Protein AF-0000000084756031 (afdb_homodimer)

Nearest PDB structures (foldseek):
  6vzy-assembly1_B  TM=7.922E-01  e=1.817E-06  Streptomyces achromogenes subsp. streptozoticus
  6vzy-assembly1_A  TM=7.612E-01  e=6.630E-06  Streptomyces achromogenes subsp. streptozoticus
  6m9s-assembly2_C  TM=7.720E-01  e=1.094E-05  Streptomyces achromogenes subsp. streptozoticus
  6xcv-assembly1_A  TM=7.605E-01  e=1.528E-05  Streptomyces achromogenes subsp. streptozoticus
  6xcv-assembly1_B  TM=7.778E-01  e=2.742E-05  Streptomyces achromogenes subsp. streptozoticus

Solvent-accessible surface area (backbone atoms only — not comparable to full-atom values): 34548 Å² total; per-residue (Å²): 107,59,50,33,64,57,85,77,68,53,65,58,79,53,100,74,42,39,54,42,25,47,51,32,32,47,51,60,78,35,97,50,53,82,34,57,82,49,48,63,57,40,49,44,38,19,61,76,67,61,31,63,71,38,36,28,52,54,33,44,50,46,46,51,56,57,37,24,67,20,24,20,37,90,18,49,28,11,67,43,67,79,33,67,70,58,48,50,53,46,51,54,48,53,51,51,49,54,51,52,75,49,58,87,66,75,81,58,70,58,63,79,63,49,87,58,51,34,60,52,52,50,48,54,47,69,71,34,62,52,63,70,42,64,51,36,54,38,40,31,76,66,53,49,68,70,43,49,49,48,49,54,43,67,51,35,47,64,58,63,44,42,63,41,57,53,36,41,62,50,55,46,45,58,76,86,29,46,24,61,54,48,48,52,48,38,56,44,33,31,72,46,33,83,67,60,13,49,53,44,30,45,51,43,36,35,50,72,68,73,41,82,80,55,80,65,34,50,40,63,70,52,51,44,38,47,35,42,39,54,41,55,48,47,54,16,55,78,32,44,49,32,36,51,24,24,54,16,24,52,24,45,52,29,57,45,41,21,71,44,34,52,30,39,52,51,15,40,43,73,72,68,47,52,70,84,44,43,46,42,45,59,50,39,39,57,55,21,51,57,50,16,49,40,37,29,53,51,37,46,34,54,49,28,73,77,37,62,83,47,32,59,39,28,51,52,14,28,47,49,37,43,52,27,47,32,48,26,45,52,52,47,41,55,54,43,70,67,60,124,112,57,49,34,64,56,86,77,68,53,65,59,80,53,98,73,43,40,55,42,24,47,52,31,32,45,52,60,76,35,96,51,51,82,35,57,81,48,48,62,59,41,49,44,37,19,61,75,67,61,31,64,72,38,36,27,52,53,33,45,50,47,46,51,56,58,36,24,68,20,22,20,35,89,19,48,27,12,66,43,65,79,34,66,70,59,48,52,53,46,51,55,48,53,51,52,50,53,52,53,75,48,58,85,65,75,81,59,70,58,64,78,63,50,86,58,51,33,58,52,53,50,49,54,46,68,72,35,63,53,60,69,42,63,52,36,55,37,40,30,75,66,54,50,69,70,42,49,52,49,50,56,43,66,52,36,46,63,57,63,43,41,65,39,56,53,37,41,61,49,54,48,45,58,76,85,28,45,23,62,55,48,47,54,48,37,55,44,33,32,71,46,34,81,67,60,13,50,51,46,31,44,50,43,36,34,49,71,68,71,43,81,78,53,82,64,34,50,39,63,71,52,52,44,38,47,35,43,40,52,42,52,48,46,54,16,56,77,30,44,49,32,35,51,22,25,53,15,24,51,25,45,51,29,56,44,43,23,71,45,34,51,30,38,51,49,15,40,44,73,71,68,47,52,70,84,43,45,45,44,45,59,50,39,40,56,55,22,54,55,49,17,48,39,37,30,55,51,35,46,34,53,49,29,74,76,38,61,83,45,31,58,40,28,50,52,15,27,48,50,38,45,54,28,47,32,48,26,45,52,52,48,43,55,54,42,70,67,58,125

Foldseek 3Di:
DAAALAQDFLDQDDPQNQSVLLRCCLQVVDVDSPRLVCLVVLLCCCQVVVDQRSLQVLLRLLVRLLRLCRYNCPHSNVVCNPPPSSVVSNVVSVVSVLCRLCPPPDDDPCLQPPLQLLVVLVVVLVPFCLLPPCLLVCLQPPFAPVLLLVVLLLCFPLQLCVLVLLVLLQVVADPQLNVLSVVVSCVQCVVVDVCPHLNNLSVLLCVVVPHDQDPVSNSNVDGSLSSLLSSLSSVLSVDVVLVLLNLLLQLSVLSSQQVSLVSNVSSCVVNPDDCSSNVSSVVSNPVSVVSNCSSSVRGNSVVCVVPVVSSVSSSSSNSSNSVSSNVVSVVSSVVSVVVD/DFAALAQDFLDQDDPQNQSPLLRCCLQVVDVDRPSLVCLVVLLCCCQVVVDQRSLQVLLRLLVRLLRLCRYNCPHSNVVCNPPPSSVVSNVVSVVSVLCRLCPPPDDDPCLQDPLQLLVVLVVVLVPFCLLPPCLLVCLQPPFAPVLLLVVLLLCFPLQLCVLVLLVLLQVVADPQLNVLSVVVSCQQCVVVDNCPHLNNLSVLLCVVVPHDQDPVSNSNVDGSLSSLLSSLSSVLSVDVVLVLLNLLLQLSVLSSQQVSLVSNVSSCVVNPDDCSSNVSSVVSNPVSVVVNCSSSVRGNSVVCVVPVVSSVSSSSSNVSNSVSSNVVSVVSSVVSVVVD

Organism: Klebsiella aerogenes (strain ATCC 13048 / DSM 30053 / CCUG 1429 / JCM 1235 / KCTC 2190 / NBRC 13534 / NCIMB 10102 / NCTC 10006 / CDC 819-56) (NCBI:txid1028307)

InterPro domains:
  IPR016084 Haem oxygenase-like, multi-helical [G3DSA:1.20.910.10] (113-339)
  IPR016084 Haem oxygenase-like, multi-helical [SSF48613] (121-332)

Structure (mmCIF, N/CA/C/O backbone):
data_AF-0000000084756031-model_v1
#
loop_
_entity.id
_entity.type
_entity.pdbx_description
1 polymer 'Spermidine/putrescine ABC transporter'
#
loop_
_atom_site.group_PDB
_atom_site.id
_atom_site.type_symbol
_atom_site.label_atom_id
_atom_site.label_alt_id
_atom_site.label_comp_id
_atom_site.label_asym_id
_atom_site.label_entity_id
_atom_site.label_seq_id
_atom_site.pdbx_PDB_ins_code
_atom_site.Cartn_x
_atom_site.Cartn_y
_atom_site.Cartn_z
_atom_site.occupancy
_atom_site.B_iso_or_equiv
_atom_site.auth_seq_id
_atom_site.auth_comp_id
_atom_site.auth_asym_id
_atom_site.auth_atom_id
_atom_site.pdbx_PDB_model_num
ATOM 1 N N . MET A 1 1 ? -13.492 9.539 4.586 1 67.44 1 MET A N 1
ATOM 2 C CA . MET A 1 1 ? -12.289 9.852 3.824 1 67.44 1 MET A CA 1
ATOM 3 C C . MET A 1 1 ? -11.703 8.594 3.188 1 67.44 1 MET A C 1
ATOM 5 O O . MET A 1 1 ? -10.844 8.68 2.311 1 67.44 1 MET A O 1
ATOM 9 N N . PHE A 1 2 ? -11.906 7.316 3.551 1 81.56 2 PHE A N 1
ATOM 10 C CA . PHE A 1 2 ? -11.586 6.059 2.883 1 81.56 2 PHE A CA 1
ATOM 11 C C . PHE A 1 2 ? -12.859 5.316 2.496 1 81.56 2 PHE A C 1
ATOM 13 O O . PHE A 1 2 ? -13.914 5.516 3.104 1 81.56 2 PHE A O 1
ATOM 20 N N . ASN A 1 3 ? -12.852 4.559 1.52 1 90.5 3 ASN A N 1
ATOM 21 C CA . ASN A 1 3 ? -13.891 3.693 0.971 1 90.5 3 ASN A CA 1
ATOM 22 C C . ASN A 1 3 ? -15.133 4.488 0.574 1 90.5 3 ASN A C 1
ATOM 24 O O . ASN A 1 3 ? -16.25 4.055 0.816 1 90.5 3 ASN A O 1
ATOM 28 N N . LEU A 1 4 ? -14.867 5.688 0.079 1 94.44 4 LEU A N 1
ATOM 29 C CA . LEU A 1 4 ? -15.953 6.559 -0.369 1 94.44 4 LEU A CA 1
ATOM 30 C C . LEU A 1 4 ? -16.391 6.188 -1.779 1 94.44 4 LEU A C 1
ATOM 32 O O . LEU A 1 4 ? -15.562 5.895 -2.643 1 94.44 4 LEU A O 1
ATOM 36 N N . LEU A 1 5 ? -17.719 6.242 -2.012 1 96.12 5 LEU A N 1
ATOM 37 C CA . LEU A 1 5 ? -18.234 6.051 -3.365 1 96.12 5 LEU A CA 1
ATOM 38 C C . LEU A 1 5 ? -18.031 7.309 -4.207 1 96.12 5 LEU A C 1
ATOM 40 O O . LEU A 1 5 ? -17.891 7.227 -5.426 1 96.12 5 LEU A O 1
ATOM 44 N N . ARG A 1 6 ? -18.062 8.461 -3.459 1 96.75 6 ARG A N 1
ATOM 45 C CA . ARG A 1 6 ? -17.812 9.758 -4.078 1 96.75 6 ARG A CA 1
ATOM 46 C C . ARG A 1 6 ? -16.828 10.578 -3.258 1 96.75 6 ARG A C 1
ATOM 48 O O . ARG A 1 6 ? -16.906 10.609 -2.027 1 96.75 6 ARG A O 1
ATOM 55 N N . ILE A 1 7 ? -15.906 11.188 -3.949 1 97.12 7 ILE A N 1
ATOM 56 C CA . ILE A 1 7 ? -14.922 12.031 -3.271 1 97.12 7 ILE A CA 1
ATOM 57 C C . ILE A 1 7 ? -15.602 13.289 -2.738 1 97.12 7 ILE A C 1
ATOM 59 O O . ILE A 1 7 ? -16.375 13.93 -3.449 1 97.12 7 ILE A O 1
ATOM 63 N N . GLU A 1 8 ? -15.297 13.555 -1.473 1 94.38 8 GLU A N 1
ATOM 64 C CA . GLU A 1 8 ? -15.859 14.734 -0.819 1 94.38 8 GLU A CA 1
ATOM 65 C C . GLU A 1 8 ? -14.828 15.859 -0.727 1 94.38 8 GLU A C 1
ATOM 67 O O . GLU A 1 8 ? -13.672 15.617 -0.387 1 94.38 8 GLU A O 1
ATOM 72 N N . PRO A 1 9 ? -15.258 17.078 -1.055 1 96.62 9 PRO A N 1
ATOM 73 C CA . PRO A 1 9 ? -14.328 18.219 -1.049 1 96.62 9 PRO A CA 1
ATOM 74 C C . PRO A 1 9 ? -14.312 18.953 0.285 1 96.62 9 PRO A C 1
ATOM 76 O O . PRO A 1 9 ? -15.281 18.875 1.048 1 96.62 9 PRO A O 1
ATOM 79 N N . ALA A 1 10 ? -13.195 19.578 0.62 1 96.88 10 ALA A N 1
ATOM 80 C CA . ALA A 1 10 ? -13.156 20.547 1.722 1 96.88 10 ALA A CA 1
ATOM 81 C C . ALA A 1 10 ? -13.953 21.797 1.382 1 96.88 10 ALA A C 1
ATOM 83 O O . ALA A 1 10 ? -14.516 22.438 2.27 1 96.88 10 ALA A O 1
ATOM 84 N N . PHE A 1 11 ? -14.008 22.156 0.089 1 97.25 11 PHE A N 1
ATOM 85 C CA . PHE A 1 11 ? -14.82 23.234 -0.479 1 97.25 11 PHE A CA 1
ATOM 86 C C . PHE A 1 11 ? -15.164 22.938 -1.935 1 97.25 11 PHE A C 1
ATOM 88 O O . PHE A 1 11 ? -14.508 22.109 -2.576 1 97.25 11 PHE A O 1
ATOM 95 N N . THR A 1 12 ? -16.125 23.594 -2.434 1 96.19 12 THR A N 1
ATOM 96 C CA . THR A 1 12 ? -16.594 23.219 -3.762 1 96.19 12 THR A CA 1
ATOM 97 C C . THR A 1 12 ? -16.266 24.312 -4.777 1 96.19 12 THR A C 1
ATOM 99 O O . THR A 1 12 ? -16.047 24.016 -5.957 1 96.19 12 THR A O 1
ATOM 102 N N . ASP A 1 13 ? -16.172 25.531 -4.293 1 94.69 13 ASP A N 1
ATOM 103 C CA . ASP A 1 13 ? -16.078 26.625 -5.258 1 94.69 13 ASP A CA 1
ATOM 104 C C . ASP A 1 13 ? -14.742 27.359 -5.137 1 94.69 13 ASP A C 1
ATOM 106 O O . ASP A 1 13 ? -14.172 27.438 -4.051 1 94.69 13 ASP A O 1
ATOM 110 N N . ASP A 1 14 ? -14.195 27.688 -6.219 1 97.25 14 ASP A N 1
ATOM 111 C CA . ASP A 1 14 ? -13.047 28.594 -6.328 1 97.25 14 ASP A CA 1
ATOM 112 C C . ASP A 1 14 ? -13.219 29.547 -7.496 1 97.25 14 ASP A C 1
ATOM 114 O O . ASP A 1 14 ? -14.141 29.406 -8.305 1 97.25 14 ASP A O 1
ATOM 118 N N . GLU A 1 15 ? -12.484 30.594 -7.641 1 96.38 15 GLU A N 1
ATOM 119 C CA . GLU A 1 15 ? -12.688 31.688 -8.586 1 96.38 15 GLU A CA 1
ATOM 120 C C . GLU A 1 15 ? -12.484 31.219 -10.023 1 96.38 15 GLU A C 1
ATOM 122 O O . GLU A 1 15 ? -12.914 31.891 -10.969 1 96.38 15 GLU A O 1
ATOM 127 N N . TYR A 1 16 ? -11.883 30.062 -10.211 1 97.88 16 TYR A N 1
ATOM 128 C CA . TYR A 1 16 ? -11.57 29.578 -11.555 1 97.88 16 TYR A CA 1
ATOM 129 C C . TYR A 1 16 ? -12.602 28.547 -12.008 1 97.88 16 TYR A C 1
ATOM 131 O O . TYR A 1 16 ? -12.672 28.219 -13.195 1 97.88 16 TYR A O 1
ATOM 139 N N . GLY A 1 17 ? -13.359 27.922 -11.102 1 97.81 17 GLY A N 1
ATOM 140 C CA . GLY A 1 17 ? -14.203 26.781 -11.398 1 97.81 17 GLY A CA 1
ATOM 141 C C . GLY A 1 17 ? -13.43 25.469 -11.469 1 97.81 17 GLY A C 1
ATOM 142 O O . GLY A 1 17 ? -13.992 24.438 -11.805 1 97.81 17 GLY A O 1
ATOM 143 N N . PHE A 1 18 ? -12.188 25.547 -11.18 1 98.38 18 PHE A N 1
ATOM 144 C CA . PHE A 1 18 ? -11.281 24.406 -11.32 1 98.38 18 PHE A CA 1
ATOM 145 C C . PHE A 1 18 ? -11.672 23.281 -10.375 1 98.38 18 PHE A C 1
ATOM 147 O O . PHE A 1 18 ? -11.758 22.125 -10.781 1 98.38 18 PHE A O 1
ATOM 154 N N . THR A 1 19 ? -11.945 23.547 -9.117 1 98.25 19 THR A N 1
ATOM 155 C CA . THR A 1 19 ? -12.328 22.562 -8.117 1 98.25 19 THR A CA 1
ATOM 156 C C . THR A 1 19 ? -13.594 21.828 -8.547 1 98.25 19 THR A C 1
ATOM 158 O O . THR A 1 19 ? -13.656 20.594 -8.492 1 98.25 19 THR A O 1
ATOM 161 N N . GLN A 1 20 ? -14.539 22.578 -8.977 1 97.88 20 GLN A N 1
ATOM 162 C CA . GLN A 1 20 ? -15.812 21.984 -9.383 1 97.88 20 GLN A CA 1
ATOM 163 C C . GLN A 1 20 ? -15.633 21.062 -10.578 1 97.88 20 GLN A C 1
ATOM 165 O O . GLN A 1 20 ? -16.203 19.969 -10.602 1 97.88 20 GLN A O 1
ATOM 170 N N . SER A 1 21 ? -14.922 21.516 -11.539 1 98.25 21 SER A N 1
ATOM 171 C CA . SER A 1 21 ? -14.68 20.734 -12.742 1 98.25 21 SER A CA 1
ATOM 172 C C . SER A 1 21 ? -13.938 19.438 -12.422 1 98.25 21 SER A C 1
ATOM 174 O O . SER A 1 21 ? -14.289 18.359 -12.914 1 98.25 21 SER A O 1
ATOM 176 N N . LEU A 1 22 ? -12.891 19.531 -11.633 1 98.5 22 LEU A N 1
ATOM 177 C CA . LEU A 1 22 ? -12.102 18.359 -11.25 1 98.5 22 LEU A CA 1
ATOM 178 C C . LEU A 1 22 ? -12.945 17.375 -10.453 1 98.5 22 LEU A C 1
ATOM 180 O O . LEU A 1 22 ? -12.898 16.172 -10.711 1 98.5 22 LEU A O 1
ATOM 184 N N . LEU A 1 23 ? -13.664 17.891 -9.508 1 98.25 23 LEU A N 1
ATOM 185 C CA . LEU A 1 23 ? -14.516 17.047 -8.672 1 98.25 23 LEU A CA 1
ATOM 186 C C . LEU A 1 23 ? -15.547 16.312 -9.516 1 98.25 23 LEU A C 1
ATOM 188 O O . LEU A 1 23 ? -15.781 15.117 -9.32 1 98.25 23 LEU A O 1
ATOM 192 N N . ALA A 1 24 ? -16.172 16.984 -10.477 1 98.38 24 ALA A N 1
ATOM 193 C CA . ALA A 1 24 ? -17.156 16.375 -11.367 1 98.38 24 ALA A CA 1
ATOM 194 C C . ALA A 1 24 ? -16.516 15.266 -12.211 1 98.38 24 ALA A C 1
ATOM 196 O O . ALA A 1 24 ? -17.141 14.227 -12.453 1 98.38 24 ALA A O 1
ATOM 197 N N . TYR A 1 25 ? -15.32 15.5 -12.672 1 98.56 25 TYR A N 1
ATOM 198 C CA . TYR A 1 25 ? -14.609 14.516 -13.477 1 98.56 25 TYR A CA 1
ATOM 199 C C . TYR A 1 25 ? -14.258 13.289 -12.648 1 98.56 25 TYR A C 1
ATOM 201 O O . TYR A 1 25 ? -14.547 12.156 -13.055 1 98.56 25 TYR A O 1
ATOM 209 N N . ILE A 1 26 ? -13.711 13.484 -11.438 1 98.38 26 ILE A N 1
ATOM 210 C CA . ILE A 1 26 ? -13.273 12.398 -10.562 1 98.38 26 ILE A CA 1
ATOM 211 C C . ILE A 1 26 ? -14.469 11.531 -10.188 1 98.38 26 ILE A C 1
ATOM 213 O O . ILE A 1 26 ? -14.375 10.297 -10.188 1 98.38 26 ILE A O 1
ATOM 217 N N . ASN A 1 27 ? -15.617 12.164 -9.992 1 98.44 27 ASN A N 1
ATOM 218 C CA . ASN A 1 27 ? -16.797 11.445 -9.523 1 98.44 27 ASN A CA 1
ATOM 219 C C . ASN A 1 27 ? -17.625 10.914 -10.688 1 98.44 27 ASN A C 1
ATOM 221 O O . ASN A 1 27 ? -18.672 10.289 -10.484 1 98.44 27 ASN A O 1
ATOM 225 N N . GLY A 1 28 ? -17.25 11.195 -11.898 1 98.06 28 GLY A N 1
ATOM 226 C CA . GLY A 1 28 ? -17.906 10.633 -13.07 1 98.06 28 GLY A CA 1
ATOM 227 C C . GLY A 1 28 ? -19.141 11.422 -13.492 1 98.06 28 GLY A C 1
ATOM 228 O O . GLY A 1 28 ? -19.969 10.922 -14.266 1 98.06 28 GLY A O 1
ATOM 229 N N . ASP A 1 29 ? -19.328 12.602 -12.938 1 98.19 29 ASP A N 1
ATOM 230 C CA . ASP A 1 29 ? -20.453 13.453 -13.312 1 98.19 29 ASP A CA 1
ATOM 231 C C . ASP A 1 29 ? -20.188 14.141 -14.656 1 98.19 29 ASP A C 1
ATOM 233 O O . ASP A 1 29 ? -21.125 14.625 -15.297 1 98.19 29 ASP A O 1
ATOM 237 N N . SER A 1 30 ? -18.891 14.234 -15.039 1 96.94 30 SER A N 1
ATOM 238 C CA . SER A 1 30 ? -18.453 14.828 -16.297 1 96.94 30 SER A CA 1
ATOM 239 C C . SER A 1 30 ? -17.297 14.031 -16.922 1 96.94 30 SER A C 1
ATOM 241 O O . SER A 1 30 ? -16.547 13.367 -16.203 1 96.94 30 SER A O 1
ATOM 243 N N . ASN A 1 31 ? -17.172 14.078 -18.219 1 95.44 31 ASN A N 1
ATOM 244 C CA . ASN A 1 31 ? -16.078 13.398 -18.906 1 95.44 31 ASN A CA 1
ATOM 245 C C . ASN A 1 31 ? -14.984 14.383 -19.328 1 95.44 31 ASN A C 1
ATOM 247 O O . ASN A 1 31 ? -14.031 14 -20 1 95.44 31 ASN A O 1
ATOM 251 N N . PHE A 1 32 ? -15.172 15.617 -18.781 1 94.81 32 PHE A N 1
ATOM 252 C CA . PHE A 1 32 ? -14.211 16.656 -19.109 1 94.81 32 PHE A CA 1
ATOM 253 C C . PHE A 1 32 ? -13.836 17.453 -17.859 1 94.81 32 PHE A C 1
ATOM 255 O O . PHE A 1 32 ? -14.656 17.625 -16.953 1 94.81 32 PHE A O 1
ATOM 262 N N . ILE A 1 33 ? -12.656 17.797 -17.844 1 96.06 33 ILE A N 1
ATOM 263 C CA . ILE A 1 33 ? -12.242 18.828 -16.891 1 96.06 33 ILE A CA 1
ATOM 264 C C . ILE A 1 33 ? -12.188 20.188 -17.594 1 96.06 33 ILE A C 1
ATOM 266 O O . ILE A 1 33 ? -11.148 20.578 -18.125 1 96.06 33 ILE A O 1
ATOM 270 N N . THR A 1 34 ? -13.195 20.938 -17.516 1 93.12 34 THR A N 1
ATOM 271 C CA . THR A 1 34 ? -13.445 22.125 -18.328 1 93.12 34 THR A CA 1
ATOM 272 C C . THR A 1 34 ? -12.422 23.219 -18.031 1 93.12 34 THR A C 1
ATOM 274 O O . THR A 1 34 ? -12.086 24.016 -18.906 1 93.12 34 THR A O 1
ATOM 277 N N . GLU A 1 35 ? -11.914 23.219 -16.875 1 94 35 GLU A N 1
ATOM 278 C CA . GLU A 1 35 ? -11.039 24.312 -16.469 1 94 35 GLU A CA 1
ATOM 279 C C . GLU A 1 35 ? -9.594 23.828 -16.344 1 94 35 GLU A C 1
ATOM 281 O O . GLU A 1 35 ? -8.781 24.453 -15.648 1 94 35 GLU A O 1
ATOM 286 N N . LYS A 1 36 ? -9.258 22.734 -16.953 1 94.31 36 LYS A N 1
ATOM 287 C CA . LYS A 1 36 ? -7.922 22.156 -16.875 1 94.31 36 LYS A CA 1
ATOM 288 C C . LYS A 1 36 ? -6.871 23.141 -17.406 1 94.31 36 LYS A C 1
ATOM 290 O O . LYS A 1 36 ? -5.754 23.188 -16.891 1 94.31 36 LYS A O 1
ATOM 295 N N . GLU A 1 37 ? -7.246 23.891 -18.375 1 94.75 37 GLU A N 1
ATOM 296 C CA . GLU A 1 37 ? -6.309 24.797 -19.016 1 94.75 37 GLU A CA 1
ATOM 297 C C . GLU A 1 37 ? -5.887 25.922 -18.062 1 94.75 37 GLU A C 1
ATOM 299 O O . GLU A 1 37 ? -4.879 26.578 -18.297 1 94.75 37 GLU A O 1
ATOM 304 N N . LYS A 1 38 ? -6.621 26.141 -17.016 1 97.75 38 LYS A N 1
ATOM 305 C CA . LYS A 1 38 ? -6.332 27.203 -16.062 1 97.75 38 LYS A CA 1
ATOM 306 C C . LYS A 1 38 ? -5.281 26.766 -15.039 1 97.75 38 LYS A C 1
ATOM 308 O O . LYS A 1 38 ? -4.773 27.578 -14.273 1 97.75 38 LYS A O 1
ATOM 313 N N . LEU A 1 39 ? -4.961 25.531 -14.977 1 98.44 39 LEU A N 1
ATOM 314 C CA . LEU A 1 39 ? -4.043 24.984 -13.984 1 98.44 39 LEU A CA 1
ATOM 315 C C . LEU A 1 39 ? -2.709 25.734 -14.016 1 98.44 39 LEU A C 1
ATOM 317 O O . LEU A 1 39 ? -2.139 26.031 -12.969 1 98.44 39 LEU A O 1
ATOM 321 N N . GLY A 1 40 ? -2.244 25.984 -15.227 1 98.38 40 GLY A N 1
ATOM 322 C CA . GLY A 1 40 ? -0.981 26.703 -15.344 1 98.38 40 GLY A CA 1
ATOM 323 C C . GLY A 1 40 ? -0.983 28.047 -14.641 1 98.38 40 GLY A C 1
ATOM 324 O O . GLY A 1 40 ? -0.038 28.375 -13.922 1 98.38 40 GLY A O 1
ATOM 325 N N . VAL A 1 41 ? -2.006 28.812 -14.82 1 98.5 41 VAL A N 1
ATOM 326 C CA . VAL A 1 41 ? -2.156 30.141 -14.203 1 98.5 41 VAL A CA 1
ATOM 327 C C . VAL A 1 41 ? -2.279 29.984 -12.688 1 98.5 41 VAL A C 1
ATOM 329 O O . VAL A 1 41 ? -1.669 30.75 -11.938 1 98.5 41 VAL A O 1
ATOM 332 N N . ILE A 1 42 ? -3.041 29.031 -12.266 1 98.81 42 ILE A N 1
ATOM 333 C CA . ILE A 1 42 ? -3.24 28.797 -10.836 1 98.81 42 ILE A CA 1
ATOM 334 C C . ILE A 1 42 ? -1.906 28.453 -10.18 1 98.81 42 ILE A C 1
ATOM 336 O O . ILE A 1 42 ? -1.585 28.969 -9.109 1 98.81 42 ILE A O 1
ATOM 340 N N . LEU A 1 43 ? -1.101 27.641 -10.844 1 98.81 43 LEU A N 1
ATOM 341 C CA . LEU A 1 43 ? 0.191 27.234 -10.305 1 98.81 43 LEU A CA 1
ATOM 342 C C . LEU A 1 43 ? 1.152 28.422 -10.234 1 98.81 43 LEU A C 1
ATOM 344 O O . LEU A 1 43 ? 1.897 28.562 -9.266 1 98.81 43 LEU A O 1
ATOM 348 N N . GLU A 1 44 ? 1.118 29.234 -11.266 1 98.5 44 GLU A N 1
ATOM 349 C CA . GLU A 1 44 ? 1.956 30.438 -11.266 1 98.5 44 GLU A CA 1
ATOM 350 C C . GLU A 1 44 ? 1.588 31.359 -10.109 1 98.5 44 GLU A C 1
ATOM 352 O O . GLU A 1 44 ? 2.465 31.844 -9.391 1 98.5 44 GLU A O 1
ATOM 357 N N . HIS A 1 45 ? 0.28 31.578 -9.898 1 98.69 45 HIS A N 1
ATOM 358 C CA . HIS A 1 45 ? -0.183 32.438 -8.805 1 98.69 45 HIS A CA 1
ATOM 359 C C . HIS A 1 45 ? 0.139 31.812 -7.453 1 98.69 45 HIS A C 1
ATOM 361 O O . HIS A 1 45 ? 0.567 32.5 -6.531 1 98.69 45 HIS A O 1
ATOM 367 N N . ALA A 1 46 ? -0.041 30.531 -7.371 1 98.62 46 ALA A N 1
ATOM 368 C CA . ALA A 1 46 ? 0.16 29.812 -6.109 1 98.62 46 ALA A CA 1
ATOM 369 C C . ALA A 1 46 ? 1.618 29.891 -5.668 1 98.62 46 ALA A C 1
ATOM 371 O O . ALA A 1 46 ? 1.911 30.25 -4.527 1 98.62 46 ALA A O 1
ATOM 372 N N . TYR A 1 47 ? 2.604 29.625 -6.605 1 98.06 47 TYR A N 1
ATOM 373 C CA . TYR A 1 47 ? 3.945 29.344 -6.113 1 98.06 47 TYR A CA 1
ATOM 374 C C . TYR A 1 47 ? 4.949 30.359 -6.625 1 98.06 47 TYR A C 1
ATOM 376 O O . TYR A 1 47 ? 5.988 30.594 -6.004 1 98.06 47 TYR A O 1
ATOM 384 N N . ASP A 1 48 ? 4.676 31.016 -7.734 1 97.38 48 ASP A N 1
ATOM 385 C CA . ASP A 1 48 ? 5.547 32.094 -8.188 1 97.38 48 ASP A CA 1
ATOM 386 C C . ASP A 1 48 ? 5.16 33.406 -7.539 1 97.38 48 ASP A C 1
ATOM 388 O O . ASP A 1 48 ? 6.027 34.219 -7.172 1 97.38 48 ASP A O 1
ATOM 392 N N . ARG A 1 49 ? 3.811 33.656 -7.332 1 97.5 49 ARG A N 1
ATOM 393 C CA . ARG A 1 49 ? 3.334 34.906 -6.75 1 97.5 49 ARG A CA 1
ATOM 394 C C . ARG A 1 49 ? 2.912 34.719 -5.301 1 97.5 49 ARG A C 1
ATOM 396 O O . ARG A 1 49 ? 2.453 35.656 -4.645 1 97.5 49 ARG A O 1
ATOM 403 N N . HIS A 1 50 ? 2.941 33.5 -4.82 1 96.75 50 HIS A N 1
ATOM 404 C CA . HIS A 1 50 ? 2.73 33.125 -3.424 1 96.75 50 HIS A CA 1
ATOM 405 C C . HIS A 1 50 ? 1.327 33.531 -2.965 1 96.75 50 HIS A C 1
ATOM 407 O O . HIS A 1 50 ? 1.151 34.031 -1.861 1 96.75 50 HIS A O 1
ATOM 413 N N . SER A 1 51 ? 0.365 33.312 -3.875 1 97.94 51 SER A N 1
ATOM 414 C CA . SER A 1 51 ? -1.039 33.5 -3.529 1 97.94 51 SER A CA 1
ATOM 415 C C . SER A 1 51 ? -1.556 32.375 -2.654 1 97.94 51 SER A C 1
ATOM 417 O O . SER A 1 51 ? -1.681 31.219 -3.113 1 97.94 51 SER A O 1
ATOM 419 N N . ALA A 1 52 ? -1.951 32.656 -1.445 1 96.81 52 ALA A N 1
ATOM 420 C CA . ALA A 1 52 ? -2.434 31.656 -0.504 1 96.81 52 ALA A CA 1
ATOM 421 C C . ALA A 1 52 ? -3.725 31 -1.003 1 96.81 52 ALA A C 1
ATOM 423 O O . ALA A 1 52 ? -3.936 29.812 -0.827 1 96.81 52 ALA A O 1
ATOM 424 N N . SER A 1 53 ? -4.578 31.828 -1.574 1 97.5 53 SER A N 1
ATOM 425 C CA . SER A 1 53 ? -5.848 31.312 -2.074 1 97.5 53 SER A CA 1
ATOM 426 C C . SER A 1 53 ? -5.637 30.312 -3.207 1 97.5 53 SER A C 1
ATOM 428 O O . SER A 1 53 ? -6.32 29.297 -3.273 1 97.5 53 SER A O 1
ATOM 430 N N . ASP A 1 54 ? -4.688 30.594 -4.082 1 98.62 54 ASP A N 1
ATOM 431 C CA . ASP A 1 54 ? -4.406 29.688 -5.191 1 98.62 54 ASP A CA 1
ATOM 432 C C . ASP A 1 54 ? -3.672 28.438 -4.711 1 98.62 54 ASP A C 1
ATOM 434 O O . ASP A 1 54 ? -3.869 27.344 -5.25 1 98.62 54 ASP A O 1
ATOM 438 N N . GLN A 1 55 ? -2.805 28.609 -3.701 1 98.69 55 GLN A N 1
ATOM 439 C CA . GLN A 1 55 ? -2.18 27.438 -3.094 1 98.69 55 GLN A CA 1
ATOM 440 C C . GLN A 1 55 ? -3.227 26.5 -2.506 1 98.69 55 GLN A C 1
ATOM 442 O O . GLN A 1 55 ? -3.1 25.281 -2.613 1 98.69 55 GLN A O 1
ATOM 447 N N . LYS A 1 56 ? -4.219 27.062 -1.894 1 98.62 56 LYS A N 1
ATOM 448 C CA . LYS A 1 56 ? -5.289 26.234 -1.33 1 98.62 56 LYS A CA 1
ATOM 449 C C . LYS A 1 56 ? -5.984 25.422 -2.412 1 98.62 56 LYS A C 1
ATOM 451 O O . LYS A 1 56 ? -6.316 24.25 -2.197 1 98.62 56 LYS A O 1
ATOM 456 N N . ILE A 1 57 ? -6.184 26.031 -3.568 1 98.75 57 ILE A N 1
ATOM 457 C CA . ILE A 1 57 ? -6.863 25.359 -4.672 1 98.75 57 ILE A CA 1
ATOM 458 C C . ILE A 1 57 ? -6.031 24.156 -5.137 1 98.75 57 ILE A C 1
ATOM 460 O O . ILE A 1 57 ? -6.559 23.047 -5.285 1 98.75 57 ILE A O 1
ATOM 464 N N . VAL A 1 58 ? -4.75 24.344 -5.305 1 98.75 58 VAL A N 1
ATOM 465 C CA . VAL A 1 58 ? -3.943 23.266 -5.879 1 98.75 58 VAL A CA 1
ATOM 466 C C . VAL A 1 58 ? -3.668 22.203 -4.816 1 98.75 58 VAL A C 1
ATOM 468 O O . VAL A 1 58 ? -3.609 21.016 -5.125 1 98.75 58 VAL A O 1
ATOM 471 N N . GLN A 1 59 ? -3.521 22.609 -3.574 1 98.88 59 GLN A N 1
ATOM 472 C CA . GLN A 1 59 ? -3.396 21.609 -2.508 1 98.88 59 GLN A CA 1
ATOM 473 C C . GLN A 1 59 ? -4.684 20.812 -2.35 1 98.88 59 GLN A C 1
ATOM 475 O O . GLN A 1 59 ? -4.641 19.609 -2.07 1 98.88 59 GLN A O 1
ATOM 480 N N . HIS A 1 60 ? -5.789 21.469 -2.514 1 98.81 60 HIS A N 1
ATOM 481 C CA . HIS A 1 60 ? -7.074 20.781 -2.461 1 98.81 60 HIS A CA 1
ATOM 482 C C . HIS A 1 60 ? -7.219 19.797 -3.611 1 98.81 60 HIS A C 1
ATOM 484 O O . HIS A 1 60 ? -7.734 18.703 -3.426 1 98.81 60 HIS A O 1
ATOM 490 N N . ALA A 1 61 ? -6.785 20.188 -4.777 1 98.81 61 ALA A N 1
ATOM 491 C CA . ALA A 1 61 ? -6.82 19.281 -5.918 1 98.81 61 ALA A CA 1
ATOM 492 C C . ALA A 1 61 ? -6.039 18.016 -5.629 1 98.81 61 ALA A C 1
ATOM 494 O O . ALA A 1 61 ? -6.527 16.906 -5.891 1 98.81 61 ALA A O 1
ATOM 495 N N . LEU A 1 62 ? -4.836 18.172 -5.066 1 98.75 62 LEU A N 1
ATOM 496 C CA . LEU A 1 62 ? -4.043 17 -4.684 1 98.75 62 LEU A CA 1
ATOM 497 C C . LEU A 1 62 ? -4.785 16.156 -3.65 1 98.75 62 LEU A C 1
ATOM 499 O O . LEU A 1 62 ? -4.828 14.93 -3.76 1 98.75 62 LEU A O 1
ATOM 503 N N . PHE A 1 63 ? -5.371 16.875 -2.725 1 98.31 63 PHE A N 1
ATOM 504 C CA . PHE A 1 63 ? -6.117 16.203 -1.668 1 98.31 63 PHE A CA 1
ATOM 505 C C . PHE A 1 63 ? -7.23 15.336 -2.256 1 98.31 63 PHE A C 1
ATOM 507 O O . PHE A 1 63 ? -7.395 14.18 -1.866 1 98.31 63 PHE A O 1
ATOM 514 N N . LEU A 1 64 ? -7.969 15.867 -3.201 1 98.06 64 LEU A N 1
ATOM 515 C CA . LEU A 1 64 ? -9.047 15.141 -3.857 1 98.06 64 LEU A CA 1
ATOM 516 C C . LEU A 1 64 ? -8.516 13.922 -4.598 1 98.06 64 LEU A C 1
ATOM 518 O O . LEU A 1 64 ? -9.078 12.828 -4.488 1 98.06 64 LEU A O 1
ATOM 522 N N . ILE A 1 65 ? -7.449 14.133 -5.312 1 98.38 65 ILE A N 1
ATOM 523 C CA . ILE A 1 65 ? -6.859 13.062 -6.109 1 98.38 65 ILE A CA 1
ATOM 524 C C . ILE A 1 65 ? -6.336 11.961 -5.184 1 98.38 65 ILE A C 1
ATOM 526 O O . ILE A 1 65 ? -6.559 10.773 -5.434 1 98.38 65 ILE A O 1
ATOM 530 N N . TYR A 1 66 ? -5.707 12.352 -4.094 1 97.75 66 TYR A N 1
ATOM 531 C CA . TYR A 1 66 ? -5.172 11.375 -3.148 1 97.75 66 TYR A CA 1
ATOM 532 C C . TYR A 1 66 ? -6.293 10.602 -2.467 1 97.75 66 TYR A C 1
ATOM 534 O O . TYR A 1 66 ? -6.152 9.406 -2.188 1 97.75 66 TYR A O 1
ATOM 542 N N . GLN A 1 67 ? -7.371 11.258 -2.188 1 96.19 67 GLN A N 1
ATOM 543 C CA . GLN A 1 67 ? -8.523 10.578 -1.617 1 96.19 67 GLN A CA 1
ATOM 544 C C . GLN A 1 67 ? -9.039 9.484 -2.555 1 96.19 67 GLN A C 1
ATOM 546 O O . GLN A 1 67 ? -9.508 8.438 -2.104 1 96.19 67 GLN A O 1
ATOM 551 N N . SER A 1 68 ? -8.906 9.672 -3.801 1 95.81 68 SER A N 1
ATOM 552 C CA . SER A 1 68 ? -9.469 8.758 -4.789 1 95.81 68 SER A CA 1
ATOM 553 C C . SER A 1 68 ? -8.742 7.414 -4.777 1 95.81 68 SER A C 1
ATOM 555 O O . SER A 1 68 ? -9.336 6.383 -5.09 1 95.81 68 SER A O 1
ATOM 557 N N . VAL A 1 69 ? -7.496 7.383 -4.359 1 95.12 69 VAL A N 1
ATOM 558 C CA . VAL A 1 69 ? -6.734 6.137 -4.391 1 95.12 69 VAL A CA 1
ATOM 559 C C . VAL A 1 69 ? -7.141 5.254 -3.209 1 95.12 69 VAL A C 1
ATOM 561 O O . VAL A 1 69 ? -6.793 4.074 -3.162 1 95.12 69 VAL A O 1
ATOM 564 N N . LEU A 1 70 ? -7.914 5.824 -2.285 1 96.31 70 LEU A N 1
ATOM 565 C CA . LEU A 1 70 ? -8.422 5.086 -1.134 1 96.31 70 LEU A CA 1
ATOM 566 C C . LEU A 1 70 ? -9.938 4.918 -1.217 1 96.31 70 LEU A C 1
ATOM 568 O O . LEU A 1 70 ? -10.562 4.461 -0.261 1 96.31 70 LEU A O 1
ATOM 572 N N . ALA A 1 71 ? -10.547 5.305 -2.309 1 97.31 71 ALA A N 1
ATOM 573 C CA . ALA A 1 71 ? -12 5.281 -2.492 1 97.31 71 ALA A CA 1
ATOM 574 C C . ALA A 1 71 ? -12.516 3.846 -2.537 1 97.31 71 ALA A C 1
ATOM 576 O O . ALA A 1 71 ? -11.734 2.896 -2.605 1 97.31 71 ALA A O 1
ATOM 577 N N . HIS A 1 72 ? -13.844 3.697 -2.42 1 97.69 72 HIS A N 1
ATOM 578 C CA . HIS A 1 72 ? -14.469 2.391 -2.604 1 97.69 72 HIS A CA 1
ATOM 579 C C . HIS A 1 72 ? -14.07 1.774 -3.941 1 97.69 72 HIS A C 1
ATOM 581 O O . HIS A 1 72 ? -14.188 2.42 -4.984 1 97.69 72 HIS A O 1
ATOM 587 N N . PRO A 1 73 ? -13.641 0.529 -3.922 1 98.25 73 PRO A N 1
ATOM 588 C CA . PRO A 1 73 ? -13.055 -0.061 -5.129 1 98.25 73 PRO A CA 1
ATOM 589 C C . PRO A 1 73 ? -14.023 -0.085 -6.305 1 98.25 73 PRO A C 1
ATOM 591 O O . PRO A 1 73 ? -13.594 -0.061 -7.465 1 98.25 73 PRO A O 1
ATOM 594 N N . LEU A 1 74 ? -15.32 -0.082 -6.098 1 98.12 74 LEU A N 1
ATOM 595 C CA . LEU A 1 74 ? -16.297 -0.147 -7.172 1 98.12 74 LEU A CA 1
ATOM 596 C C . LEU A 1 74 ? -16.781 1.25 -7.559 1 98.12 74 LEU A C 1
ATOM 598 O O . LEU A 1 74 ? -17.75 1.395 -8.305 1 98.12 74 LEU A O 1
ATOM 602 N N . SER A 1 75 ? -16.125 2.293 -7.043 1 98.19 75 SER A N 1
ATOM 603 C CA . SER A 1 75 ? -16.516 3.676 -7.32 1 98.19 75 SER A CA 1
ATOM 604 C C . SER A 1 75 ? -15.867 4.176 -8.609 1 98.19 75 SER A C 1
ATOM 606 O O . SER A 1 75 ? -14.898 3.594 -9.094 1 98.19 75 SER A O 1
ATOM 608 N N . THR A 1 76 ? -16.391 5.266 -9.156 1 98.25 76 THR A N 1
ATOM 609 C CA . THR A 1 76 ? -15.82 5.922 -10.328 1 98.25 76 THR A CA 1
ATOM 610 C C . THR A 1 76 ? -14.43 6.48 -10.008 1 98.25 76 THR A C 1
ATOM 612 O O . THR A 1 76 ? -13.5 6.32 -10.797 1 98.25 76 THR A O 1
ATOM 615 N N . PRO A 1 77 ? -14.289 7.082 -8.789 1 98.12 77 PRO A N 1
ATOM 616 C CA . PRO A 1 77 ? -12.945 7.559 -8.453 1 98.12 77 PRO A CA 1
ATOM 617 C C . PRO A 1 77 ? -11.898 6.445 -8.477 1 98.12 77 PRO A C 1
ATOM 619 O O . PRO A 1 77 ? -10.789 6.648 -8.969 1 98.12 77 PRO A O 1
ATOM 622 N N . ALA A 1 78 ? -12.234 5.285 -7.984 1 98.06 78 ALA A N 1
ATOM 623 C CA . ALA A 1 78 ? -11.297 4.164 -7.984 1 98.06 78 ALA A CA 1
ATOM 624 C C . ALA A 1 78 ? -10.93 3.758 -9.406 1 98.06 78 ALA A C 1
ATOM 626 O O . ALA A 1 78 ? -9.766 3.445 -9.688 1 98.06 78 ALA A O 1
ATOM 627 N N . ALA A 1 79 ? -11.898 3.812 -10.312 1 97.81 79 ALA A N 1
ATOM 628 C CA . ALA A 1 79 ? -11.688 3.434 -11.711 1 97.81 79 ALA A CA 1
ATOM 629 C C . ALA A 1 79 ? -10.789 4.445 -12.422 1 97.81 79 ALA A C 1
ATOM 631 O O . ALA A 1 79 ? -10.18 4.129 -13.445 1 97.81 79 ALA A O 1
ATOM 632 N N . ARG A 1 80 ? -10.625 5.625 -11.836 1 97.62 80 ARG A N 1
ATOM 633 C CA . ARG A 1 80 ? -9.875 6.699 -12.484 1 97.62 80 ARG A CA 1
ATOM 634 C C . ARG A 1 80 ? -8.5 6.867 -11.852 1 97.62 80 ARG A C 1
ATOM 636 O O . ARG A 1 80 ? -7.824 7.871 -12.086 1 97.62 80 ARG A O 1
ATOM 643 N N . GLN A 1 81 ? -8.055 5.914 -11.109 1 97.44 81 GLN A N 1
ATOM 644 C CA . GLN A 1 81 ? -6.781 5.945 -10.391 1 97.44 81 GLN A CA 1
ATOM 645 C C . GLN A 1 81 ? -5.629 6.301 -11.32 1 97.44 81 GLN A C 1
ATOM 647 O O . GLN A 1 81 ? -4.73 7.059 -10.953 1 97.44 81 GLN A O 1
ATOM 652 N N . TYR A 1 82 ? -5.664 5.805 -12.57 1 97.5 82 TYR A N 1
ATOM 653 C CA . TYR A 1 82 ? -4.578 5.996 -13.523 1 97.5 82 TYR A CA 1
ATOM 654 C C . TYR A 1 82 ? -5.047 6.812 -14.727 1 97.5 82 TYR A C 1
ATOM 656 O O . TYR A 1 82 ? -4.492 6.691 -15.82 1 97.5 82 TYR A O 1
ATOM 664 N N . ASP A 1 83 ? -6.086 7.594 -14.531 1 97.56 83 ASP A N 1
ATOM 665 C CA . ASP A 1 83 ? -6.586 8.453 -15.602 1 97.56 83 ASP A CA 1
ATOM 666 C C . ASP A 1 83 ? -5.527 9.469 -16.031 1 97.56 83 ASP A C 1
ATOM 668 O O . ASP A 1 83 ? -4.988 10.195 -15.195 1 97.56 83 ASP A O 1
ATOM 672 N N . PRO A 1 84 ? -5.246 9.523 -17.312 1 96.81 84 PRO A N 1
ATOM 673 C CA . PRO A 1 84 ? -4.141 10.367 -17.766 1 96.81 84 PRO A CA 1
ATOM 674 C C . PRO A 1 84 ? -4.344 11.844 -17.422 1 96.81 84 PRO A C 1
ATOM 676 O O . PRO A 1 84 ? -3.385 12.539 -17.078 1 96.81 84 PRO A O 1
ATOM 679 N N . ALA A 1 85 ? -5.57 12.32 -17.547 1 97.31 85 ALA A N 1
ATOM 680 C CA . ALA A 1 85 ? -5.832 13.727 -17.25 1 97.31 85 ALA A CA 1
ATOM 681 C C . ALA A 1 85 ? -5.609 14.023 -15.766 1 97.31 85 ALA A C 1
ATOM 683 O O . ALA A 1 85 ? -5.02 15.047 -15.406 1 97.31 85 ALA A O 1
ATOM 684 N N . ILE A 1 86 ? -6.066 13.156 -14.891 1 98.25 86 ILE A N 1
ATOM 685 C CA . ILE A 1 86 ? -5.902 13.312 -13.453 1 98.25 86 ILE A CA 1
ATOM 686 C C . ILE A 1 86 ? -4.422 13.25 -13.094 1 98.25 86 ILE A C 1
ATOM 688 O O . ILE A 1 86 ? -3.932 14.062 -12.305 1 98.25 86 ILE A O 1
ATOM 692 N N . LEU A 1 87 ? -3.717 12.344 -13.75 1 98.25 87 LEU A N 1
ATOM 693 C CA . LEU A 1 87 ? -2.299 12.172 -13.453 1 98.25 87 LEU A CA 1
ATOM 694 C C . LEU A 1 87 ? -1.49 13.375 -13.922 1 98.25 87 LEU A C 1
ATOM 696 O O . LEU A 1 87 ? -0.501 13.75 -13.289 1 98.25 87 LEU A O 1
ATOM 700 N N . GLU A 1 88 ? -1.869 13.906 -15.016 1 97.88 88 GLU A N 1
ATOM 701 C CA . GLU A 1 88 ? -1.205 15.117 -15.484 1 97.88 88 GLU A CA 1
ATOM 702 C C . GLU A 1 88 ? -1.345 16.25 -14.469 1 97.88 88 GLU A C 1
ATOM 704 O O . GLU A 1 88 ? -0.372 16.953 -14.172 1 97.88 88 GLU A O 1
ATOM 709 N N . ILE A 1 89 ? -2.531 16.453 -13.945 1 98.62 89 ILE A N 1
ATOM 710 C CA . ILE A 1 89 ? -2.803 17.469 -12.945 1 98.62 89 ILE A CA 1
ATOM 711 C C . ILE A 1 89 ? -2 17.188 -11.68 1 98.62 89 ILE A C 1
ATOM 713 O O . ILE A 1 89 ? -1.308 18.062 -11.156 1 98.62 89 ILE A O 1
ATOM 717 N N . LYS A 1 90 ? -2.074 15.945 -11.203 1 98.75 90 LYS A N 1
ATOM 718 C CA . LYS A 1 90 ? -1.353 15.523 -10.008 1 98.75 90 LYS A CA 1
ATOM 719 C C . LYS A 1 90 ? 0.14 15.82 -10.133 1 98.75 90 LYS A C 1
ATOM 721 O O . LYS A 1 90 ? 0.733 16.438 -9.25 1 98.75 90 LYS A O 1
ATOM 726 N N . ASN A 1 91 ? 0.706 15.383 -11.25 1 98.38 91 ASN A N 1
ATOM 727 C CA . ASN A 1 91 ? 2.145 15.508 -11.461 1 98.38 91 ASN A CA 1
ATOM 728 C C . ASN A 1 91 ? 2.576 16.969 -11.531 1 98.38 91 ASN A C 1
ATOM 730 O O . ASN A 1 91 ? 3.604 17.344 -10.961 1 98.38 91 ASN A O 1
ATOM 734 N N . ALA A 1 92 ? 1.803 17.766 -12.211 1 98.56 92 ALA A N 1
ATOM 735 C CA . ALA A 1 92 ? 2.127 19.188 -12.336 1 98.56 92 ALA A CA 1
ATOM 736 C C . ALA A 1 92 ? 2.117 19.875 -10.977 1 98.56 92 ALA A C 1
ATOM 738 O O . ALA A 1 92 ? 3.031 20.641 -10.648 1 98.56 92 ALA A O 1
ATOM 739 N N . ILE A 1 93 ? 1.122 19.594 -10.188 1 98.88 93 ILE A N 1
ATOM 740 C CA . ILE A 1 93 ? 0.99 20.234 -8.883 1 98.88 93 ILE A CA 1
ATOM 741 C C . ILE A 1 93 ? 2.09 19.75 -7.945 1 98.88 93 ILE A C 1
ATOM 743 O O . ILE A 1 93 ? 2.74 20.547 -7.273 1 98.88 93 ILE A O 1
ATOM 747 N N . GLU A 1 94 ? 2.33 18.422 -7.898 1 98.88 94 GLU A N 1
ATOM 748 C CA . GLU A 1 94 ? 3.367 17.859 -7.031 1 98.88 94 GLU A CA 1
ATOM 749 C C . GLU A 1 94 ? 4.73 18.469 -7.34 1 98.88 94 GLU A C 1
ATOM 751 O O . GLU A 1 94 ? 5.465 18.859 -6.426 1 98.88 94 GLU A O 1
ATOM 756 N N . GLN A 1 95 ? 5.02 18.547 -8.594 1 98.31 95 GLN A N 1
ATOM 757 C CA . GLN A 1 95 ? 6.316 19.062 -9.016 1 98.31 95 GLN A CA 1
ATOM 758 C C . GLN A 1 95 ? 6.488 20.531 -8.586 1 98.31 95 GLN A C 1
ATOM 760 O O . GLN A 1 95 ? 7.496 20.875 -7.969 1 98.31 95 GLN A O 1
ATOM 765 N N . LYS A 1 96 ? 5.523 21.375 -8.891 1 98.62 96 LYS A N 1
ATOM 766 C CA . LYS A 1 96 ? 5.621 22.797 -8.57 1 98.62 96 LYS A CA 1
ATOM 767 C C . LYS A 1 96 ? 5.625 23.031 -7.059 1 98.62 96 LYS A C 1
ATOM 769 O O . LYS A 1 96 ? 6.336 23.906 -6.559 1 98.62 96 LYS A O 1
ATOM 774 N N . TRP A 1 97 ? 4.832 22.25 -6.371 1 98.81 97 TRP A N 1
ATOM 775 C CA . TRP A 1 97 ? 4.777 22.344 -4.918 1 98.81 97 TRP A CA 1
ATOM 776 C C . TRP A 1 97 ? 6.137 22.047 -4.297 1 98.81 97 TRP A C 1
ATOM 778 O O . TRP A 1 97 ? 6.672 22.859 -3.537 1 98.81 97 TRP A O 1
ATOM 788 N N . LEU A 1 98 ? 6.781 20.938 -4.652 1 98.5 98 LEU A N 1
ATOM 789 C CA . LEU A 1 98 ? 8.055 20.531 -4.062 1 98.5 98 LEU A CA 1
ATOM 790 C C . LEU A 1 98 ? 9.172 21.484 -4.48 1 98.5 98 LEU A C 1
ATOM 792 O O . LEU A 1 98 ? 10.047 21.812 -3.672 1 98.5 98 LEU A O 1
ATOM 796 N N . GLU A 1 99 ? 9.086 21.906 -5.754 1 97.94 99 GLU A N 1
ATOM 797 C CA . GLU A 1 99 ? 10.07 22.875 -6.203 1 97.94 99 GLU A CA 1
ATOM 798 C C . GLU A 1 99 ? 10 24.156 -5.367 1 97.94 99 GLU A C 1
ATOM 800 O O . GLU A 1 99 ? 11.031 24.703 -4.965 1 97.94 99 GLU A O 1
ATOM 805 N N . SER A 1 100 ? 8.812 24.594 -5.164 1 98.06 100 SER A N 1
ATOM 806 C CA . SER A 1 100 ? 8.625 25.812 -4.387 1 98.06 100 SER A CA 1
ATOM 807 C C . SER A 1 100 ? 8.992 25.594 -2.924 1 98.06 100 SER A C 1
ATOM 809 O O . SER A 1 100 ? 9.68 26.422 -2.322 1 98.06 100 SER A O 1
ATOM 811 N N . GLU A 1 101 ? 8.547 24.469 -2.32 1 97.69 101 GLU A N 1
ATOM 812 C CA . GLU A 1 101 ? 8.766 24.172 -0.912 1 97.69 101 GLU A CA 1
ATOM 813 C C . GLU A 1 101 ? 10.258 24.125 -0.584 1 97.69 101 GLU A C 1
ATOM 815 O O . GLU A 1 101 ? 10.672 24.531 0.506 1 97.69 101 GLU A O 1
ATOM 820 N N . PHE A 1 102 ? 11.07 23.781 -1.554 1 97.81 102 PHE A N 1
ATOM 821 C CA . PHE A 1 102 ? 12.477 23.562 -1.241 1 97.81 102 PHE A CA 1
ATOM 822 C C . PHE A 1 102 ? 13.367 24.453 -2.107 1 97.81 102 PHE A C 1
ATOM 824 O O . PHE A 1 102 ? 14.531 24.125 -2.34 1 97.81 102 PHE A O 1
ATOM 831 N N . SER A 1 103 ? 12.734 25.438 -2.604 1 96.25 103 SER A N 1
ATOM 832 C CA . SER A 1 103 ? 13.516 26.422 -3.328 1 96.25 103 SER A CA 1
ATOM 833 C C . SER A 1 103 ? 14.594 27.031 -2.439 1 96.25 103 SER A C 1
ATOM 835 O O . SER A 1 103 ? 14.312 27.484 -1.324 1 96.25 103 SER A O 1
ATOM 837 N N . GLY A 1 104 ? 15.844 26.938 -2.891 1 95.38 104 GLY A N 1
ATOM 838 C CA . GLY A 1 104 ? 16.953 27.547 -2.174 1 95.38 104 GLY A CA 1
ATOM 839 C C . GLY A 1 104 ? 17.438 26.719 -1.007 1 95.38 104 GLY A C 1
ATOM 840 O O . GLY A 1 104 ? 18.328 27.125 -0.268 1 95.38 104 GLY A O 1
ATOM 841 N N . LEU A 1 105 ? 16.828 25.531 -0.836 1 96.75 105 LEU A N 1
ATOM 842 C CA . LEU A 1 105 ? 17.281 24.672 0.258 1 96.75 105 LEU A CA 1
ATOM 843 C C . LEU A 1 105 ? 18.734 24.266 0.056 1 96.75 105 LEU A C 1
ATOM 845 O O . LEU A 1 105 ? 19.094 23.766 -1.015 1 96.75 105 LEU A O 1
ATOM 849 N N . VAL A 1 106 ? 19.562 24.531 1.062 1 96.56 106 VAL A N 1
ATOM 850 C CA . VAL A 1 106 ? 20.938 24.047 1.096 1 96.56 106 VAL A CA 1
ATOM 851 C C . VAL A 1 106 ? 21.031 22.812 1.999 1 96.56 106 VAL A C 1
ATOM 853 O O . VAL A 1 106 ? 20.672 22.875 3.18 1 96.56 106 VAL A O 1
ATOM 856 N N . ILE A 1 107 ? 21.422 21.766 1.433 1 97.06 107 ILE A N 1
ATOM 857 C CA . ILE A 1 107 ? 21.594 20.547 2.203 1 97.06 107 ILE A CA 1
ATOM 858 C C . ILE A 1 107 ? 22.828 20.656 3.094 1 97.06 107 ILE A C 1
ATOM 860 O O . ILE A 1 107 ? 23.953 20.781 2.596 1 97.06 107 ILE A O 1
ATOM 864 N N . PRO A 1 108 ? 22.625 20.609 4.359 1 96.94 108 PRO A N 1
ATOM 865 C CA . PRO A 1 108 ? 23.781 20.688 5.25 1 96.94 108 PRO A CA 1
ATOM 866 C C . PRO A 1 108 ? 24.75 19.531 5.059 1 96.94 108 PRO A C 1
ATOM 868 O O . PRO A 1 108 ? 24.344 18.406 4.797 1 96.94 108 PRO A O 1
ATOM 871 N N . PRO A 1 109 ? 26.047 19.828 5.227 1 96.44 109 PRO A N 1
ATOM 872 C CA . PRO A 1 109 ? 27.047 18.781 5.055 1 96.44 109 PRO A CA 1
ATOM 873 C C . PRO A 1 109 ? 26.844 17.609 6.008 1 96.44 109 PRO A C 1
ATOM 875 O O . PRO A 1 109 ? 27.219 16.469 5.691 1 96.44 109 PRO A O 1
ATOM 878 N N . GLU A 1 110 ? 26.156 17.828 7.105 1 95.31 110 GLU A N 1
ATOM 879 C CA . GLU A 1 110 ? 25.906 16.797 8.102 1 95.31 110 GLU A CA 1
ATOM 880 C C . GLU A 1 110 ? 25.047 15.672 7.527 1 95.31 110 GLU A C 1
ATOM 882 O O . GLU A 1 110 ? 25.172 14.516 7.934 1 95.31 110 GLU A O 1
ATOM 887 N N . VAL A 1 111 ? 24.234 15.969 6.594 1 97 111 VAL A N 1
ATOM 888 C CA . VAL A 1 111 ? 23.344 14.977 5.984 1 97 111 VAL A CA 1
ATOM 889 C C . VAL A 1 111 ? 24.172 13.836 5.398 1 97 111 VAL A C 1
ATOM 891 O O . VAL A 1 111 ? 23.781 12.672 5.508 1 97 111 VAL A O 1
ATOM 894 N N . ASP A 1 112 ? 25.328 14.141 4.914 1 93.69 112 ASP A N 1
ATOM 895 C CA . ASP A 1 112 ? 26.125 13.117 4.246 1 93.69 112 ASP A CA 1
ATOM 896 C C . ASP A 1 112 ? 27.234 12.617 5.156 1 93.69 112 ASP A C 1
ATOM 898 O O . ASP A 1 112 ? 27.812 11.555 4.91 1 93.69 112 ASP A O 1
ATOM 902 N N . SER A 1 113 ? 27.516 13.359 6.203 1 92.75 113 SER A N 1
ATOM 903 C CA . SER A 1 113 ? 28.797 13.094 6.859 1 92.75 113 SER A CA 1
ATOM 904 C C . SER A 1 113 ? 28.594 12.469 8.234 1 92.75 113 SER A C 1
ATOM 906 O O . SER A 1 113 ? 29.484 11.797 8.758 1 92.75 113 SER A O 1
ATOM 908 N N . VAL A 1 114 ? 27.438 12.633 8.781 1 93.38 114 VAL A N 1
ATOM 909 C CA . VAL A 1 114 ? 27.297 12.227 10.18 1 93.38 114 VAL A CA 1
ATOM 910 C C . VAL A 1 114 ? 27.188 10.703 10.266 1 93.38 114 VAL A C 1
ATOM 912 O O . VAL A 1 114 ? 26.578 10.07 9.398 1 93.38 114 VAL A O 1
ATOM 915 N N . LYS A 1 115 ? 27.781 10.141 11.266 1 91.06 115 LYS A N 1
ATOM 916 C CA . LYS A 1 115 ? 27.766 8.695 11.484 1 91.06 115 LYS A CA 1
ATOM 917 C C . LYS A 1 115 ? 26.422 8.242 12.062 1 91.06 115 LYS A C 1
ATOM 919 O O . LYS A 1 115 ? 25.859 7.242 11.609 1 91.06 115 LYS A O 1
ATOM 924 N N . HIS A 1 116 ? 25.875 9.039 12.992 1 93.75 116 HIS A N 1
ATOM 925 C CA . HIS A 1 116 ? 24.594 8.758 13.617 1 93.75 116 HIS A CA 1
ATOM 926 C C . HIS A 1 116 ? 23.484 9.617 13.008 1 93.75 116 HIS A C 1
ATOM 928 O O . HIS A 1 116 ? 23.016 10.57 13.625 1 93.75 116 HIS A O 1
ATOM 934 N N . TYR A 1 117 ? 22.969 9.211 11.945 1 97.88 117 TYR A N 1
ATOM 935 C CA . TYR A 1 117 ? 22.062 10.016 11.133 1 97.88 117 TYR A CA 1
ATOM 936 C C . TYR A 1 117 ? 20.734 10.227 11.844 1 97.88 117 TYR A C 1
ATOM 938 O O . TYR A 1 117 ? 20.156 11.312 11.773 1 97.88 117 TYR A O 1
ATOM 946 N N . GLY A 1 118 ? 20.266 9.203 12.516 1 98.12 118 GLY A N 1
ATOM 947 C CA . GLY A 1 118 ? 19.062 9.352 13.328 1 98.12 118 GLY A CA 1
ATOM 948 C C . GLY A 1 118 ? 19.172 10.461 14.367 1 98.12 118 GLY A C 1
ATOM 949 O O . GLY A 1 118 ? 18.234 11.227 14.562 1 98.12 118 GLY A O 1
ATOM 950 N N . ASP A 1 119 ? 20.328 10.562 15 1 98 119 ASP A N 1
ATOM 951 C CA . ASP A 1 119 ? 20.578 11.625 15.977 1 98 119 ASP A CA 1
ATOM 952 C C . ASP A 1 119 ? 20.516 13 15.312 1 98 119 ASP A C 1
ATOM 954 O O . ASP A 1 119 ? 20 13.953 15.891 1 98 119 ASP A O 1
ATOM 958 N N . TYR A 1 120 ? 21.125 13.047 14.195 1 98.31 120 TYR A N 1
ATOM 959 C CA . TYR A 1 120 ? 21.094 14.312 13.469 1 98.31 120 TYR A CA 1
ATOM 960 C C . TYR A 1 120 ? 19.672 14.719 13.141 1 98.31 120 TYR A C 1
ATOM 962 O O . TYR A 1 120 ? 19.281 15.875 13.359 1 98.31 120 TYR A O 1
ATOM 970 N N . LEU A 1 121 ? 18.875 13.789 12.625 1 98.75 121 LEU A N 1
ATOM 971 C CA . LEU A 1 121 ? 17.484 14.094 12.312 1 98.75 121 LEU A CA 1
ATOM 972 C C . LEU A 1 121 ? 16.719 14.492 13.57 1 98.75 121 LEU A C 1
ATOM 974 O O . LEU A 1 121 ? 15.844 15.352 13.523 1 98.75 121 LEU A O 1
ATOM 978 N N . LYS A 1 122 ? 17.016 13.797 14.648 1 98.25 122 LYS A N 1
ATOM 979 C CA . LYS A 1 122 ? 16.406 14.18 15.922 1 98.25 122 LYS A CA 1
ATOM 980 C C . LYS A 1 122 ? 16.734 15.625 16.281 1 98.25 122 LYS A C 1
ATOM 982 O O . LYS A 1 122 ? 15.891 16.359 16.781 1 98.25 122 LYS A O 1
ATOM 987 N N . SER A 1 123 ? 17.984 16.016 16.031 1 98.19 123 SER A N 1
ATOM 988 C CA . SER A 1 123 ? 18.391 17.391 16.297 1 98.19 123 SER A CA 1
ATOM 989 C C . SER A 1 123 ? 17.656 18.375 15.375 1 98.19 123 SER A C 1
ATOM 991 O O . SER A 1 123 ? 17.344 19.5 15.773 1 98.19 123 SER A O 1
ATOM 993 N N . VAL A 1 124 ? 17.438 17.953 14.141 1 98.56 124 VAL A N 1
ATOM 994 C CA . VAL A 1 124 ? 16.688 18.766 13.203 1 98.56 124 VAL A CA 1
ATOM 995 C C . VAL A 1 124 ? 15.281 19.016 13.75 1 98.56 124 VAL A C 1
ATOM 997 O O . VAL A 1 124 ? 14.789 20.156 13.727 1 98.56 124 VAL A O 1
ATOM 1000 N N . TRP A 1 125 ? 14.625 18.016 14.289 1 98.56 125 TRP A N 1
ATOM 1001 C CA . TRP A 1 125 ? 13.32 18.125 14.938 1 98.56 125 TRP A CA 1
ATOM 1002 C C . TRP A 1 125 ? 13.391 19.047 16.141 1 98.56 125 TRP A C 1
ATOM 1004 O O . TRP A 1 125 ? 12.617 20 16.25 1 98.56 125 TRP A O 1
ATOM 1014 N N . GLN A 1 126 ? 14.352 18.875 17.031 1 98.25 126 GLN A N 1
ATOM 1015 C CA . GLN A 1 126 ? 14.438 19.594 18.297 1 98.25 126 GLN A CA 1
ATOM 1016 C C . GLN A 1 126 ? 14.648 21.094 18.078 1 98.25 126 GLN A C 1
ATOM 1018 O O . GLN A 1 126 ? 14.18 21.922 18.859 1 98.25 126 GLN A O 1
ATOM 1023 N N . THR A 1 127 ? 15.297 21.406 17 1 98.12 127 THR A N 1
ATOM 1024 C CA . THR A 1 127 ? 15.656 22.797 16.766 1 98.12 127 THR A CA 1
ATOM 1025 C C . THR A 1 127 ? 14.586 23.5 15.922 1 98.12 127 THR A C 1
ATOM 1027 O O . THR A 1 127 ? 14.586 24.719 15.805 1 98.12 127 THR A O 1
ATOM 1030 N N . HIS A 1 128 ? 13.719 22.766 15.352 1 98.5 128 HIS A N 1
ATOM 1031 C CA . HIS A 1 128 ? 12.664 23.344 14.523 1 98.5 128 HIS A CA 1
ATOM 1032 C C . HIS A 1 128 ? 11.523 23.875 15.375 1 98.5 128 HIS A C 1
ATOM 1034 O O . HIS A 1 128 ? 11.148 23.266 16.375 1 98.5 128 HIS A O 1
ATOM 1040 N N . ASN A 1 129 ? 10.898 24.906 14.977 1 98.12 129 ASN A N 1
ATOM 1041 C CA . ASN A 1 129 ? 9.859 25.578 15.75 1 98.12 129 ASN A CA 1
ATOM 1042 C C . ASN A 1 129 ? 8.641 24.688 15.953 1 98.12 129 ASN A C 1
ATOM 1044 O O . ASN A 1 129 ? 7.934 24.812 16.953 1 98.12 129 ASN A O 1
ATOM 1048 N N . ALA A 1 130 ? 8.398 23.766 15.055 1 98.38 130 ALA A N 1
ATOM 1049 C CA . ALA A 1 130 ? 7.25 22.875 15.164 1 98.38 130 ALA A CA 1
ATOM 1050 C C . ALA A 1 130 ? 7.309 22.047 16.453 1 98.38 130 ALA A C 1
ATOM 1052 O O . ALA A 1 130 ? 6.273 21.656 17 1 98.38 130 ALA A O 1
ATOM 1053 N N . SER A 1 131 ? 8.484 21.797 17 1 98.19 131 SER A N 1
ATOM 1054 C CA . SER A 1 131 ? 8.672 20.922 18.156 1 98.19 131 SER A CA 1
ATOM 1055 C C . SER A 1 131 ? 8.25 21.609 19.438 1 98.19 131 SER A C 1
ATOM 1057 O O . SER A 1 131 ? 7.957 20.953 20.438 1 98.19 131 SER A O 1
ATOM 1059 N N . HIS A 1 132 ? 8.188 22.938 19.453 1 97.31 132 HIS A N 1
ATOM 1060 C CA . HIS A 1 132 ? 7.828 23.719 20.641 1 97.31 132 HIS A CA 1
ATOM 1061 C C . HIS A 1 132 ? 6.871 24.844 20.281 1 97.31 132 HIS A C 1
ATOM 1063 O O . HIS A 1 132 ? 7.004 25.953 20.812 1 97.31 132 HIS A O 1
ATOM 1069 N N . HIS A 1 133 ? 6.047 24.578 19.391 1 98.25 133 HIS A N 1
ATOM 1070 C CA . HIS A 1 133 ? 5.117 25.594 18.922 1 98.25 133 HIS A CA 1
ATOM 1071 C C . HIS A 1 133 ? 4.207 26.078 20.047 1 98.25 133 HIS A C 1
ATOM 1073 O O . HIS A 1 133 ? 3.742 25.281 20.859 1 98.25 133 HIS A O 1
ATOM 1079 N N . GLN A 1 134 ? 3.84 27.328 20.062 1 98 134 GLN A N 1
ATOM 1080 C CA . GLN A 1 134 ? 3.139 28 21.156 1 98 134 GLN A CA 1
ATOM 1081 C C . GLN A 1 134 ? 1.694 27.516 21.25 1 98 134 GLN A C 1
ATOM 1083 O O . GLN A 1 134 ? 1.059 27.656 22.297 1 98 134 GLN A O 1
ATOM 1088 N N . VAL A 1 135 ? 1.137 26.922 20.188 1 98.5 135 VAL A N 1
ATOM 1089 C CA . VAL A 1 135 ? -0.254 26.484 20.188 1 98.5 135 VAL A CA 1
ATOM 1090 C C . VAL A 1 135 ? -0.466 25.438 21.281 1 98.5 135 VAL A C 1
ATOM 1092 O O . VAL A 1 135 ? -1.524 25.391 21.906 1 98.5 135 VAL A O 1
ATOM 1095 N N . PHE A 1 136 ? 0.498 24.656 21.578 1 98.56 136 PHE A N 1
ATOM 1096 C CA . PHE A 1 136 ? 0.31 23.594 22.562 1 98.56 136 PHE A CA 1
ATOM 1097 C C . PHE A 1 136 ? 0.454 24.125 23.984 1 98.56 136 PHE A C 1
ATOM 1099 O O . PHE A 1 136 ? -0.163 23.609 24.922 1 98.56 136 PHE A O 1
ATOM 1106 N N . GLU A 1 137 ? 1.294 25.188 24.141 1 98.25 137 GLU A N 1
ATOM 1107 C CA . GLU A 1 137 ? 1.28 25.891 25.422 1 98.25 137 GLU A CA 1
ATOM 1108 C C . GLU A 1 137 ? -0.076 26.547 25.672 1 98.25 137 GLU A C 1
ATOM 1110 O O . GLU A 1 137 ? -0.584 26.516 26.797 1 98.25 137 GLU A O 1
ATOM 1115 N N . PHE A 1 138 ? -0.595 27.141 24.672 1 98.62 138 PHE A N 1
ATOM 1116 C CA . PHE A 1 138 ? -1.911 27.766 24.75 1 98.62 138 PHE A CA 1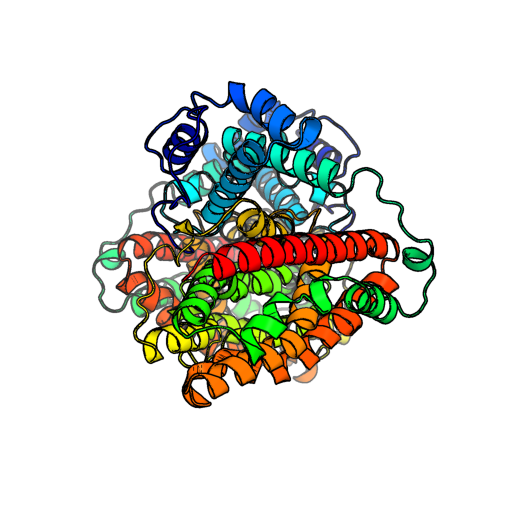
ATOM 1117 C C . PHE A 1 138 ? -2.977 26.734 25.109 1 98.62 138 PHE A C 1
ATOM 1119 O O . PHE A 1 138 ? -3.812 26.969 25.984 1 98.62 138 PHE A O 1
ATOM 1126 N N . LEU A 1 139 ? -2.994 25.562 24.438 1 98.56 139 LEU A N 1
ATOM 1127 C CA . LEU A 1 139 ? -3.939 24.484 24.719 1 98.56 139 LEU A CA 1
ATOM 1128 C C . LEU A 1 139 ? -3.791 24 26.156 1 98.56 139 LEU A C 1
ATOM 1130 O O . LEU A 1 139 ? -4.785 23.688 26.828 1 98.56 139 LEU A O 1
ATOM 1134 N N . GLU A 1 140 ? -2.562 23.969 26.641 1 98.75 140 GLU A N 1
ATOM 1135 C CA . GLU A 1 140 ? -2.266 23.5 27.984 1 98.75 140 GLU A CA 1
ATOM 1136 C C . GLU A 1 140 ? -2.791 24.484 29.031 1 98.75 140 GLU A C 1
ATOM 1138 O O . GLU A 1 140 ? -3.449 24.094 30 1 98.75 140 GLU A O 1
ATOM 1143 N N . LYS A 1 141 ? -2.6 25.828 28.781 1 98.56 141 LYS A N 1
ATOM 1144 C CA . LYS A 1 141 ? -2.695 26.781 29.891 1 98.56 141 LYS A CA 1
ATOM 1145 C C . LYS A 1 141 ? -3.91 27.688 29.734 1 98.56 141 LYS A C 1
ATOM 1147 O O . LYS A 1 141 ? -4.477 28.156 30.734 1 98.56 141 LYS A O 1
ATOM 1152 N N . ASP A 1 142 ? -4.344 27.938 28.469 1 98.38 142 ASP A N 1
ATOM 1153 C CA . ASP A 1 142 ? -5.203 29.094 28.297 1 98.38 142 ASP A CA 1
ATOM 1154 C C . ASP A 1 142 ? -6.477 28.734 27.531 1 98.38 142 ASP A C 1
ATOM 1156 O O . ASP A 1 142 ? -7.484 29.438 27.641 1 98.38 142 ASP A O 1
ATOM 1160 N N . ALA A 1 143 ? -6.523 27.703 26.75 1 98.44 143 ALA A N 1
ATOM 1161 C CA . ALA A 1 143 ? -7.617 27.406 25.828 1 98.44 143 ALA A CA 1
ATOM 1162 C C . ALA A 1 143 ? -8.922 27.188 26.578 1 98.44 143 ALA A C 1
ATOM 1164 O O . ALA A 1 143 ? -8.93 26.656 27.688 1 98.44 143 ALA A O 1
ATOM 1165 N N . THR A 1 144 ? -10.023 27.625 26.047 1 98.38 144 THR A N 1
ATOM 1166 C CA . THR A 1 144 ? -11.367 27.297 26.516 1 98.38 144 THR A CA 1
ATOM 1167 C C . THR A 1 144 ? -11.812 25.938 25.969 1 98.38 144 THR A C 1
ATOM 1169 O O . THR A 1 144 ? -11.156 25.359 25.109 1 98.38 144 THR A O 1
ATOM 1172 N N . THR A 1 145 ? -12.906 25.438 26.484 1 98.06 145 THR A N 1
ATOM 1173 C CA . THR A 1 145 ? -13.469 24.172 26.016 1 98.06 145 THR A CA 1
ATOM 1174 C C . THR A 1 145 ? -13.82 24.25 24.531 1 98.06 145 THR A C 1
ATOM 1176 O O . THR A 1 145 ? -13.578 23.312 23.781 1 98.06 145 THR A O 1
ATOM 1179 N N . LYS A 1 146 ? -14.367 25.375 24.141 1 98 146 LYS A N 1
ATOM 1180 C CA . LYS A 1 146 ? -14.727 25.562 22.734 1 98 146 LYS A CA 1
ATOM 1181 C C . LYS A 1 146 ? -13.492 25.469 21.844 1 98 146 LYS A C 1
ATOM 1183 O O . LYS A 1 146 ? -13.547 24.875 20.766 1 98 146 LYS A O 1
ATOM 1188 N N . GLN A 1 147 ? -12.422 26.078 22.297 1 98.38 147 GLN A N 1
ATOM 1189 C CA . GLN A 1 147 ? -11.18 26.062 21.547 1 98.38 147 GLN A CA 1
ATOM 1190 C C . GLN A 1 147 ? -10.57 24.656 21.516 1 98.38 147 GLN A C 1
ATOM 1192 O O . GLN A 1 147 ? -10.055 24.234 20.484 1 98.38 147 GLN A O 1
ATOM 1197 N N . LEU A 1 148 ? -10.68 23.953 22.594 1 98.31 148 LEU A N 1
ATOM 1198 C CA . LEU A 1 148 ? -10.195 22.578 22.641 1 98.31 148 LEU A CA 1
ATOM 1199 C C . LEU A 1 148 ? -10.961 21.688 21.672 1 98.31 148 LEU A C 1
ATOM 1201 O O . LEU A 1 148 ? -10.367 20.875 20.969 1 98.31 148 LEU A O 1
ATOM 1205 N N . TYR A 1 149 ? -12.281 21.859 21.625 1 98 149 TYR A N 1
ATOM 1206 C CA . TYR A 1 149 ? -13.117 21.078 20.719 1 98 149 TYR A CA 1
ATOM 1207 C C . TYR A 1 149 ? -12.781 21.391 19.266 1 98 149 TYR A C 1
ATOM 1209 O O . TYR A 1 149 ? -12.812 20.484 18.406 1 98 149 TYR A O 1
ATOM 1217 N N . TYR A 1 150 ? -12.469 22.641 19.031 1 97.94 150 TYR A N 1
ATOM 1218 C CA . TYR A 1 150 ? -12.023 23 17.688 1 97.94 150 TYR A CA 1
ATOM 1219 C C . TYR A 1 150 ? -10.758 22.234 17.297 1 97.94 150 TYR A C 1
ATOM 1221 O O . TYR A 1 150 ? -10.641 21.75 16.172 1 97.94 150 TYR A O 1
ATOM 1229 N N . PHE A 1 151 ? -9.836 22.109 18.25 1 98 151 PHE A N 1
ATOM 1230 C CA . PHE A 1 151 ? -8.609 21.359 18.016 1 98 151 PHE A CA 1
ATOM 1231 C C . PHE A 1 151 ? -8.93 19.906 17.688 1 98 151 PHE A C 1
ATOM 1233 O O . PHE A 1 151 ? -8.414 19.344 16.719 1 98 151 PHE A O 1
ATOM 1240 N N . PHE A 1 152 ? -9.844 19.281 18.5 1 98.06 152 PHE A N 1
ATOM 1241 C CA . PHE A 1 152 ? -10.219 17.891 18.281 1 98.06 152 PHE A CA 1
ATOM 1242 C C . PHE A 1 152 ? -10.766 17.688 16.875 1 98.06 152 PHE A C 1
ATOM 1244 O O . PHE A 1 152 ? -10.391 16.734 16.188 1 98.06 152 PHE A O 1
ATOM 1251 N N . LYS A 1 153 ? -11.578 18.609 16.438 1 97.81 153 LYS A N 1
ATOM 1252 C CA . LYS A 1 153 ? -12.211 18.516 15.133 1 97.81 153 LYS A CA 1
ATOM 1253 C C . LYS A 1 153 ? -11.188 18.703 14.016 1 97.81 153 LYS A C 1
ATOM 1255 O O . LYS A 1 153 ? -11.156 17.922 13.062 1 97.81 153 LYS A O 1
ATOM 1260 N N . SER A 1 154 ? -10.289 19.656 14.195 1 96.31 154 SER A N 1
ATOM 1261 C CA . SER A 1 154 ? -9.312 19.984 13.172 1 96.31 154 SER A CA 1
ATOM 1262 C C . SER A 1 154 ? -8.305 18.859 12.969 1 96.31 154 SER A C 1
ATOM 1264 O O . SER A 1 154 ? -7.785 18.672 11.867 1 96.31 154 SER A O 1
ATOM 1266 N N . ASP A 1 155 ? -8.102 18.094 14 1 95.5 155 ASP A N 1
ATOM 1267 C CA . ASP A 1 155 ? -7.09 17.047 13.992 1 95.5 155 ASP A CA 1
ATOM 1268 C C . ASP A 1 155 ? -7.68 15.719 13.539 1 95.5 155 ASP A C 1
ATOM 1270 O O . ASP A 1 155 ? -6.961 14.727 13.406 1 95.5 155 ASP A O 1
ATOM 1274 N N . SER A 1 156 ? -8.922 15.641 13.203 1 95.81 156 SER A N 1
ATOM 1275 C CA . SER A 1 156 ? -9.648 14.383 13.055 1 95.81 156 SER A CA 1
ATOM 1276 C C . SER A 1 156 ? -9.273 13.688 11.75 1 95.81 156 SER A C 1
ATOM 1278 O O . SER A 1 156 ? -8.867 12.523 11.75 1 95.81 156 SER A O 1
ATOM 1280 N N . ALA A 1 157 ? -9.266 14.352 10.625 1 94.12 157 ALA A N 1
ATOM 1281 C CA . ALA A 1 157 ? -9.164 13.719 9.312 1 94.12 157 ALA A CA 1
ATOM 1282 C C . ALA A 1 157 ? -7.82 13.016 9.141 1 94.12 157 ALA A C 1
ATOM 1284 O O . ALA A 1 157 ? -7.766 11.875 8.695 1 94.12 157 ALA A O 1
ATOM 1285 N N . LEU A 1 158 ? -6.734 13.656 9.492 1 94.12 158 LEU A N 1
ATOM 1286 C CA . LEU A 1 158 ? -5.414 13.062 9.336 1 94.12 158 LEU A CA 1
ATOM 1287 C C . LEU A 1 158 ? -5.238 11.867 10.273 1 94.12 158 LEU A C 1
ATOM 1289 O O . LEU A 1 158 ? -4.715 10.828 9.867 1 94.12 158 LEU A O 1
ATOM 1293 N N . ASN A 1 159 ? -5.715 11.977 11.531 1 94.25 159 ASN A N 1
ATOM 1294 C CA . ASN A 1 159 ? -5.59 10.898 12.5 1 94.25 159 ASN A CA 1
ATOM 1295 C C . ASN A 1 159 ? -6.352 9.648 12.055 1 94.25 159 ASN A C 1
ATOM 1297 O O . ASN A 1 159 ? -5.914 8.523 12.305 1 94.25 159 ASN A O 1
ATOM 1301 N N . LEU A 1 160 ? -7.398 9.875 11.352 1 94.06 160 LEU A N 1
ATOM 1302 C CA . LEU A 1 160 ? -8.289 8.773 11.016 1 94.06 160 LEU A CA 1
ATOM 1303 C C . LEU A 1 160 ? -7.773 8.008 9.797 1 94.06 160 LEU A C 1
ATOM 1305 O O . LEU A 1 160 ? -8.234 6.902 9.508 1 94.06 160 LEU A O 1
ATOM 1309 N N . ILE A 1 161 ? -6.754 8.547 9.109 1 94.12 161 ILE A N 1
ATOM 1310 C CA . ILE A 1 161 ? -6.223 7.801 7.973 1 94.12 161 ILE A CA 1
ATOM 1311 C C . ILE A 1 161 ? -4.797 7.344 8.281 1 94.12 161 ILE A C 1
ATOM 1313 O O . ILE A 1 161 ? -4.121 6.781 7.414 1 94.12 161 ILE A O 1
ATOM 1317 N N . PHE A 1 162 ? -4.34 7.551 9.469 1 96.62 162 PHE A N 1
ATOM 1318 C CA . PHE A 1 162 ? -2.943 7.301 9.797 1 96.62 162 PHE A CA 1
ATOM 1319 C C . PHE A 1 162 ? -2.602 5.824 9.625 1 96.62 162 PHE A C 1
ATOM 1321 O O . PHE A 1 162 ? -1.488 5.48 9.219 1 96.62 162 PHE A O 1
ATOM 1328 N N . PHE A 1 163 ? -3.564 4.934 9.898 1 96.06 163 PHE A N 1
ATOM 1329 C CA . PHE A 1 163 ? -3.359 3.508 9.688 1 96.06 163 PHE A CA 1
ATOM 1330 C C . PHE A 1 163 ? -2.934 3.232 8.25 1 96.06 163 PHE A C 1
ATOM 1332 O O . PHE A 1 163 ? -1.98 2.486 8.008 1 96.06 163 PHE A O 1
ATOM 1339 N N . ASP A 1 164 ? -3.625 3.84 7.301 1 97.19 164 ASP A N 1
ATOM 1340 C CA . ASP A 1 164 ? -3.322 3.65 5.887 1 97.19 164 ASP A CA 1
ATOM 1341 C C . ASP A 1 164 ? -1.931 4.184 5.547 1 97.19 164 ASP A C 1
ATOM 1343 O O . ASP A 1 164 ? -1.226 3.605 4.715 1 97.19 164 ASP A O 1
ATOM 1347 N N . LEU A 1 165 ? -1.573 5.285 6.16 1 97.94 165 LEU A N 1
ATOM 1348 C CA . LEU A 1 165 ? -0.268 5.883 5.898 1 97.94 165 LEU A CA 1
ATOM 1349 C C . LEU A 1 165 ? 0.854 4.953 6.359 1 97.94 165 LEU A C 1
ATOM 1351 O O . LEU A 1 165 ? 1.845 4.773 5.648 1 97.94 165 LEU A O 1
ATOM 1355 N N . VAL A 1 166 ? 0.669 4.332 7.523 1 98.5 166 VAL A N 1
ATOM 1356 C CA . VAL A 1 166 ? 1.658 3.363 7.988 1 98.5 166 VAL A CA 1
ATOM 1357 C C . VAL A 1 166 ? 1.679 2.156 7.051 1 98.5 166 VAL A C 1
ATOM 1359 O O . VAL A 1 166 ? 2.748 1.65 6.703 1 98.5 166 VAL A O 1
ATOM 1362 N N . ALA A 1 167 ? 0.542 1.718 6.641 1 98.12 167 ALA A N 1
ATOM 1363 C CA . ALA A 1 167 ? 0.456 0.575 5.734 1 98.12 167 ALA A CA 1
ATOM 1364 C C . ALA A 1 167 ? 1.206 0.847 4.434 1 98.12 167 ALA A C 1
ATOM 1366 O O . ALA A 1 167 ? 1.891 -0.035 3.91 1 98.12 167 ALA A O 1
ATOM 1367 N N . TYR A 1 168 ? 1.125 2.064 3.936 1 98.31 168 TYR A N 1
ATOM 1368 C CA . TYR A 1 168 ? 1.812 2.432 2.703 1 98.31 168 TYR A CA 1
ATOM 1369 C C . TYR A 1 168 ? 3.32 2.271 2.85 1 98.31 168 TYR A C 1
ATOM 1371 O O . TYR A 1 168 ? 4.016 1.955 1.881 1 98.31 168 TYR A O 1
ATOM 1379 N N . THR A 1 169 ? 3.83 2.453 4.051 1 98.69 169 THR A N 1
ATOM 1380 C CA . THR A 1 169 ? 5.273 2.4 4.246 1 98.69 169 THR A CA 1
ATOM 1381 C C . THR A 1 169 ? 5.777 0.961 4.172 1 98.69 169 THR A C 1
ATOM 1383 O O . THR A 1 169 ? 6.98 0.725 4.047 1 98.69 169 THR A O 1
ATOM 1386 N N . LEU A 1 170 ? 4.875 0.029 4.188 1 98 170 LEU A N 1
ATOM 1387 C CA . LEU A 1 170 ? 5.273 -1.375 4.145 1 98 170 LEU A CA 1
ATOM 1388 C C . LEU A 1 170 ? 5.512 -1.828 2.709 1 98 170 LEU A C 1
ATOM 1390 O O . LEU A 1 170 ? 6.277 -2.762 2.469 1 98 170 LEU A O 1
ATOM 1394 N N . ILE A 1 171 ? 4.859 -1.222 1.75 1 97.38 171 ILE A N 1
ATOM 1395 C CA . ILE A 1 171 ? 4.93 -1.631 0.351 1 97.38 171 ILE A CA 1
ATOM 1396 C C . ILE A 1 171 ? 6.348 -1.43 -0.177 1 97.38 171 ILE A C 1
ATOM 1398 O O . ILE A 1 171 ? 6.832 -0.298 -0.26 1 97.38 171 ILE A O 1
ATOM 1402 N N . GLY A 1 172 ? 6.973 -2.514 -0.525 1 96.19 172 GLY A N 1
ATOM 1403 C CA . GLY A 1 172 ? 8.312 -2.434 -1.088 1 96.19 172 GLY A CA 1
ATOM 1404 C C . GLY A 1 172 ? 9.367 -2.043 -0.068 1 96.19 172 GLY A C 1
ATOM 1405 O O . GLY A 1 172 ? 10.438 -1.561 -0.431 1 96.19 172 GLY A O 1
ATOM 1406 N N . SER A 1 173 ? 9.102 -2.176 1.213 1 96.5 173 SER A N 1
ATOM 1407 C CA . SER A 1 173 ? 10.031 -1.786 2.27 1 96.5 173 SER A CA 1
ATOM 1408 C C . SER A 1 173 ? 11.25 -2.703 2.301 1 96.5 173 SER A C 1
ATOM 1410 O O . SER A 1 173 ? 11.188 -3.848 1.849 1 96.5 173 SER A O 1
ATOM 1412 N N . GLN A 1 174 ? 12.344 -2.16 2.773 1 94.81 174 GLN A N 1
ATOM 1413 C CA . GLN A 1 174 ? 13.523 -2.984 3.002 1 94.81 174 GLN A CA 1
ATOM 1414 C C . GLN A 1 174 ? 13.234 -4.098 4.004 1 94.81 174 GLN A C 1
ATOM 1416 O O . GLN A 1 174 ? 12.633 -3.854 5.055 1 94.81 174 GLN A O 1
ATOM 1421 N N . PRO A 1 175 ? 13.633 -5.309 3.664 1 92.31 175 PRO A N 1
ATOM 1422 C CA . PRO A 1 175 ? 13.289 -6.453 4.512 1 92.31 175 PRO A CA 1
ATOM 1423 C C . PRO A 1 175 ? 13.672 -6.238 5.973 1 92.31 175 PRO A C 1
ATOM 1425 O O . PRO A 1 175 ? 12.906 -6.574 6.875 1 92.31 175 PRO A O 1
ATOM 1428 N N . GLU A 1 176 ? 14.789 -5.574 6.254 1 92.88 176 GLU A N 1
ATOM 1429 C CA . GLU A 1 176 ? 15.328 -5.402 7.598 1 92.88 176 GLU A CA 1
ATOM 1430 C C . GLU A 1 176 ? 14.461 -4.457 8.43 1 92.88 176 GLU A C 1
ATOM 1432 O O . GLU A 1 176 ? 14.586 -4.406 9.648 1 92.88 176 GLU A O 1
ATOM 1437 N N . THR A 1 177 ? 13.633 -3.705 7.746 1 96.06 177 THR A N 1
ATOM 1438 C CA . THR A 1 177 ? 12.852 -2.693 8.445 1 96.06 177 THR A CA 1
ATOM 1439 C C . THR A 1 177 ? 11.422 -3.172 8.664 1 96.06 177 THR A C 1
ATOM 1441 O O . THR A 1 177 ? 10.672 -2.58 9.453 1 96.06 177 THR A O 1
ATOM 1444 N N . ARG A 1 178 ? 10.977 -4.266 8.07 1 95.81 178 ARG A N 1
ATOM 1445 C CA . ARG A 1 178 ? 9.586 -4.703 8.008 1 95.81 178 ARG A CA 1
ATOM 1446 C C . ARG A 1 178 ? 9.055 -5.051 9.398 1 95.81 178 ARG A C 1
ATOM 1448 O O . ARG A 1 178 ? 7.906 -4.742 9.727 1 95.81 178 ARG A O 1
ATOM 1455 N N . GLY A 1 179 ? 9.891 -5.699 10.172 1 96 179 GLY A N 1
ATOM 1456 C CA . GLY A 1 179 ? 9.453 -6.027 11.523 1 96 179 GLY A CA 1
ATOM 1457 C C . GLY A 1 179 ? 9.086 -4.809 12.344 1 96 179 GLY A C 1
ATOM 1458 O O . GLY A 1 179 ? 8.023 -4.77 12.969 1 96 179 GLY A O 1
ATOM 1459 N N . THR A 1 180 ? 9.938 -3.803 12.273 1 96.5 180 THR A N 1
ATOM 1460 C CA . THR A 1 180 ? 9.75 -2.566 13.016 1 96.5 180 THR A CA 1
ATOM 1461 C C . THR A 1 180 ? 8.5 -1.834 12.555 1 96.5 180 THR A C 1
ATOM 1463 O O . THR A 1 180 ? 7.68 -1.408 13.375 1 96.5 180 THR A O 1
ATOM 1466 N N . ILE A 1 181 ? 8.305 -1.699 11.266 1 97.56 181 ILE A N 1
ATOM 1467 C CA . ILE A 1 181 ? 7.168 -0.976 10.711 1 97.56 181 ILE A CA 1
ATOM 1468 C C . ILE A 1 181 ? 5.879 -1.739 11.008 1 97.56 181 ILE A C 1
ATOM 1470 O O . ILE A 1 181 ? 4.855 -1.137 11.336 1 97.56 181 ILE A O 1
ATOM 1474 N N . SER A 1 182 ? 5.969 -3.068 10.922 1 97 182 SER A N 1
ATOM 1475 C CA . SER A 1 182 ? 4.797 -3.895 11.203 1 97 182 SER A CA 1
ATOM 1476 C C . SER A 1 182 ? 4.371 -3.775 12.656 1 97 182 SER A C 1
ATOM 1478 O O . SER A 1 182 ? 3.18 -3.84 12.969 1 97 182 SER A O 1
ATOM 1480 N N . GLU A 1 183 ? 5.324 -3.643 13.516 1 96.38 183 GLU A N 1
ATOM 1481 C CA . GLU A 1 183 ? 4.984 -3.445 14.922 1 96.38 183 GLU A CA 1
ATOM 1482 C C . GLU A 1 183 ? 4.215 -2.143 15.125 1 96.38 183 GLU A C 1
ATOM 1484 O O . GLU A 1 183 ? 3.254 -2.1 15.898 1 96.38 183 GLU A O 1
ATOM 1489 N N . ASN A 1 184 ? 4.668 -1.124 14.477 1 97.25 184 ASN A N 1
ATOM 1490 C CA . ASN A 1 184 ? 3.936 0.138 14.531 1 97.25 184 ASN A CA 1
ATOM 1491 C C . ASN A 1 184 ? 2.496 -0.027 14.047 1 97.25 184 ASN A C 1
ATOM 1493 O O . ASN A 1 184 ? 1.562 0.442 14.703 1 97.25 184 ASN A O 1
ATOM 1497 N N . LEU A 1 185 ? 2.307 -0.713 12.953 1 97.31 185 LEU A N 1
ATOM 1498 C CA . LEU A 1 185 ? 0.98 -0.955 12.398 1 97.31 185 LEU A CA 1
ATOM 1499 C C . LEU A 1 185 ? 0.131 -1.782 13.359 1 97.31 185 LEU A C 1
ATOM 1501 O O . LEU A 1 185 ? -1.064 -1.524 13.516 1 97.31 185 LEU A O 1
ATOM 1505 N N . TRP A 1 186 ? 0.758 -2.764 13.93 1 95.56 186 TRP A N 1
ATOM 1506 C CA . TRP A 1 186 ? 0.08 -3.639 14.883 1 95.56 186 TRP A CA 1
ATOM 1507 C C . TRP A 1 186 ? -0.422 -2.848 16.078 1 95.56 186 TRP A C 1
ATOM 1509 O O . TRP A 1 186 ? -1.534 -3.076 16.562 1 95.56 186 TRP A O 1
ATOM 1519 N N . ASP A 1 187 ? 0.369 -1.905 16.516 1 94.88 187 ASP A N 1
ATOM 1520 C CA . ASP A 1 187 ? -0.048 -1.02 17.609 1 94.88 187 ASP A CA 1
ATOM 1521 C C . ASP A 1 187 ? -1.213 -0.133 17.172 1 94.88 187 ASP A C 1
ATOM 1523 O O . ASP A 1 187 ? -2.156 0.08 17.938 1 94.88 187 ASP A O 1
ATOM 1527 N N . GLU A 1 188 ? -1.167 0.359 15.93 1 95.25 188 GLU A N 1
ATOM 1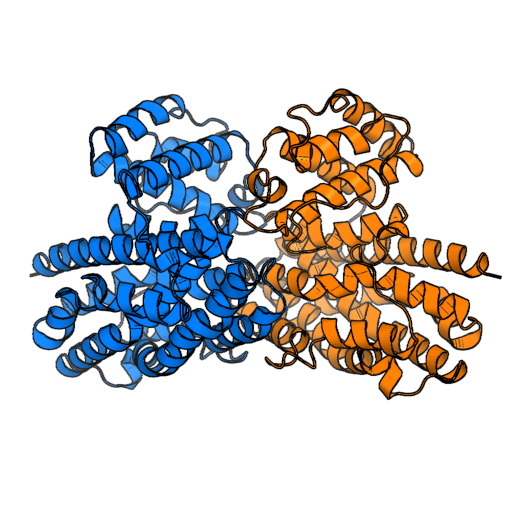528 C CA . GLU A 1 188 ? -2.223 1.229 15.422 1 95.25 188 GLU A CA 1
ATOM 1529 C C . GLU A 1 188 ? -3.576 0.527 15.445 1 95.25 188 GLU A C 1
ATOM 1531 O O . GLU A 1 188 ? -4.605 1.16 15.688 1 95.25 188 GLU A O 1
ATOM 1536 N N . ILE A 1 189 ? -3.5 -0.805 15.219 1 94.88 189 ILE A N 1
ATOM 1537 C CA . ILE A 1 189 ? -4.766 -1.515 15.055 1 94.88 189 ILE A CA 1
ATOM 1538 C C . ILE A 1 189 ? -5.125 -2.232 16.359 1 94.88 189 ILE A C 1
ATOM 1540 O O . ILE A 1 189 ? -6 -3.102 16.375 1 94.88 189 ILE A O 1
ATOM 1544 N N . GLY A 1 190 ? -4.461 -1.955 17.469 1 92.88 190 GLY A N 1
ATOM 1545 C CA . GLY A 1 190 ? -4.82 -2.473 18.781 1 92.88 190 GLY A CA 1
ATOM 1546 C C . GLY A 1 190 ? -4.559 -3.959 18.922 1 92.88 190 GLY A C 1
ATOM 1547 O O . GLY A 1 190 ? -5.336 -4.672 19.562 1 92.88 190 GLY A O 1
ATOM 1548 N N . HIS A 1 191 ? -3.559 -4.441 18.172 1 90.5 191 HIS A N 1
ATOM 1549 C CA . HIS A 1 191 ? -3.146 -5.84 18.234 1 90.5 191 HIS A CA 1
ATOM 1550 C C . HIS A 1 191 ? -4.289 -6.77 17.828 1 90.5 191 HIS A C 1
ATOM 1552 O O . HIS A 1 191 ? -4.547 -7.766 18.5 1 90.5 191 HIS A O 1
ATOM 1558 N N . GLY A 1 192 ? -5.059 -6.285 16.875 1 81.44 192 GLY A N 1
ATOM 1559 C CA . GLY A 1 192 ? -6.098 -7.113 16.281 1 81.44 192 GLY A CA 1
ATOM 1560 C C . GLY A 1 192 ? -7.453 -6.934 16.938 1 81.44 192 GLY A C 1
ATOM 1561 O O . GLY A 1 192 ? -8.445 -7.512 16.484 1 81.44 192 GLY A O 1
ATOM 1562 N N . ASP A 1 193 ? -7.445 -6.113 17.953 1 81.81 193 ASP A N 1
ATOM 1563 C CA . ASP A 1 193 ? -8.703 -5.793 18.625 1 81.81 193 ASP A CA 1
ATOM 1564 C C . ASP A 1 193 ? -9.422 -4.645 17.922 1 81.81 193 ASP A C 1
ATOM 1566 O O . ASP A 1 193 ? -8.836 -3.582 17.703 1 81.81 193 ASP A O 1
ATOM 1570 N N . ASN A 1 194 ? -10.664 -4.836 17.594 1 76.88 194 ASN A N 1
ATOM 1571 C CA . ASN A 1 194 ? -11.398 -3.834 16.828 1 76.88 194 ASN A CA 1
ATOM 1572 C C . ASN A 1 194 ? -11.867 -2.686 17.719 1 76.88 194 ASN A C 1
ATOM 1574 O O . ASN A 1 194 ? -12.258 -1.629 17.219 1 76.88 194 ASN A O 1
ATOM 1578 N N . VAL A 1 195 ? -11.641 -2.873 18.984 1 81.12 195 VAL A N 1
ATOM 1579 C CA . VAL A 1 195 ? -12.188 -1.863 19.891 1 81.12 195 VAL A CA 1
ATOM 1580 C C . VAL A 1 195 ? -11.102 -0.845 20.234 1 81.12 195 VAL A C 1
ATOM 1582 O O . VAL A 1 195 ? -11.344 0.364 20.203 1 81.12 195 VAL A O 1
ATOM 1585 N N . PHE A 1 196 ? -9.906 -1.351 20.406 1 85.5 196 PHE A N 1
ATOM 1586 C CA . PHE A 1 196 ? -8.875 -0.466 20.922 1 85.5 196 PHE A CA 1
ATOM 1587 C C . PHE A 1 196 ? -7.887 -0.07 19.844 1 85.5 196 PHE A C 1
ATOM 1589 O O . PHE A 1 196 ? -6.68 -0.027 20.062 1 85.5 196 PHE A O 1
ATOM 1596 N N . THR A 1 197 ? -8.484 0.153 18.656 1 92.19 197 THR A N 1
ATOM 1597 C CA . THR A 1 197 ? -7.641 0.722 17.609 1 92.19 197 THR A CA 1
ATOM 1598 C C . THR A 1 197 ? -7.441 2.219 17.844 1 92.19 197 THR A C 1
ATOM 1600 O O . THR A 1 197 ? -8.289 2.881 18.438 1 92.19 197 THR A O 1
ATOM 1603 N N . HIS A 1 198 ? -6.34 2.75 17.359 1 93.25 198 HIS A N 1
ATOM 1604 C CA . HIS A 1 198 ? -6.086 4.18 17.5 1 93.25 198 HIS A CA 1
ATOM 1605 C C . HIS A 1 198 ? -7.184 5.004 16.844 1 93.25 198 HIS A C 1
ATOM 1607 O O . HIS A 1 198 ? -7.562 6.062 17.344 1 93.25 198 HIS A O 1
ATOM 1613 N N . VAL A 1 199 ? -7.715 4.547 15.766 1 92.81 199 VAL A N 1
ATOM 1614 C CA . VAL A 1 199 ? -8.812 5.227 15.078 1 92.81 199 VAL A CA 1
ATOM 1615 C C . VAL A 1 199 ? -10.039 5.273 15.992 1 92.81 199 VAL A C 1
ATOM 1617 O O . VAL A 1 199 ? -10.648 6.328 16.156 1 92.81 199 VAL A O 1
ATOM 1620 N N . ASN A 1 200 ? -10.352 4.164 16.625 1 93.69 200 ASN A N 1
ATOM 1621 C CA . ASN A 1 200 ? -11.516 4.121 17.5 1 93.69 200 ASN A CA 1
ATOM 1622 C C . ASN A 1 200 ? -11.273 4.891 18.797 1 93.69 200 ASN A C 1
ATOM 1624 O O . ASN A 1 200 ? -12.195 5.488 19.344 1 93.69 200 ASN A O 1
ATOM 1628 N N . LEU A 1 201 ? -10.055 4.863 19.266 1 94.75 201 LEU A N 1
ATOM 1629 C CA . LEU A 1 201 ? -9.727 5.68 20.438 1 94.75 201 LEU A CA 1
ATOM 1630 C C . LEU A 1 201 ? -9.938 7.16 20.141 1 94.75 201 LEU A C 1
ATOM 1632 O O . LEU A 1 201 ? -10.414 7.906 21 1 94.75 201 LEU A O 1
ATOM 1636 N N . TYR A 1 202 ? -9.586 7.578 18.953 1 96.44 202 TYR A N 1
ATOM 1637 C CA . TYR A 1 202 ? -9.805 8.977 18.594 1 96.44 202 TYR A CA 1
ATOM 1638 C C . TYR A 1 202 ? -11.297 9.289 18.516 1 96.44 202 TYR A C 1
ATOM 1640 O O . TYR A 1 202 ? -11.75 10.328 18.984 1 96.44 202 TYR A O 1
ATOM 1648 N N . LYS A 1 203 ? -12.023 8.422 17.891 1 95.56 203 LYS A N 1
ATOM 1649 C CA . LYS A 1 203 ? -13.469 8.602 17.812 1 95.56 203 LYS A CA 1
ATOM 1650 C C . LYS A 1 203 ? -14.086 8.695 19.203 1 95.56 203 LYS A C 1
ATOM 1652 O O . LYS A 1 203 ? -15.031 9.453 19.422 1 95.56 203 LYS A O 1
ATOM 1657 N N . ASP A 1 204 ? -13.555 7.965 20.141 1 95.62 204 ASP A N 1
ATOM 1658 C CA . ASP A 1 204 ? -14.031 7.98 21.531 1 95.62 204 ASP A CA 1
ATOM 1659 C C . ASP A 1 204 ? -13.781 9.336 22.172 1 95.62 204 ASP A C 1
ATOM 1661 O O . ASP A 1 204 ? -14.578 9.797 23 1 95.62 204 ASP A O 1
ATOM 1665 N N . VAL A 1 205 ? -12.609 9.969 21.812 1 96.69 205 VAL A N 1
ATOM 1666 C CA . VAL A 1 205 ? -12.344 11.312 22.312 1 96.69 205 VAL A CA 1
ATOM 1667 C C . VAL A 1 205 ? -13.5 12.242 21.938 1 96.69 205 VAL A C 1
ATOM 1669 O O . VAL A 1 205 ? -14.016 12.977 22.781 1 96.69 205 VAL A O 1
ATOM 1672 N N . LEU A 1 206 ? -13.922 12.203 20.703 1 97.69 206 LEU A N 1
ATOM 1673 C CA . LEU A 1 206 ? -14.992 13.055 20.219 1 97.69 206 LEU A CA 1
ATOM 1674 C C . LEU A 1 206 ? -16.328 12.68 20.859 1 97.69 206 LEU A C 1
ATOM 1676 O O . LEU A 1 206 ? -17.031 13.539 21.406 1 97.69 206 LEU A O 1
ATOM 1680 N N . ALA A 1 207 ? -16.656 11.391 20.922 1 97.19 207 ALA A N 1
ATOM 1681 C CA . ALA A 1 207 ? -17.938 10.898 21.422 1 97.19 207 ALA A CA 1
ATOM 1682 C C . ALA A 1 207 ? -18.125 11.242 22.891 1 97.19 207 ALA A C 1
ATOM 1684 O O . ALA A 1 207 ? -19.219 11.602 23.312 1 97.19 207 ALA A O 1
ATOM 1685 N N . ARG A 1 208 ? -17.125 11.109 23.641 1 96.75 208 ARG A N 1
ATOM 1686 C CA . ARG A 1 208 ? -17.188 11.344 25.078 1 96.75 208 ARG A CA 1
ATOM 1687 C C . ARG A 1 208 ? -17.391 12.82 25.391 1 96.75 208 ARG A C 1
ATOM 1689 O O . ARG A 1 208 ? -17.766 13.188 26.5 1 96.75 208 ARG A O 1
ATOM 1696 N N . GLN A 1 209 ? -17.141 13.664 24.453 1 97.5 209 GLN A N 1
ATOM 1697 C CA . GLN A 1 209 ? -17.391 15.102 24.594 1 97.5 209 GLN A CA 1
ATOM 1698 C C . GLN A 1 209 ? -18.625 15.523 23.797 1 97.5 209 GLN A C 1
ATOM 1700 O O . GLN A 1 209 ? -18.797 16.703 23.516 1 97.5 209 GLN A O 1
ATOM 1705 N N . ASP A 1 210 ? -19.375 14.555 23.266 1 97.69 210 ASP A N 1
ATOM 1706 C CA . ASP A 1 210 ? -20.609 14.758 22.516 1 97.69 210 ASP A CA 1
ATOM 1707 C C . ASP A 1 210 ? -20.344 15.508 21.219 1 97.69 210 ASP A C 1
ATOM 1709 O O . ASP A 1 210 ? -21.141 16.359 20.812 1 97.69 210 ASP A O 1
ATOM 1713 N N . ILE A 1 211 ? -19.172 15.297 20.734 1 97.94 211 ILE A N 1
ATOM 1714 C CA . ILE A 1 211 ? -18.859 15.836 19.422 1 97.94 211 ILE A CA 1
ATOM 1715 C C . ILE A 1 211 ? -19.188 14.805 18.344 1 97.94 211 ILE A C 1
ATOM 1717 O O . ILE A 1 211 ? -18.625 13.711 18.312 1 97.94 211 ILE A O 1
ATOM 1721 N N . THR A 1 212 ? -20.109 15.109 17.469 1 97.25 212 THR A N 1
ATOM 1722 C CA . THR A 1 212 ? -20.5 14.227 16.359 1 97.25 212 THR A CA 1
ATOM 1723 C C . THR A 1 212 ? -19.453 14.273 15.25 1 97.25 212 THR A C 1
ATOM 1725 O O . THR A 1 212 ? -19.078 15.352 14.789 1 97.25 212 THR A O 1
ATOM 1728 N N . LEU A 1 213 ? -18.953 13.156 14.891 1 95.94 213 LEU A N 1
ATOM 1729 C CA . LEU A 1 213 ? -18.031 13.07 13.766 1 95.94 213 LEU A CA 1
ATOM 1730 C C . LEU A 1 213 ? -18.781 12.969 12.445 1 95.94 213 LEU A C 1
ATOM 1732 O O . LEU A 1 213 ? -19.422 11.953 12.164 1 95.94 213 LEU A O 1
ATOM 1736 N N . PRO A 1 214 ? -18.75 14 11.648 1 94.44 214 PRO A N 1
ATOM 1737 C CA . PRO A 1 214 ? -19.438 13.93 10.352 1 94.44 214 PRO A CA 1
ATOM 1738 C C . PRO A 1 214 ? -18.719 13.023 9.352 1 94.44 214 PRO A C 1
ATOM 1740 O O . PRO A 1 214 ? -17.562 12.656 9.562 1 94.44 214 PRO A O 1
ATOM 1743 N N . GLY A 1 215 ? -19.359 12.68 8.305 1 89.88 215 GLY A N 1
ATOM 1744 C CA . GLY A 1 215 ? -18.828 11.797 7.277 1 89.88 215 GLY A CA 1
ATOM 1745 C C . GLY A 1 215 ? -17.562 12.328 6.637 1 89.88 215 GLY A C 1
ATOM 1746 O O . GLY A 1 215 ? -16.703 11.547 6.215 1 89.88 215 GLY A O 1
ATOM 1747 N N . ASN A 1 216 ? -17.438 13.602 6.617 1 92.5 216 ASN A N 1
ATOM 1748 C CA . ASN A 1 216 ? -16.281 14.211 5.969 1 92.5 216 ASN A CA 1
ATOM 1749 C C . ASN A 1 216 ? -15.133 14.414 6.953 1 92.5 216 ASN A C 1
ATOM 1751 O O . ASN A 1 216 ? -14.109 15.016 6.605 1 92.5 216 ASN A O 1
ATOM 1755 N N . HIS A 1 217 ? -15.281 14.055 8.227 1 95.38 217 HIS A N 1
ATOM 1756 C CA . HIS A 1 217 ? -14.258 14.094 9.258 1 95.38 217 HIS A CA 1
ATOM 1757 C C . HIS A 1 217 ? -13.719 15.5 9.453 1 95.38 217 HIS A C 1
ATOM 1759 O O . HIS A 1 217 ? -12.523 15.688 9.688 1 95.38 217 HIS A O 1
ATOM 1765 N N . TYR A 1 218 ? -14.57 16.531 9.148 1 96.88 218 TYR A N 1
ATOM 1766 C CA . TYR A 1 218 ? -14.336 17.953 9.391 1 96.88 218 TYR A CA 1
ATOM 1767 C C . TYR A 1 218 ? -13.305 18.5 8.422 1 96.88 218 TYR A C 1
ATOM 1769 O O . TYR A 1 218 ? -12.57 19.438 8.75 1 96.88 218 TYR A O 1
ATOM 1777 N N . ILE A 1 219 ? -13.156 17.922 7.227 1 96.69 219 ILE A N 1
ATOM 1778 C CA . ILE A 1 219 ? -12.195 18.422 6.246 1 96.69 219 ILE A CA 1
ATOM 1779 C C . ILE A 1 219 ? -12.641 19.797 5.754 1 96.69 219 ILE A C 1
ATOM 1781 O O . ILE A 1 219 ? -11.859 20.531 5.141 1 96.69 219 ILE A O 1
ATOM 1785 N N . ASP A 1 220 ? -13.875 20.188 5.992 1 95.88 220 ASP A N 1
ATOM 1786 C CA . ASP A 1 220 ? -14.352 21.531 5.625 1 95.88 220 ASP A CA 1
ATOM 1787 C C . ASP A 1 220 ? -13.672 22.609 6.465 1 95.88 220 ASP A C 1
ATOM 1789 O O . ASP A 1 220 ? -13.75 23.781 6.137 1 95.88 220 ASP A O 1
ATOM 1793 N N . MET A 1 221 ? -12.93 22.219 7.492 1 96 221 MET A N 1
ATOM 1794 C CA . MET A 1 221 ? -12.18 23.141 8.336 1 96 221 MET A CA 1
ATOM 1795 C C . MET A 1 221 ? -10.781 23.375 7.785 1 96 221 MET A C 1
ATOM 1797 O O . MET A 1 221 ? -10.07 24.281 8.227 1 96 221 MET A O 1
ATOM 1801 N N . TYR A 1 222 ? -10.391 22.594 6.781 1 95.62 222 TYR A N 1
ATOM 1802 C CA . TYR A 1 222 ? -9.008 22.625 6.312 1 95.62 222 TYR A CA 1
ATOM 1803 C C . TYR A 1 222 ? -8.734 23.906 5.52 1 95.62 222 TYR A C 1
ATOM 1805 O O . TYR A 1 222 ? -9.453 24.203 4.559 1 95.62 222 TYR A O 1
ATOM 1813 N N . GLY A 1 223 ? -7.777 24.672 5.938 1 96 223 GLY A N 1
ATOM 1814 C CA . GLY A 1 223 ? -7.137 25.656 5.082 1 96 223 GLY A CA 1
ATOM 1815 C C . GLY A 1 223 ? -6.004 25.094 4.254 1 96 223 GLY A C 1
ATOM 1816 O O . GLY A 1 223 ? -5.855 23.875 4.156 1 96 223 GLY A O 1
ATOM 1817 N N . VAL A 1 224 ? -5.242 25.906 3.633 1 97.44 224 VAL A N 1
ATOM 1818 C CA . VAL A 1 224 ? -4.152 25.516 2.748 1 97.44 224 VAL A CA 1
ATOM 1819 C C . VAL A 1 224 ? -3.119 24.703 3.533 1 97.44 224 VAL A C 1
ATOM 1821 O O . VAL A 1 224 ? -2.609 23.688 3.045 1 97.44 224 VAL A O 1
ATOM 1824 N N . GLU A 1 225 ? -2.867 25.109 4.766 1 97.5 225 GLU A N 1
ATOM 1825 C CA . GLU A 1 225 ? -1.788 24.5 5.535 1 97.5 225 GLU A CA 1
ATOM 1826 C C . GLU A 1 225 ? -2.174 23.094 6.004 1 97.5 225 GLU A C 1
ATOM 1828 O O . GLU A 1 225 ? -1.34 22.188 6.012 1 97.5 225 GLU A O 1
ATOM 1833 N N . ALA A 1 226 ? -3.445 22.922 6.406 1 97.44 226 ALA A N 1
ATOM 1834 C CA . ALA A 1 226 ? -3.926 21.594 6.77 1 97.44 226 ALA A CA 1
ATOM 1835 C C . ALA A 1 226 ? -3.908 20.641 5.57 1 97.44 226 ALA A C 1
ATOM 1837 O O . ALA A 1 226 ? -3.518 19.484 5.688 1 97.44 226 ALA A O 1
ATOM 1838 N N . LEU A 1 227 ? -4.293 21.172 4.422 1 98.25 227 LEU A N 1
ATOM 1839 C CA . LEU A 1 227 ? -4.27 20.375 3.195 1 98.25 227 LEU A CA 1
ATOM 1840 C C . LEU A 1 227 ? -2.846 19.969 2.846 1 98.25 227 LEU A C 1
ATOM 1842 O O . LEU A 1 227 ? -2.598 18.797 2.527 1 98.25 227 LEU A O 1
ATOM 1846 N N . ALA A 1 228 ? -1.942 20.922 2.941 1 98.62 228 ALA A N 1
ATOM 1847 C CA . ALA A 1 228 ? -0.543 20.625 2.641 1 98.62 228 ALA A CA 1
ATOM 1848 C C . ALA A 1 228 ? 0.023 19.594 3.615 1 98.62 228 ALA A C 1
ATOM 1850 O O . ALA A 1 228 ? 0.818 18.734 3.227 1 98.62 228 ALA A O 1
ATOM 1851 N N . GLY A 1 229 ? -0.364 19.719 4.887 1 98.38 229 GLY A N 1
ATOM 1852 C CA . GLY A 1 229 ? 0.066 18.75 5.879 1 98.38 229 GLY A CA 1
ATOM 1853 C C . GLY A 1 229 ? -0.389 17.344 5.566 1 98.38 229 GLY A C 1
ATOM 1854 O O . GLY A 1 229 ? 0.39 16.391 5.68 1 98.38 229 GLY A O 1
ATOM 1855 N N . HIS A 1 230 ? -1.648 17.234 5.184 1 97.75 230 HIS A N 1
ATOM 1856 C CA . HIS A 1 230 ? -2.178 15.938 4.746 1 97.75 230 HIS A CA 1
ATOM 1857 C C . HIS A 1 230 ? -1.434 15.422 3.52 1 97.75 230 HIS A C 1
ATOM 1859 O O . HIS A 1 230 ? -1.004 14.266 3.49 1 97.75 230 HIS A O 1
ATOM 1865 N N . ASN A 1 231 ? -1.206 16.297 2.59 1 98.69 231 ASN A N 1
ATOM 1866 C CA . ASN A 1 231 ? -0.607 15.914 1.314 1 98.69 231 ASN A CA 1
ATOM 1867 C C . ASN A 1 231 ? 0.864 15.547 1.474 1 98.69 231 ASN A C 1
ATOM 1869 O O . ASN A 1 231 ? 1.411 14.797 0.661 1 98.69 231 ASN A O 1
ATOM 1873 N N . ALA A 1 232 ? 1.497 16.016 2.555 1 98.88 232 ALA A N 1
ATOM 1874 C CA . ALA A 1 232 ? 2.895 15.688 2.83 1 98.88 232 ALA A CA 1
ATOM 1875 C C . ALA A 1 232 ? 3.076 14.195 3.062 1 98.88 232 ALA A C 1
ATOM 1877 O O . ALA A 1 232 ? 4.117 13.625 2.717 1 98.88 232 ALA A O 1
ATOM 1878 N N . PHE A 1 233 ? 2.061 13.547 3.596 1 98.75 233 PHE A N 1
ATOM 1879 C CA . PHE A 1 233 ? 2.102 12.102 3.764 1 98.75 233 PHE A CA 1
ATOM 1880 C C . PHE A 1 233 ? 1.812 11.391 2.445 1 98.75 233 PHE A C 1
ATOM 1882 O O . PHE A 1 233 ? 2.559 10.5 2.037 1 98.75 233 PHE A O 1
ATOM 1889 N N . MET A 1 234 ? 0.862 11.883 1.765 1 98.5 234 MET A N 1
ATOM 1890 C CA . MET A 1 234 ? 0.295 11.141 0.644 1 98.5 234 MET A CA 1
ATOM 1891 C C . MET A 1 234 ? 1.229 11.172 -0.562 1 98.5 234 MET A C 1
ATOM 1893 O O . MET A 1 234 ? 1.299 10.211 -1.328 1 98.5 234 MET A O 1
ATOM 1897 N N . ILE A 1 235 ? 1.996 12.281 -0.686 1 98.81 235 ILE A N 1
ATOM 1898 C CA . ILE A 1 235 ? 2.881 12.383 -1.841 1 98.81 235 ILE A CA 1
ATOM 1899 C C . ILE A 1 235 ? 3.883 11.234 -1.829 1 98.81 235 ILE A C 1
ATOM 1901 O O . ILE A 1 235 ? 4.195 10.656 -2.877 1 98.81 235 ILE A O 1
ATOM 1905 N N . GLY A 1 236 ? 4.355 10.875 -0.659 1 98.62 236 GLY A N 1
ATOM 1906 C CA . GLY A 1 236 ? 5.285 9.758 -0.56 1 98.62 236 GLY A CA 1
ATOM 1907 C C . GLY A 1 236 ? 4.59 8.406 -0.521 1 98.62 236 GLY A C 1
ATOM 1908 O O . GLY A 1 236 ? 5.211 7.379 -0.792 1 98.62 236 GLY A O 1
ATOM 1909 N N . SER A 1 237 ? 3.312 8.383 -0.151 1 98.31 237 SER A N 1
ATOM 1910 C CA . SER A 1 237 ? 2.539 7.145 -0.102 1 98.31 237 SER A CA 1
ATOM 1911 C C . SER A 1 237 ? 2.211 6.641 -1.503 1 98.31 237 SER A C 1
ATOM 1913 O O . SER A 1 237 ? 2.369 5.453 -1.796 1 98.31 237 SER A O 1
ATOM 1915 N N . VAL A 1 238 ? 1.892 7.598 -2.438 1 97.75 238 VAL A N 1
ATOM 1916 C CA . VAL A 1 238 ? 1.332 7.148 -3.709 1 97.75 238 VAL A CA 1
ATOM 1917 C C . VAL A 1 238 ? 2.414 7.176 -4.789 1 97.75 238 VAL A C 1
ATOM 1919 O O . VAL A 1 238 ? 2.23 6.617 -5.871 1 97.75 238 VAL A O 1
ATOM 1922 N N . ASN A 1 239 ? 3.547 7.855 -4.508 1 98.44 239 ASN A N 1
ATOM 1923 C CA . ASN A 1 239 ? 4.664 7.914 -5.445 1 98.44 239 ASN A CA 1
ATOM 1924 C C . ASN A 1 239 ? 5.871 7.137 -4.926 1 98.44 239 ASN A C 1
ATOM 1926 O O . ASN A 1 239 ? 6.527 7.566 -3.979 1 98.44 239 ASN A O 1
ATOM 1930 N N . ARG A 1 240 ? 6.199 6.105 -5.609 1 98.38 240 ARG A N 1
ATOM 1931 C CA . ARG A 1 240 ? 7.32 5.27 -5.191 1 98.38 240 ARG A CA 1
ATOM 1932 C C . ARG A 1 240 ? 8.602 6.086 -5.098 1 98.38 240 ARG A C 1
ATOM 1934 O O . ARG A 1 240 ? 9.398 5.902 -4.172 1 98.38 240 ARG A O 1
ATOM 1941 N N . LYS A 1 241 ? 8.781 7.012 -5.957 1 98.38 241 LYS A N 1
ATOM 1942 C CA . LYS A 1 241 ? 10.008 7.797 -6.004 1 98.38 241 LYS A CA 1
ATOM 1943 C C . LYS A 1 241 ? 10.148 8.68 -4.77 1 98.38 241 LYS A C 1
ATOM 1945 O O . LYS A 1 241 ? 11.242 9.172 -4.473 1 98.38 241 LYS A O 1
ATOM 1950 N N . HIS A 1 242 ? 9.055 8.922 -4.027 1 98.75 242 HIS A N 1
ATOM 1951 C CA . HIS A 1 242 ? 9.094 9.781 -2.852 1 98.75 242 HIS A CA 1
ATOM 1952 C C . HIS A 1 242 ? 8.953 8.969 -1.57 1 98.75 242 HIS A C 1
ATOM 1954 O O . HIS A 1 242 ? 8.664 9.523 -0.507 1 98.75 242 HIS A O 1
ATOM 1960 N N . TYR A 1 243 ? 9.203 7.695 -1.638 1 98.75 243 TYR A N 1
ATOM 1961 C CA . TYR A 1 243 ? 9.031 6.777 -0.52 1 98.75 243 TYR A CA 1
ATOM 1962 C C . TYR A 1 243 ? 9.906 7.18 0.658 1 98.75 243 TYR A C 1
ATOM 1964 O O . TYR A 1 243 ? 9.453 7.184 1.806 1 98.75 243 TYR A O 1
ATOM 1972 N N . TYR A 1 244 ? 11.141 7.504 0.441 1 98.88 244 TYR A N 1
ATOM 1973 C CA . TYR A 1 244 ? 12.039 7.82 1.542 1 98.88 244 TYR A CA 1
ATOM 1974 C C . TYR A 1 244 ? 11.68 9.156 2.182 1 98.88 244 TYR A C 1
ATOM 1976 O O . TYR A 1 244 ? 11.883 9.352 3.383 1 98.88 244 TYR A O 1
ATOM 1984 N N . LYS A 1 245 ? 11.094 10.133 1.42 1 98.88 245 LYS A N 1
ATOM 1985 C CA . LYS A 1 245 ? 10.531 11.336 2.037 1 98.88 245 LYS A CA 1
ATOM 1986 C C . LYS A 1 245 ? 9.406 10.977 3.004 1 98.88 245 LYS A C 1
ATOM 1988 O O . LYS A 1 245 ? 9.305 11.555 4.086 1 98.88 245 LYS A O 1
ATOM 1993 N N . LEU A 1 246 ? 8.609 10.016 2.568 1 98.94 246 LEU A N 1
ATOM 1994 C CA . LEU A 1 246 ? 7.523 9.57 3.434 1 98.94 246 LEU A CA 1
ATOM 1995 C C . LEU A 1 246 ? 8.062 9.07 4.77 1 98.94 246 LEU A C 1
ATOM 1997 O O . LEU A 1 246 ? 7.492 9.359 5.824 1 98.94 246 LEU A O 1
ATOM 2001 N N . LEU A 1 247 ? 9.133 8.312 4.719 1 98.94 247 LEU A N 1
ATOM 2002 C CA . LEU A 1 247 ? 9.703 7.797 5.957 1 98.94 247 LEU A CA 1
ATOM 2003 C C . LEU A 1 247 ? 10.195 8.93 6.848 1 98.94 247 LEU A C 1
ATOM 2005 O O . LEU A 1 247 ? 10.086 8.852 8.078 1 98.94 247 LEU A O 1
ATOM 2009 N N . GLY A 1 248 ? 10.734 9.977 6.242 1 98.94 248 GLY A N 1
ATOM 2010 C CA . GLY A 1 248 ? 11.07 11.164 7.008 1 98.94 248 GLY A CA 1
ATOM 2011 C C . GLY A 1 248 ? 9.859 11.828 7.637 1 98.94 248 GLY A C 1
ATOM 2012 O O . GLY A 1 248 ? 9.891 12.219 8.805 1 98.94 248 GLY A O 1
ATOM 2013 N N . VAL A 1 249 ? 8.797 11.945 6.848 1 98.94 249 VAL A N 1
ATOM 2014 C CA . VAL A 1 249 ? 7.547 12.523 7.328 1 98.94 249 VAL A CA 1
ATOM 2015 C C . VAL A 1 249 ? 7.031 11.719 8.516 1 98.94 249 VAL A C 1
ATOM 2017 O O . VAL A 1 249 ? 6.621 12.289 9.531 1 98.94 249 VAL A O 1
ATOM 2020 N N . MET A 1 250 ? 7.07 10.383 8.445 1 98.94 250 MET A N 1
ATOM 2021 C CA . MET A 1 250 ? 6.598 9.492 9.5 1 98.94 250 MET A CA 1
ATOM 2022 C C . MET A 1 250 ? 7.414 9.68 10.773 1 98.94 250 MET A C 1
ATOM 2024 O O . MET A 1 250 ? 6.855 9.789 11.867 1 98.94 250 MET A O 1
ATOM 2028 N N . ALA A 1 251 ? 8.719 9.742 10.602 1 98.88 251 ALA A N 1
ATOM 2029 C CA . ALA A 1 251 ? 9.602 9.891 11.758 1 98.88 251 ALA A CA 1
ATOM 2030 C C . ALA A 1 251 ? 9.305 11.188 12.516 1 98.88 251 ALA A C 1
ATOM 2032 O O . ALA A 1 251 ? 9.141 11.18 13.734 1 98.88 251 ALA A O 1
ATOM 2033 N N . MET A 1 252 ? 9.164 12.273 11.766 1 98.94 252 MET A N 1
ATOM 2034 C CA . MET A 1 252 ? 8.945 13.57 12.398 1 98.94 252 MET A CA 1
ATOM 2035 C C . MET A 1 252 ? 7.57 13.625 13.07 1 98.94 252 MET A C 1
ATOM 2037 O O . MET A 1 252 ? 7.406 14.25 14.117 1 98.94 252 MET A O 1
ATOM 2041 N N . THR A 1 253 ? 6.609 12.953 12.445 1 98.75 253 THR A N 1
ATOM 2042 C CA . THR A 1 253 ? 5.285 12.906 13.055 1 98.75 253 THR A CA 1
ATOM 2043 C C . THR A 1 253 ? 5.34 12.211 14.414 1 98.75 253 THR A C 1
ATOM 2045 O O . THR A 1 253 ? 4.777 12.711 15.391 1 98.75 253 THR A O 1
ATOM 2048 N N . GLU A 1 254 ? 6.047 11.125 14.516 1 98.69 254 GLU A N 1
ATOM 2049 C CA . GLU A 1 254 ? 6.082 10.312 15.727 1 98.69 254 GLU A CA 1
ATOM 2050 C C . GLU A 1 254 ? 6.871 11.016 16.828 1 98.69 254 GLU A C 1
ATOM 2052 O O . GLU A 1 254 ? 6.559 10.867 18.016 1 98.69 254 GLU A O 1
ATOM 2057 N N . VAL A 1 255 ? 7.879 11.797 16.422 1 98.62 255 VAL A N 1
ATOM 2058 C CA . VAL A 1 255 ? 8.672 12.438 17.469 1 98.62 255 VAL A CA 1
ATOM 2059 C C . VAL A 1 255 ? 7.992 13.734 17.906 1 98.62 255 VAL A C 1
ATOM 2061 O O . VAL A 1 255 ? 8.188 14.195 19.031 1 98.62 255 VAL A O 1
ATOM 2064 N N . LEU A 1 256 ? 7.164 14.344 17.094 1 98.69 256 LEU A N 1
ATOM 2065 C CA . LEU A 1 256 ? 6.445 15.57 17.422 1 98.69 256 LEU A CA 1
ATOM 2066 C C . LEU A 1 256 ? 5.375 15.297 18.484 1 98.69 256 LEU A C 1
ATOM 2068 O O . LEU A 1 256 ? 5.148 16.125 19.359 1 98.69 256 LEU A O 1
ATOM 2072 N N . ASP A 1 257 ? 4.77 14.133 18.5 1 97.94 257 ASP A N 1
ATOM 2073 C CA . ASP A 1 257 ? 3.498 13.883 19.172 1 97.94 257 ASP A CA 1
ATOM 2074 C C . ASP A 1 257 ? 3.68 13.844 20.688 1 97.94 257 ASP A C 1
ATOM 2076 O O . ASP A 1 257 ? 2.938 14.492 21.422 1 97.94 257 ASP A O 1
ATOM 2080 N N . PRO A 1 258 ? 4.676 13.156 21.25 1 97.81 258 PRO A N 1
ATOM 2081 C CA . PRO A 1 258 ? 4.691 12.945 22.688 1 97.81 258 PRO A CA 1
ATOM 2082 C C . PRO A 1 258 ? 4.746 14.25 23.484 1 97.81 258 PRO A C 1
ATOM 2084 O O . PRO A 1 258 ? 3.881 14.508 24.328 1 97.81 258 PRO A O 1
ATOM 2087 N N . PRO A 1 259 ? 5.695 15.148 23.234 1 98.06 259 PRO A N 1
ATOM 2088 C CA . PRO A 1 259 ? 5.715 16.375 24.047 1 98.06 259 PRO A CA 1
ATOM 2089 C C . PRO A 1 259 ? 4.492 17.25 23.812 1 98.06 259 PRO A C 1
ATOM 2091 O O . PRO A 1 259 ? 4.02 17.922 24.734 1 98.06 259 PRO A O 1
ATOM 2094 N N . GLN A 1 260 ? 3.957 17.281 22.656 1 98.38 260 GLN A N 1
ATOM 2095 C CA . GLN A 1 260 ? 2.783 18.078 22.312 1 98.38 260 GLN A CA 1
ATOM 2096 C C . GLN A 1 260 ? 1.527 17.516 22.984 1 98.38 260 GLN A C 1
ATOM 2098 O O . GLN A 1 260 ? 0.72 18.266 23.531 1 98.38 260 GLN A O 1
ATOM 2103 N N . TYR A 1 261 ? 1.42 16.188 22.953 1 98.19 261 TYR A N 1
ATOM 2104 C CA . TYR A 1 261 ? 0.249 15.539 23.531 1 98.19 261 TYR A CA 1
ATOM 2105 C C . TYR A 1 261 ? 0.282 15.609 25.047 1 98.19 261 TYR A C 1
ATOM 2107 O O . TYR A 1 261 ? -0.767 15.641 25.703 1 98.19 261 TYR A O 1
ATOM 2115 N N . GLU A 1 262 ? 1.477 15.656 25.641 1 98.44 262 GLU A N 1
ATOM 2116 C CA . GLU A 1 262 ? 1.571 15.883 27.078 1 98.44 262 GLU A CA 1
ATOM 2117 C C . GLU A 1 262 ? 0.917 17.203 27.469 1 98.44 262 GLU A C 1
ATOM 2119 O O . GLU A 1 262 ? 0.147 17.266 28.438 1 98.44 262 GLU A O 1
ATOM 2124 N N . LYS A 1 263 ? 1.225 18.266 26.719 1 98.62 263 LYS A N 1
ATOM 2125 C CA . LYS A 1 263 ? 0.631 19.562 26.984 1 98.62 263 LYS A CA 1
ATOM 2126 C C . LYS A 1 263 ? -0.871 19.547 26.719 1 98.62 263 LYS A C 1
ATOM 2128 O O . LYS A 1 263 ? -1.65 20.109 27.5 1 98.62 263 LYS A O 1
ATOM 2133 N N . LEU A 1 264 ? -1.258 18.922 25.656 1 98.56 264 LEU A N 1
ATOM 2134 C CA . LEU A 1 264 ? -2.67 18.828 25.297 1 98.56 264 LEU A CA 1
ATOM 2135 C C . LEU A 1 264 ? -3.469 18.156 26.406 1 98.56 264 LEU A C 1
ATOM 2137 O O . LEU A 1 264 ? -4.543 18.625 26.781 1 98.56 264 LEU A O 1
ATOM 2141 N N . VAL A 1 265 ? -2.963 17.016 26.922 1 98.56 265 VAL A N 1
ATOM 2142 C CA . VAL A 1 265 ? -3.658 16.25 27.953 1 98.56 265 VAL A CA 1
ATOM 2143 C C . VAL A 1 265 ? -3.779 17.078 29.234 1 98.56 265 VAL A C 1
ATOM 2145 O O . VAL A 1 265 ? -4.824 17.078 29.891 1 98.56 265 VAL A O 1
ATOM 2148 N N . LYS A 1 266 ? -2.721 17.828 29.594 1 98.56 266 LYS A N 1
ATOM 2149 C CA . LYS A 1 266 ? -2.805 18.734 30.734 1 98.56 266 LYS A CA 1
ATOM 2150 C C . LYS A 1 266 ? -3.904 19.781 30.531 1 98.56 266 LYS A C 1
ATOM 2152 O O . LYS A 1 266 ? -4.621 20.125 31.469 1 98.56 266 LYS A O 1
ATOM 2157 N N . GLY A 1 267 ? -4.008 20.297 29.312 1 98.75 267 GLY A N 1
ATOM 2158 C CA . GLY A 1 267 ? -5.086 21.219 28.984 1 98.75 267 GLY A CA 1
ATOM 2159 C C . GLY A 1 267 ? -6.461 20.594 29.094 1 98.75 267 GLY A C 1
ATOM 2160 O O . GLY A 1 267 ? -7.395 21.219 29.609 1 98.75 267 GLY A O 1
ATOM 2161 N N . CYS A 1 268 ? -6.586 19.391 28.656 1 98.62 268 CYS A N 1
ATOM 2162 C CA . CYS A 1 268 ? -7.844 18.656 28.766 1 98.62 268 CYS A CA 1
ATOM 2163 C C . CYS A 1 268 ? -8.25 18.5 30.234 1 98.62 268 CYS A C 1
ATOM 2165 O O . CYS A 1 268 ? -9.406 18.75 30.594 1 98.62 268 CYS A O 1
ATOM 2167 N N . ILE A 1 269 ? -7.324 18.094 31.047 1 98.25 269 ILE A N 1
ATOM 2168 C CA . ILE A 1 269 ? -7.582 17.891 32.469 1 98.25 269 ILE A CA 1
ATOM 2169 C C . ILE A 1 269 ? -7.953 19.219 33.125 1 98.25 269 ILE A C 1
ATOM 2171 O O . ILE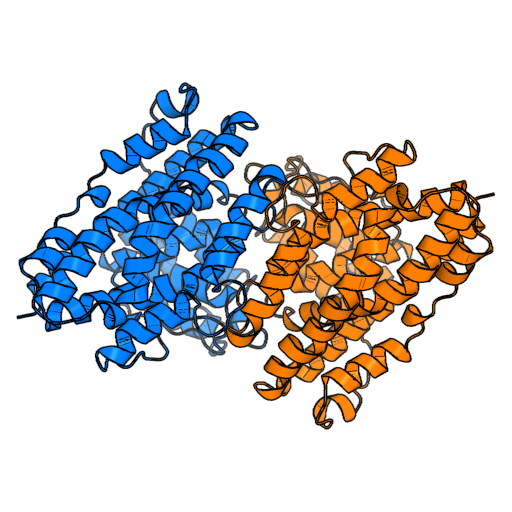 A 1 269 ? -8.906 19.297 33.906 1 98.25 269 ILE A O 1
ATOM 2175 N N . ARG A 1 270 ? -7.266 20.281 32.781 1 98.5 270 ARG A N 1
ATOM 2176 C CA . ARG A 1 270 ? -7.566 21.625 33.281 1 98.5 270 ARG A CA 1
ATOM 2177 C C . ARG A 1 270 ? -9.016 22 33 1 98.5 270 ARG A C 1
ATOM 2179 O O . ARG A 1 270 ? -9.664 22.656 33.812 1 98.5 270 ARG A O 1
ATOM 2186 N N . LEU A 1 271 ? -9.523 21.562 31.906 1 98.31 271 LEU A N 1
ATOM 2187 C CA . LEU A 1 271 ? -10.852 21.953 31.438 1 98.31 271 LEU A CA 1
ATOM 2188 C C . LEU A 1 271 ? -11.898 20.938 31.891 1 98.31 271 LEU A C 1
ATOM 2190 O O . LEU A 1 271 ? -13.055 21 31.469 1 98.31 271 LEU A O 1
ATOM 2194 N N . GLY A 1 272 ? -11.461 19.922 32.656 1 98 272 GLY A N 1
ATOM 2195 C CA . GLY A 1 272 ? -12.43 19.062 33.312 1 98 272 GLY A CA 1
ATOM 2196 C C . GLY A 1 272 ? -12.539 17.688 32.688 1 98 272 GLY A C 1
ATOM 2197 O O . GLY A 1 272 ? -13.32 16.844 33.156 1 98 272 GLY A O 1
ATOM 2198 N N . LEU A 1 273 ? -11.82 17.422 31.641 1 97.81 273 LEU A N 1
ATOM 2199 C CA . LEU A 1 273 ? -11.797 16.062 31.094 1 97.81 273 LEU A CA 1
ATOM 2200 C C . LEU A 1 273 ? -10.992 15.133 31.984 1 97.81 273 LEU A C 1
ATOM 2202 O O . LEU A 1 273 ? -10.125 15.578 32.75 1 97.81 273 LEU A O 1
ATOM 2206 N N . VAL A 1 274 ? -11.328 13.859 31.922 1 96.69 274 VAL A N 1
ATOM 2207 C CA . VAL A 1 274 ? -10.609 12.867 32.719 1 96.69 274 VAL A CA 1
ATOM 2208 C C . VAL A 1 274 ? -9.805 11.953 31.812 1 96.69 274 VAL A C 1
ATOM 2210 O O . VAL A 1 274 ? -9.945 12.008 30.594 1 96.69 274 VAL A O 1
ATOM 2213 N N . ASP A 1 275 ? -9.047 11.148 32.406 1 93.12 275 ASP A N 1
ATOM 2214 C CA . ASP A 1 275 ? -8.094 10.328 31.688 1 93.12 275 ASP A CA 1
ATOM 2215 C C . ASP A 1 275 ? -8.797 9.469 30.641 1 93.12 275 ASP A C 1
ATOM 2217 O O . ASP A 1 275 ? -8.305 9.32 29.516 1 93.12 275 ASP A O 1
ATOM 2221 N N . ARG A 1 276 ? -9.883 8.898 30.953 1 93.44 276 ARG A N 1
ATOM 2222 C CA . ARG A 1 276 ? -10.602 8 30.047 1 93.44 276 ARG A CA 1
ATOM 2223 C C . ARG A 1 276 ? -11.109 8.75 28.828 1 93.44 276 ARG A C 1
ATOM 2225 O O . ARG A 1 276 ? -11.289 8.156 27.766 1 93.44 276 ARG A O 1
ATOM 2232 N N . ASP A 1 277 ? -11.227 10.094 28.906 1 95.12 277 ASP A N 1
ATOM 2233 C CA . ASP A 1 277 ? -11.75 10.922 27.828 1 95.12 277 ASP A CA 1
ATOM 2234 C C . ASP A 1 277 ? -10.688 11.133 26.75 1 95.12 277 ASP A C 1
ATOM 2236 O O . ASP A 1 277 ? -11.023 11.406 25.594 1 95.12 277 ASP A O 1
ATOM 2240 N N . VAL A 1 278 ? -9.438 10.992 27.188 1 96.19 278 VAL A N 1
ATOM 2241 C CA . VAL A 1 278 ? -8.375 11.383 26.266 1 96.19 278 VAL A CA 1
ATOM 2242 C C . VAL A 1 278 ? -7.375 10.242 26.109 1 96.19 278 VAL A C 1
ATOM 2244 O O . VAL A 1 278 ? -6.168 10.477 26 1 96.19 278 VAL A O 1
ATOM 2247 N N . LYS A 1 279 ? -7.816 8.984 26.109 1 95.5 279 LYS A N 1
ATOM 2248 C CA . LYS A 1 279 ? -6.973 7.793 26.047 1 95.5 279 LYS A CA 1
ATOM 2249 C C . LYS A 1 279 ? -6.148 7.766 24.766 1 95.5 279 LYS A C 1
ATOM 2251 O O . LYS A 1 279 ? -5.008 7.289 24.766 1 95.5 279 LYS A O 1
ATOM 2256 N N . TYR A 1 280 ? -6.73 8.227 23.703 1 96.94 280 TYR A N 1
ATOM 2257 C CA . TYR A 1 280 ? -5.98 8.312 22.453 1 96.94 280 TYR A CA 1
ATOM 2258 C C . TYR A 1 280 ? -4.656 9.039 22.672 1 96.94 280 TYR A C 1
ATOM 2260 O O . TYR A 1 280 ? -3.6 8.547 22.266 1 96.94 280 TYR A O 1
ATOM 2268 N N . TYR A 1 281 ? -4.703 10.156 23.312 1 97.69 281 TYR A N 1
ATOM 2269 C CA . TYR A 1 281 ? -3.533 11.016 23.469 1 97.69 281 TYR A CA 1
ATOM 2270 C C . TYR A 1 281 ? -2.594 10.461 24.531 1 97.69 281 TYR A C 1
ATOM 2272 O O . TYR A 1 281 ? -1.372 10.469 24.344 1 97.69 281 TYR A O 1
ATOM 2280 N N . THR A 1 282 ? -3.135 9.945 25.625 1 97 282 THR A N 1
ATOM 2281 C CA . THR A 1 282 ? -2.281 9.406 26.688 1 97 282 THR A CA 1
ATOM 2282 C C . THR A 1 282 ? -1.512 8.188 26.188 1 97 282 THR A C 1
ATOM 2284 O O . THR A 1 282 ? -0.346 7.996 26.547 1 97 282 THR A O 1
ATOM 2287 N N . GLU A 1 283 ? -2.137 7.375 25.344 1 95.06 283 GLU A N 1
ATOM 2288 C CA . GLU A 1 283 ? -1.446 6.242 24.75 1 95.06 283 GLU A CA 1
ATOM 2289 C C . GLU A 1 283 ? -0.304 6.703 23.844 1 95.06 283 GLU A C 1
ATOM 2291 O O . GLU A 1 283 ? 0.789 6.133 23.875 1 95.06 283 GLU A O 1
ATOM 2296 N N . HIS A 1 284 ? -0.535 7.738 23.109 1 96.44 284 HIS A N 1
ATOM 2297 C CA . HIS A 1 284 ? 0.45 8.219 22.141 1 96.44 284 HIS A CA 1
ATOM 2298 C C . HIS A 1 284 ? 1.62 8.898 22.844 1 96.44 284 HIS A C 1
ATOM 2300 O O . HIS A 1 284 ? 2.74 8.906 22.328 1 96.44 284 HIS A O 1
ATOM 2306 N N . ILE A 1 285 ? 1.407 9.484 24.078 1 97.25 285 ILE A N 1
ATOM 2307 C CA . ILE A 1 285 ? 2.49 10.078 24.844 1 97.25 285 ILE A CA 1
ATOM 2308 C C . ILE A 1 285 ? 3.564 9.031 25.125 1 97.25 285 ILE A C 1
ATOM 2310 O O . ILE A 1 285 ? 4.762 9.328 25.094 1 97.25 285 ILE A O 1
ATOM 2314 N N . THR A 1 286 ? 3.148 7.758 25.297 1 95.56 286 THR A N 1
ATOM 2315 C CA . THR A 1 286 ? 4.074 6.699 25.688 1 95.56 286 THR A CA 1
ATOM 2316 C C . THR A 1 286 ? 4.566 5.934 24.453 1 95.56 286 THR A C 1
ATOM 2318 O O . THR A 1 286 ? 5.77 5.891 24.188 1 95.56 286 THR A O 1
ATOM 2321 N N . ILE A 1 287 ? 3.656 5.469 23.641 1 95.56 287 ILE A N 1
ATOM 2322 C CA . ILE A 1 287 ? 4.012 4.52 22.609 1 95.56 287 ILE A CA 1
ATOM 2323 C C . ILE A 1 287 ? 4.781 5.234 21.5 1 95.56 287 ILE A C 1
ATOM 2325 O O . ILE A 1 287 ? 5.648 4.641 20.844 1 95.56 287 ILE A O 1
ATOM 2329 N N . ASP A 1 288 ? 4.523 6.496 21.281 1 96.12 288 ASP A N 1
ATOM 2330 C CA . ASP A 1 288 ? 5.145 7.203 20.172 1 96.12 288 ASP A CA 1
ATOM 2331 C C . ASP A 1 288 ? 6.605 7.527 20.469 1 96.12 288 ASP A C 1
ATOM 2333 O O . ASP A 1 288 ? 7.375 7.852 19.562 1 96.12 288 ASP A O 1
ATOM 2337 N N . ILE A 1 289 ? 7.02 7.477 21.75 1 97.25 289 ILE A N 1
ATOM 2338 C CA . ILE A 1 289 ? 8.438 7.582 22.062 1 97.25 289 ILE A CA 1
ATOM 2339 C C . ILE A 1 289 ? 9.195 6.43 21.391 1 97.25 289 ILE A C 1
ATOM 2341 O O . ILE A 1 289 ? 10.188 6.648 20.688 1 97.25 289 ILE A O 1
ATOM 2345 N N . LYS A 1 290 ? 8.648 5.254 21.609 1 97.75 290 LYS A N 1
ATOM 2346 C CA . LYS A 1 290 ? 9.25 4.082 20.969 1 97.75 290 LYS A CA 1
ATOM 2347 C C . LYS A 1 290 ? 9.133 4.148 19.453 1 97.75 290 LYS A C 1
ATOM 2349 O O . LYS A 1 290 ? 10.078 3.832 18.734 1 97.75 290 LYS A O 1
ATOM 2354 N N . HIS A 1 291 ? 7.965 4.496 18.906 1 98.12 291 HIS A N 1
ATOM 2355 C CA . HIS A 1 291 ? 7.762 4.594 17.469 1 98.12 291 HIS A CA 1
ATOM 2356 C C . HIS A 1 291 ? 8.727 5.598 16.844 1 98.12 291 HIS A C 1
ATOM 2358 O O . HIS A 1 291 ? 9.297 5.336 15.781 1 98.12 291 HIS A O 1
ATOM 2364 N N . GLY A 1 292 ? 8.859 6.789 17.516 1 98.56 292 GLY A N 1
ATOM 2365 C CA . GLY A 1 292 ? 9.797 7.785 17.016 1 98.56 292 GLY A CA 1
ATOM 2366 C C . GLY A 1 292 ? 11.211 7.262 16.906 1 98.56 292 GLY A C 1
ATOM 2367 O O . GLY A 1 292 ? 11.852 7.398 15.852 1 98.56 292 GLY A O 1
ATOM 2368 N N . ASP A 1 293 ? 11.664 6.602 17.984 1 98.31 293 ASP A N 1
ATOM 2369 C CA . ASP A 1 293 ? 12.992 5.996 17.984 1 98.31 293 ASP A CA 1
ATOM 2370 C C . ASP A 1 293 ? 13.094 4.91 16.906 1 98.31 293 ASP A C 1
ATOM 2372 O O . ASP A 1 293 ? 14.109 4.812 16.219 1 98.31 293 ASP A O 1
ATOM 2376 N N . ASP A 1 294 ? 12.102 4.141 16.781 1 98.06 294 ASP A N 1
ATOM 2377 C CA . ASP A 1 294 ? 12.102 3.053 15.812 1 98.06 294 ASP A CA 1
ATOM 2378 C C . ASP A 1 294 ? 12.219 3.592 14.391 1 98.06 294 ASP A C 1
ATOM 2380 O O . ASP A 1 294 ? 12.992 3.072 13.586 1 98.06 294 ASP A O 1
ATOM 2384 N N . TRP A 1 295 ? 11.453 4.594 14.07 1 98.75 295 TRP A N 1
ATOM 2385 C CA . TRP A 1 295 ? 11.531 5.176 12.734 1 98.75 295 TRP A CA 1
ATOM 2386 C C . TRP A 1 295 ? 12.93 5.73 12.461 1 98.75 295 TRP A C 1
ATOM 2388 O O . TRP A 1 295 ? 13.477 5.543 11.375 1 98.75 295 TRP A O 1
ATOM 2398 N N . LEU A 1 296 ? 13.508 6.402 13.469 1 98.81 296 LEU A N 1
ATOM 2399 C CA . LEU A 1 296 ? 14.797 7.066 13.289 1 98.81 296 LEU A CA 1
ATOM 2400 C C . LEU A 1 296 ? 15.93 6.047 13.234 1 98.81 296 LEU A C 1
ATOM 2402 O O . LEU A 1 296 ? 16.781 6.102 12.344 1 98.81 296 LEU A O 1
ATOM 2406 N N . TYR A 1 297 ? 15.938 5.027 14.094 1 98.5 297 TYR A N 1
ATOM 2407 C CA . TYR A 1 297 ? 17.141 4.219 14.297 1 98.5 297 TYR A CA 1
ATOM 2408 C C . TYR A 1 297 ? 16.969 2.836 13.68 1 98.5 297 TYR A C 1
ATOM 2410 O O . TYR A 1 297 ? 17.938 2.24 13.203 1 98.5 297 TYR A O 1
ATOM 2418 N N . ASN A 1 298 ? 15.781 2.355 13.648 1 97.81 298 ASN A N 1
ATOM 2419 C CA . ASN A 1 298 ? 15.578 0.991 13.18 1 97.81 298 ASN A CA 1
ATOM 2420 C C . ASN A 1 298 ? 15.023 0.966 11.758 1 97.81 298 ASN A C 1
ATOM 2422 O O . ASN A 1 298 ? 14.922 -0.098 11.148 1 97.81 298 ASN A O 1
ATOM 2426 N N . VAL A 1 299 ? 14.688 2.111 11.203 1 98.31 299 VAL A N 1
ATOM 2427 C CA . VAL A 1 299 ? 14.242 2.168 9.812 1 98.31 299 VAL A CA 1
ATOM 2428 C C . VAL A 1 299 ? 15.172 3.068 9.008 1 98.31 299 VAL A C 1
ATOM 2430 O O . VAL A 1 299 ? 15.945 2.584 8.172 1 98.31 299 VAL A O 1
ATOM 2433 N N . ILE A 1 300 ? 15.25 4.336 9.391 1 98.81 300 ILE A N 1
ATOM 2434 C CA . ILE A 1 300 ? 15.977 5.309 8.586 1 98.81 300 ILE A CA 1
ATOM 2435 C C . ILE A 1 300 ? 17.484 5.027 8.672 1 98.81 300 ILE A C 1
ATOM 2437 O O . ILE A 1 300 ? 18.156 4.938 7.648 1 98.81 300 ILE A O 1
ATOM 2441 N N . ASP A 1 301 ? 18.016 4.824 9.875 1 98.62 301 ASP A N 1
ATOM 2442 C CA . ASP A 1 301 ? 19.453 4.547 10 1 98.62 301 ASP A CA 1
ATOM 2443 C C . ASP A 1 301 ? 19.828 3.262 9.273 1 98.62 301 ASP A C 1
ATOM 2445 O O . ASP A 1 301 ? 20.875 3.189 8.633 1 98.62 301 ASP A O 1
ATOM 2449 N N . VAL A 1 302 ? 18.984 2.285 9.367 1 97.62 302 VAL A N 1
ATOM 2450 C CA . VAL A 1 302 ? 19.234 0.998 8.727 1 97.62 302 VAL A CA 1
ATOM 2451 C C . VAL A 1 302 ? 19.344 1.182 7.215 1 97.62 302 VAL A C 1
ATOM 2453 O O . VAL A 1 302 ? 20.297 0.702 6.594 1 97.62 302 VAL A O 1
ATOM 2456 N N . ILE A 1 303 ? 18.484 1.922 6.602 1 97.94 303 ILE A N 1
ATOM 2457 C CA . ILE A 1 303 ? 18.453 2.131 5.156 1 97.94 303 ILE A CA 1
ATOM 2458 C C . ILE A 1 303 ? 19.609 3.053 4.754 1 97.94 303 ILE A C 1
ATOM 2460 O O . ILE A 1 303 ? 20.312 2.781 3.783 1 97.94 303 ILE A O 1
ATOM 2464 N N . ALA A 1 304 ? 19.797 4.105 5.551 1 98.19 304 ALA A N 1
ATOM 2465 C CA . ALA A 1 304 ? 20.797 5.109 5.234 1 98.19 304 ALA A CA 1
ATOM 2466 C C . ALA A 1 304 ? 22.203 4.508 5.277 1 98.19 304 ALA A C 1
ATOM 2468 O O . ALA A 1 304 ? 23.094 4.91 4.516 1 98.19 304 ALA A O 1
ATOM 2469 N N . ASN A 1 305 ? 22.453 3.588 6.191 1 97.31 305 ASN A N 1
ATOM 2470 C CA . ASN A 1 305 ? 23.75 2.926 6.281 1 97.31 305 ASN A CA 1
ATOM 2471 C C . ASN A 1 305 ? 24.016 2.041 5.066 1 97.31 305 ASN A C 1
ATOM 2473 O O . ASN A 1 305 ? 25.141 1.951 4.594 1 97.31 305 ASN A O 1
ATOM 2477 N N . LYS A 1 306 ? 22.984 1.478 4.562 1 95.62 306 LYS A N 1
ATOM 2478 C CA . LYS A 1 306 ? 23.109 0.598 3.404 1 95.62 306 LYS A CA 1
ATOM 2479 C C . LYS A 1 306 ? 23.156 1.399 2.107 1 95.62 306 LYS A C 1
ATOM 2481 O O . LYS A 1 306 ? 23.859 1.031 1.168 1 95.62 306 LYS A O 1
ATOM 2486 N N . TYR A 1 307 ? 22.375 2.504 2.092 1 96.38 307 TYR A N 1
ATOM 2487 C CA . TYR A 1 307 ? 22.25 3.357 0.916 1 96.38 307 TYR A CA 1
ATOM 2488 C C . TYR A 1 307 ? 22.406 4.824 1.288 1 96.38 307 TYR A C 1
ATOM 2490 O O . TYR A 1 307 ? 21.422 5.559 1.384 1 96.38 307 TYR A O 1
ATOM 2498 N N . PRO A 1 308 ? 23.609 5.266 1.323 1 97.25 308 PRO A N 1
ATOM 2499 C CA . PRO A 1 308 ? 23.875 6.625 1.808 1 97.25 308 PRO A CA 1
ATOM 2500 C C . PRO A 1 308 ? 23.172 7.691 0.962 1 97.25 308 PRO A C 1
ATOM 2502 O O . PRO A 1 308 ? 22.844 8.766 1.467 1 97.25 308 PRO A O 1
ATOM 2505 N N . GLU A 1 309 ? 22.891 7.367 -0.308 1 96.5 309 GLU A N 1
ATOM 2506 C CA . GLU A 1 309 ? 22.25 8.32 -1.207 1 96.5 309 GLU A CA 1
ATOM 2507 C C . GLU A 1 309 ? 20.812 8.609 -0.764 1 96.5 309 GLU A C 1
ATOM 2509 O O . GLU A 1 309 ? 20.203 9.578 -1.224 1 96.5 309 GLU A O 1
ATOM 2514 N N . THR A 1 310 ? 20.281 7.852 0.161 1 98.19 310 THR A N 1
ATOM 2515 C CA . THR A 1 310 ? 18.922 8.039 0.63 1 98.19 310 THR A CA 1
ATOM 2516 C C . THR A 1 310 ? 18.859 9.117 1.707 1 98.19 310 THR A C 1
ATOM 2518 O O . THR A 1 310 ? 17.781 9.641 2.014 1 98.19 310 THR A O 1
ATOM 2521 N N . ARG A 1 311 ? 19.922 9.469 2.332 1 98.62 311 ARG A N 1
ATOM 2522 C CA . ARG A 1 311 ? 19.984 10.398 3.461 1 98.62 311 ARG A CA 1
ATOM 2523 C C . ARG A 1 311 ? 19.328 11.727 3.111 1 98.62 311 ARG A C 1
ATOM 2525 O O . ARG A 1 311 ? 18.547 12.266 3.893 1 98.62 311 ARG A O 1
ATOM 2532 N N . LYS A 1 312 ? 19.641 12.219 1.968 1 98.38 312 LYS A N 1
ATOM 2533 C CA . LYS A 1 312 ? 19.094 13.5 1.531 1 98.38 312 LYS A CA 1
ATOM 2534 C C . LYS A 1 312 ? 17.562 13.445 1.469 1 98.38 312 LYS A C 1
ATOM 2536 O O . LYS A 1 312 ? 16.891 14.398 1.857 1 98.38 312 LYS A O 1
ATOM 2541 N N . GLU A 1 313 ? 17.031 12.336 0.972 1 98.69 313 GLU A N 1
ATOM 2542 C CA . GLU A 1 313 ? 15.594 12.195 0.842 1 98.69 313 GLU A CA 1
ATOM 2543 C C . GLU A 1 313 ? 14.914 12.156 2.209 1 98.69 313 GLU A C 1
ATOM 2545 O O . GLU A 1 313 ? 13.852 12.75 2.396 1 98.69 313 GLU A O 1
ATOM 2550 N N . PHE A 1 314 ? 15.523 11.477 3.195 1 98.88 314 PHE A N 1
ATOM 2551 C CA . PHE A 1 314 ? 15.008 11.469 4.555 1 98.88 314 PHE A CA 1
ATOM 2552 C C . PHE A 1 314 ? 14.992 12.875 5.141 1 98.88 314 PHE A C 1
ATOM 2554 O O . PHE A 1 314 ? 14.016 13.273 5.785 1 98.88 314 PHE A O 1
ATOM 2561 N N . TYR A 1 315 ? 16.047 13.594 4.914 1 98.81 315 TYR A N 1
ATOM 2562 C CA . TYR A 1 315 ? 16.156 14.953 5.414 1 98.81 315 TYR A CA 1
ATOM 2563 C C . TYR A 1 315 ? 15.062 15.844 4.828 1 98.81 315 TYR A C 1
ATOM 2565 O O . TYR A 1 315 ? 14.375 16.562 5.559 1 98.81 315 TYR A O 1
ATOM 2573 N N . ILE A 1 316 ? 14.883 15.766 3.535 1 98.81 316 ILE A N 1
ATOM 2574 C CA . ILE A 1 316 ? 13.891 16.578 2.838 1 98.81 316 ILE A CA 1
ATOM 2575 C C . ILE A 1 316 ? 12.492 16.203 3.316 1 98.81 316 ILE A C 1
ATOM 2577 O O . ILE A 1 316 ? 11.656 17.078 3.561 1 98.81 316 ILE A O 1
ATOM 2581 N N . GLY A 1 317 ? 12.234 14.906 3.471 1 98.94 317 GLY A N 1
ATOM 2582 C CA . GLY A 1 317 ? 10.969 14.461 4.023 1 98.94 317 GLY A CA 1
ATOM 2583 C C . GLY A 1 317 ? 10.727 14.961 5.438 1 98.94 317 GLY A C 1
ATOM 2584 O O . GLY A 1 317 ? 9.609 15.367 5.777 1 98.94 317 GLY A O 1
ATOM 2585 N N . SER A 1 318 ? 11.75 14.922 6.254 1 98.94 318 SER A N 1
ATOM 2586 C CA . SER A 1 318 ? 11.664 15.445 7.613 1 98.94 318 SER A CA 1
ATOM 2587 C C . SER A 1 318 ? 11.312 16.922 7.621 1 98.94 318 SER A C 1
ATOM 2589 O O . SER A 1 318 ? 10.414 17.359 8.344 1 98.94 318 SER A O 1
ATOM 2591 N N . LEU A 1 319 ? 11.961 17.656 6.762 1 98.81 319 LEU A N 1
ATOM 2592 C CA . LEU A 1 319 ? 11.695 19.078 6.664 1 98.81 319 LEU A CA 1
ATOM 2593 C C . LEU A 1 319 ? 10.281 19.344 6.152 1 98.81 319 LEU A C 1
ATOM 2595 O O . LEU A 1 319 ? 9.609 20.266 6.609 1 98.81 319 LEU A O 1
ATOM 2599 N N . LEU A 1 320 ? 9.898 18.547 5.188 1 98.88 320 LEU A N 1
ATOM 2600 C CA . LEU A 1 320 ? 8.547 18.688 4.648 1 98.88 320 LEU A CA 1
ATOM 2601 C C . LEU A 1 320 ? 7.504 18.578 5.758 1 98.88 320 LEU A C 1
ATOM 2603 O O . LEU A 1 320 ? 6.598 19.406 5.852 1 98.88 320 LEU A O 1
ATOM 2607 N N . ARG A 1 321 ? 7.625 17.594 6.629 1 98.94 321 ARG A N 1
ATOM 2608 C CA . ARG A 1 321 ? 6.684 17.406 7.727 1 98.94 321 ARG A CA 1
ATOM 2609 C C . ARG A 1 321 ? 6.758 18.562 8.719 1 98.94 321 ARG A C 1
ATOM 2611 O O . ARG A 1 321 ? 5.73 19.125 9.102 1 98.94 321 ARG A O 1
ATOM 2618 N N . LEU A 1 322 ? 7.965 18.906 9.102 1 98.88 322 LEU A N 1
ATOM 2619 C CA . LEU A 1 322 ? 8.148 19.938 10.109 1 98.88 322 LEU A CA 1
ATOM 2620 C C . LEU A 1 322 ? 7.605 21.281 9.617 1 98.88 322 LEU A C 1
ATOM 2622 O O . LEU A 1 322 ? 6.914 21.984 10.359 1 98.88 322 LEU A O 1
ATOM 2626 N N . ARG A 1 323 ? 7.867 21.609 8.367 1 98.75 323 ARG A N 1
ATOM 2627 C CA . ARG A 1 323 ? 7.414 22.875 7.801 1 98.75 323 ARG A CA 1
ATOM 2628 C C . ARG A 1 323 ? 5.895 22.906 7.68 1 98.75 323 ARG A C 1
ATOM 2630 O O . ARG A 1 323 ? 5.262 23.906 8.039 1 98.75 323 ARG A O 1
ATOM 2637 N N . THR A 1 324 ? 5.344 21.859 7.168 1 98.69 324 THR A N 1
ATOM 2638 C CA . THR A 1 324 ? 3.895 21.828 7 1 98.69 324 THR A CA 1
ATOM 2639 C C . THR A 1 324 ? 3.195 21.797 8.359 1 98.69 324 THR A C 1
ATOM 2641 O O . THR A 1 324 ? 2.15 22.422 8.539 1 98.69 324 THR A O 1
ATOM 2644 N N . ALA A 1 325 ? 3.75 21.062 9.375 1 98.69 325 ALA A N 1
ATOM 2645 C CA . ALA A 1 325 ? 3.189 21.047 10.719 1 98.69 325 ALA A CA 1
ATOM 2646 C C . ALA A 1 325 ? 3.227 22.438 11.352 1 98.69 325 ALA A C 1
ATOM 2648 O O . ALA A 1 325 ? 2.238 22.891 11.938 1 98.69 325 ALA A O 1
ATOM 2649 N N . GLU A 1 326 ? 4.367 23.109 11.203 1 98.75 326 GLU A N 1
ATOM 2650 C CA . GLU A 1 326 ? 4.504 24.438 11.773 1 98.75 326 GLU A CA 1
ATOM 2651 C C . GLU A 1 326 ? 3.459 25.391 11.203 1 98.75 326 GLU A C 1
ATOM 2653 O O . GLU A 1 326 ? 2.803 26.125 11.945 1 98.75 326 GLU A O 1
ATOM 2658 N N . ARG A 1 327 ? 3.33 25.391 9.906 1 98.44 327 ARG A N 1
ATOM 2659 C CA . ARG A 1 327 ? 2.371 26.281 9.266 1 98.44 327 ARG A CA 1
ATOM 2660 C C . ARG A 1 327 ? 0.942 25.922 9.664 1 98.44 327 ARG A C 1
ATOM 2662 O O . ARG A 1 327 ? 0.101 26.812 9.828 1 98.44 327 ARG A O 1
ATOM 2669 N N . TYR A 1 328 ? 0.651 24.672 9.766 1 98.25 328 TYR A N 1
ATOM 2670 C CA . TYR A 1 328 ? -0.657 24.25 10.25 1 98.25 328 TYR A CA 1
ATOM 2671 C C . TYR A 1 328 ? -0.904 24.75 11.672 1 98.25 328 TYR A C 1
ATOM 2673 O O . TYR A 1 328 ? -1.994 25.234 11.984 1 98.25 328 TYR A O 1
ATOM 2681 N N . TYR A 1 329 ? 0.11 24.625 12.57 1 98.44 329 TYR A N 1
ATOM 2682 C CA . TYR A 1 329 ? -0.008 25.094 13.945 1 98.44 329 TYR A CA 1
ATOM 2683 C C . TYR A 1 329 ? -0.248 26.594 13.984 1 98.44 329 TYR A C 1
ATOM 2685 O O . TYR A 1 329 ? -1.051 27.078 14.781 1 98.44 329 TYR A O 1
ATOM 2693 N N . ASP A 1 330 ? 0.484 27.312 13.086 1 98.19 330 ASP A N 1
ATOM 2694 C CA . ASP A 1 330 ? 0.262 28.75 12.984 1 98.19 330 ASP A CA 1
ATOM 2695 C C . ASP A 1 330 ? -1.19 29.062 12.633 1 98.19 330 ASP A C 1
ATOM 2697 O O . ASP A 1 330 ? -1.819 29.922 13.258 1 98.19 330 ASP A O 1
ATOM 2701 N N . GLN A 1 331 ? -1.658 28.375 11.656 1 96.62 331 GLN A N 1
ATOM 2702 C CA . GLN A 1 331 ? -3.039 28.578 11.227 1 96.62 331 GLN A CA 1
ATOM 2703 C C . GLN A 1 331 ? -4.02 28.203 12.336 1 96.62 331 GLN A C 1
ATOM 2705 O O . GLN A 1 331 ? -5.016 28.891 12.547 1 96.62 331 GLN A O 1
ATOM 2710 N N . LEU A 1 332 ? -3.773 27.125 13.008 1 97 332 LEU A N 1
ATOM 2711 C CA . LEU A 1 332 ? -4.605 26.672 14.117 1 97 332 LEU A CA 1
ATOM 2712 C C . LEU A 1 332 ? -4.652 27.719 15.227 1 97 332 LEU A C 1
ATOM 2714 O O . LEU A 1 332 ? -5.727 28.031 15.75 1 97 332 LEU A O 1
ATOM 2718 N N . MET A 1 333 ? -3.486 28.266 15.594 1 97.19 333 MET A N 1
ATOM 2719 C CA . MET A 1 333 ? -3.414 29.281 16.641 1 97.19 333 MET A CA 1
ATOM 2720 C C . MET A 1 333 ? -4.266 30.5 16.266 1 97.19 333 MET A C 1
ATOM 2722 O O . MET A 1 333 ? -4.992 31.031 17.109 1 97.19 333 MET A O 1
ATOM 2726 N N . ASN A 1 334 ? -4.156 30.891 14.984 1 96.88 334 ASN A N 1
ATOM 2727 C CA . ASN A 1 334 ? -4.957 32 14.516 1 96.88 334 ASN A CA 1
ATOM 2728 C C . ASN A 1 334 ? -6.453 31.719 14.617 1 96.88 334 ASN A C 1
ATOM 2730 O O . ASN A 1 334 ? -7.23 32.594 15.023 1 96.88 334 ASN A O 1
ATOM 2734 N N . ASN A 1 335 ? -6.867 30.531 14.234 1 96.56 335 ASN A N 1
ATOM 2735 C CA . ASN A 1 335 ? -8.273 30.141 14.305 1 96.56 335 ASN A CA 1
ATOM 2736 C C . ASN A 1 335 ? -8.766 30.062 15.742 1 96.56 335 ASN A C 1
ATOM 2738 O O . ASN A 1 335 ? -9.891 30.469 16.047 1 96.56 335 ASN A O 1
ATOM 2742 N N . LEU A 1 336 ? -7.914 29.547 16.641 1 97 336 LEU A N 1
ATOM 2743 C CA . LEU A 1 336 ? -8.273 29.453 18.047 1 97 336 LEU A CA 1
ATOM 2744 C C . LEU A 1 336 ? -8.445 30.828 18.672 1 97 336 LEU A C 1
ATOM 2746 O O . LEU A 1 336 ? -9.359 31.047 19.469 1 97 336 LEU A O 1
ATOM 2750 N N . ASP A 1 337 ? -7.602 31.75 18.281 1 95.5 337 ASP A N 1
ATOM 2751 C CA . ASP A 1 337 ? -7.68 33.125 18.781 1 95.5 337 ASP A CA 1
ATOM 2752 C C . ASP A 1 337 ? -8.977 33.781 18.359 1 95.5 337 ASP A C 1
ATOM 2754 O O . ASP A 1 337 ? -9.484 34.688 19.047 1 95.5 337 ASP A O 1
ATOM 2758 N N . SER A 1 338 ? -9.484 33.312 17.297 1 94.25 338 SER A N 1
ATOM 2759 C CA . SER A 1 338 ? -10.703 33.938 16.781 1 94.25 338 SER A CA 1
ATOM 2760 C C . SER A 1 338 ? -11.945 33.344 17.438 1 94.25 338 SER A C 1
ATOM 2762 O O . SER A 1 338 ? -13.039 33.906 17.312 1 94.25 338 SER A O 1
ATOM 2764 N N . ILE A 1 339 ? -11.773 32.156 18.016 1 91 339 ILE A N 1
ATOM 2765 C CA . ILE A 1 339 ? -12.875 31.516 18.719 1 91 339 ILE A CA 1
ATOM 2766 C C . ILE A 1 339 ? -13.047 32.156 20.094 1 91 339 ILE A C 1
ATOM 2768 O O . ILE A 1 339 ? -12.109 32.188 20.891 1 91 339 ILE A O 1
ATOM 2772 N N . VAL A 1 340 ? -13.961 33.156 20.297 1 71.06 340 VAL A N 1
ATOM 2773 C CA . VAL A 1 340 ? -14.305 33.906 21.516 1 71.06 340 VAL A CA 1
ATOM 2774 C C . VAL A 1 340 ? -15.461 33.188 22.234 1 71.06 340 VAL A C 1
ATOM 2776 O O . VAL A 1 340 ? -16.375 32.688 21.578 1 71.06 340 VAL A O 1
ATOM 2779 N N . MET B 1 1 ? 13.211 -9.367 -6.066 1 70.81 1 MET B N 1
ATOM 2780 C CA . MET B 1 1 ? 12.219 -8.719 -6.918 1 70.81 1 MET B CA 1
ATOM 2781 C C . MET B 1 1 ? 11.602 -7.508 -6.223 1 70.81 1 MET B C 1
ATOM 2783 O O . MET B 1 1 ? 10.586 -6.98 -6.672 1 70.81 1 MET B O 1
ATOM 2787 N N . PHE B 1 2 ? 12 -7.008 -5.121 1 81.94 2 PHE B N 1
ATOM 2788 C CA . PHE B 1 2 ? 11.656 -5.707 -4.555 1 81.94 2 PHE B CA 1
ATOM 2789 C C . PHE B 1 2 ? 12.906 -4.898 -4.254 1 81.94 2 PHE B C 1
ATOM 2791 O O . PHE B 1 2 ? 13.992 -5.461 -4.094 1 81.94 2 PHE B O 1
ATOM 2798 N N . ASN B 1 3 ? 12.852 -3.662 -4.32 1 90.5 3 ASN B N 1
ATOM 2799 C CA . ASN B 1 3 ? 13.883 -2.668 -4.047 1 90.5 3 ASN B CA 1
ATOM 2800 C C . ASN B 1 3 ? 15.039 -2.773 -5.035 1 90.5 3 ASN B C 1
ATOM 2802 O O . ASN B 1 3 ? 16.203 -2.658 -4.648 1 90.5 3 ASN B O 1
ATOM 2806 N N . LEU B 1 4 ? 14.672 -3.115 -6.273 1 94.44 4 LEU B N 1
ATOM 2807 C CA . LEU B 1 4 ? 15.664 -3.24 -7.336 1 94.44 4 LEU B CA 1
ATOM 2808 C C . LEU B 1 4 ? 15.977 -1.881 -7.953 1 94.44 4 LEU B C 1
ATOM 2810 O O . LEU B 1 4 ? 15.07 -1.065 -8.156 1 94.44 4 LEU B O 1
ATOM 2814 N N . LEU B 1 5 ? 17.266 -1.673 -8.297 1 96.12 5 LEU B N 1
ATOM 2815 C CA . LEU B 1 5 ? 17.625 -0.464 -9.023 1 96.12 5 LEU B CA 1
ATOM 2816 C C . LEU B 1 5 ? 17.281 -0.59 -10.5 1 96.12 5 LEU B C 1
ATOM 2818 O O . LEU B 1 5 ? 17 0.412 -11.164 1 96.12 5 LEU B O 1
ATOM 2822 N N . ARG B 1 6 ? 17.328 -1.878 -10.953 1 96.75 6 ARG B N 1
ATOM 2823 C CA . ARG B 1 6 ? 16.953 -2.203 -12.32 1 96.75 6 ARG B CA 1
ATOM 2824 C C . ARG B 1 6 ? 16.016 -3.404 -12.359 1 96.75 6 ARG B C 1
ATOM 2826 O O . ARG B 1 6 ? 16.234 -4.391 -11.648 1 96.75 6 ARG B O 1
ATOM 2833 N N . ILE B 1 7 ? 14.984 -3.285 -13.172 1 97.06 7 ILE B N 1
ATOM 2834 C CA . ILE B 1 7 ? 14.039 -4.387 -13.312 1 97.06 7 ILE B CA 1
ATOM 2835 C C . ILE B 1 7 ? 14.703 -5.547 -14.055 1 97.06 7 ILE B C 1
ATOM 2837 O O . ILE B 1 7 ? 15.375 -5.34 -15.07 1 97.06 7 ILE B O 1
ATOM 2841 N N . GLU B 1 8 ? 14.516 -6.727 -13.453 1 94.38 8 GLU B N 1
ATOM 2842 C CA . GLU B 1 8 ? 15.086 -7.934 -14.047 1 94.38 8 GLU B CA 1
ATOM 2843 C C . GLU B 1 8 ? 14.023 -8.75 -14.766 1 94.38 8 GLU B C 1
ATOM 2845 O O . GLU B 1 8 ? 12.922 -8.945 -14.242 1 94.38 8 GLU B O 1
ATOM 2850 N N . PRO B 1 9 ? 14.352 -9.203 -15.984 1 96.56 9 PRO B N 1
ATOM 2851 C CA . PRO B 1 9 ? 13.367 -9.953 -16.781 1 96.56 9 PRO B CA 1
ATOM 2852 C C . PRO B 1 9 ? 13.469 -11.461 -16.562 1 96.56 9 PRO B C 1
ATOM 2854 O O . PRO B 1 9 ? 14.516 -11.969 -16.156 1 96.56 9 PRO B O 1
ATOM 2857 N N . ALA B 1 10 ? 12.359 -12.172 -16.75 1 96.88 10 ALA B N 1
ATOM 2858 C CA . ALA B 1 10 ? 12.398 -13.625 -16.844 1 96.88 10 ALA B CA 1
ATOM 2859 C C . ALA B 1 10 ? 13.078 -14.07 -18.141 1 96.88 10 ALA B C 1
ATOM 2861 O O . ALA B 1 10 ? 13.703 -15.133 -18.188 1 96.88 10 ALA B O 1
ATOM 2862 N N . PHE B 1 11 ? 12.977 -13.258 -19.203 1 97.19 11 PHE B N 1
ATOM 2863 C CA . PHE B 1 11 ? 13.664 -13.406 -20.484 1 97.19 11 PHE B CA 1
ATOM 2864 C C . PHE B 1 11 ? 13.836 -12.055 -21.156 1 97.19 11 PHE B C 1
ATOM 2866 O O . PHE B 1 11 ? 13.156 -11.086 -20.812 1 97.19 11 PHE B O 1
ATOM 2873 N N . THR B 1 12 ? 14.68 -12 -22.094 1 96.06 12 THR B N 1
ATOM 2874 C CA . THR B 1 12 ? 15.008 -10.688 -22.656 1 96.06 12 THR B CA 1
ATOM 2875 C C . THR B 1 12 ? 14.531 -10.578 -24.094 1 96.06 12 THR B C 1
ATOM 2877 O O . THR B 1 12 ? 14.242 -9.477 -24.578 1 96.06 12 THR B O 1
ATOM 2880 N N . ASP B 1 13 ? 14.43 -11.719 -24.75 1 94.44 13 ASP B N 1
ATOM 2881 C CA . ASP B 1 13 ? 14.18 -11.641 -26.188 1 94.44 13 ASP B CA 1
ATOM 2882 C C . ASP B 1 13 ? 12.828 -12.266 -26.547 1 94.44 13 ASP B C 1
ATOM 2884 O O . ASP B 1 13 ? 12.383 -13.211 -25.891 1 94.44 13 ASP B O 1
ATOM 2888 N N . ASP B 1 14 ? 12.148 -11.633 -27.391 1 97.12 14 ASP B N 1
ATOM 2889 C CA . ASP B 1 14 ? 10.945 -12.172 -28.031 1 97.12 14 ASP B CA 1
ATOM 2890 C C . ASP B 1 14 ? 10.93 -11.836 -29.531 1 97.12 14 ASP B C 1
ATOM 2892 O O . ASP B 1 14 ? 11.758 -11.055 -30 1 97.12 14 ASP B O 1
ATOM 2896 N N . GLU B 1 15 ? 10.133 -12.414 -30.344 1 96.25 15 GLU B N 1
ATOM 2897 C CA . GLU B 1 15 ? 10.156 -12.336 -31.797 1 96.25 15 GLU B CA 1
ATOM 2898 C C . GLU B 1 15 ? 9.805 -10.93 -32.281 1 96.25 15 GLU B C 1
ATOM 2900 O O . GLU B 1 15 ? 10.078 -10.578 -33.438 1 96.25 15 GLU B O 1
ATOM 2905 N N . TYR B 1 16 ? 9.242 -10.102 -31.406 1 97.88 16 TYR B N 1
ATOM 2906 C CA . TYR B 1 16 ? 8.797 -8.773 -31.797 1 97.88 16 TYR B CA 1
ATOM 2907 C C . TYR B 1 16 ? 9.812 -7.715 -31.391 1 97.88 16 TYR B C 1
ATOM 2909 O O . TYR B 1 16 ? 9.766 -6.578 -31.875 1 97.88 16 TYR B O 1
ATOM 2917 N N . GLY B 1 17 ? 10.711 -7.988 -30.469 1 97.75 17 GLY B N 1
ATOM 2918 C CA . GLY B 1 17 ? 11.57 -6.992 -29.844 1 97.75 17 GLY B CA 1
ATOM 2919 C C . GLY B 1 17 ? 10.875 -6.191 -28.766 1 97.75 17 GLY B C 1
ATOM 2920 O O . GLY B 1 17 ? 11.461 -5.258 -28.203 1 97.75 17 GLY B O 1
ATOM 2921 N N . PHE B 1 18 ? 9.672 -6.543 -28.484 1 98.31 18 PHE B N 1
ATOM 2922 C CA . PHE B 1 18 ? 8.82 -5.797 -27.562 1 98.31 18 PHE B CA 1
ATOM 2923 C C . PHE B 1 18 ? 9.391 -5.832 -26.156 1 98.31 18 PHE B C 1
ATOM 2925 O O . PHE B 1 18 ? 9.5 -4.797 -25.5 1 98.31 18 PHE B O 1
ATOM 2932 N N . THR B 1 19 ? 9.789 -6.984 -25.625 1 98.19 19 THR B N 1
ATOM 2933 C CA . THR B 1 19 ? 10.344 -7.148 -24.297 1 98.19 19 THR B CA 1
ATOM 2934 C C . THR B 1 19 ? 11.602 -6.301 -24.109 1 98.19 19 THR B C 1
ATOM 2936 O O . THR B 1 19 ? 11.742 -5.586 -23.125 1 98.19 19 THR B O 1
ATOM 2939 N N . GLN B 1 20 ? 12.43 -6.371 -25.078 1 97.81 20 GLN B N 1
ATOM 2940 C CA . GLN B 1 20 ? 13.695 -5.637 -25.016 1 97.81 20 GLN B CA 1
ATOM 2941 C C . GLN B 1 20 ? 13.445 -4.129 -24.953 1 97.81 20 GLN B C 1
ATOM 2943 O O . GLN B 1 20 ? 14.078 -3.42 -24.172 1 97.81 20 GLN B O 1
ATOM 2948 N N . SER B 1 21 ? 12.617 -3.68 -25.812 1 98.19 21 SER B N 1
ATOM 2949 C CA . SER B 1 21 ? 12.312 -2.254 -25.875 1 98.19 21 SER B CA 1
ATOM 2950 C C . SER B 1 21 ? 11.664 -1.763 -24.578 1 98.19 21 SER B C 1
ATOM 2952 O O . SER B 1 21 ? 12.016 -0.699 -24.078 1 98.19 21 SER B O 1
ATOM 2954 N N . LEU B 1 22 ? 10.703 -2.498 -24.078 1 98.5 22 LEU B N 1
ATOM 2955 C CA . LEU B 1 22 ? 10.023 -2.129 -22.844 1 98.5 22 LEU B CA 1
ATOM 2956 C C . LEU B 1 22 ? 11 -2.107 -21.672 1 98.5 22 LEU B C 1
ATOM 2958 O O . LEU B 1 22 ? 10.992 -1.174 -20.859 1 98.5 22 LEU B O 1
ATOM 2962 N N . LEU B 1 23 ? 11.797 -3.131 -21.578 1 98.25 23 LEU B N 1
ATOM 2963 C CA . LEU B 1 23 ? 12.781 -3.229 -20.516 1 98.25 23 LEU B CA 1
ATOM 2964 C C . LEU B 1 23 ? 13.75 -2.053 -20.562 1 98.25 23 LEU B C 1
ATOM 2966 O O . LEU B 1 23 ? 14.07 -1.463 -19.516 1 98.25 23 LEU B O 1
ATOM 2970 N N . ALA B 1 24 ? 14.227 -1.68 -21.734 1 98.31 24 ALA B N 1
ATOM 2971 C CA . ALA B 1 24 ? 15.133 -0.548 -21.906 1 98.31 24 ALA B CA 1
ATOM 2972 C C . ALA B 1 24 ? 14.469 0.757 -21.469 1 98.31 24 ALA B C 1
ATOM 2974 O O . ALA B 1 24 ? 15.117 1.618 -20.859 1 98.31 24 ALA B O 1
ATOM 2975 N N . TYR B 1 25 ? 13.227 0.913 -21.797 1 98.56 25 TYR B N 1
ATOM 2976 C CA . TYR B 1 25 ? 12.484 2.113 -21.438 1 98.56 25 TYR B CA 1
ATOM 2977 C C . TYR B 1 25 ? 12.297 2.201 -19.922 1 98.56 25 TYR B C 1
ATOM 2979 O O . TYR B 1 25 ? 12.602 3.23 -19.312 1 98.56 25 TYR B O 1
ATOM 2987 N N . ILE B 1 26 ? 11.875 1.095 -19.281 1 98.38 26 ILE B N 1
ATOM 2988 C CA . ILE B 1 26 ? 11.602 1.053 -17.844 1 98.38 26 ILE B CA 1
ATOM 2989 C C . ILE B 1 26 ? 12.875 1.355 -17.062 1 98.38 26 ILE B C 1
ATOM 2991 O O . ILE B 1 26 ? 12.852 2.107 -16.094 1 98.38 26 ILE B O 1
ATOM 2995 N N . ASN B 1 27 ? 14 0.868 -17.578 1 98.44 27 ASN B N 1
ATOM 2996 C CA . ASN B 1 27 ? 15.266 1.002 -16.859 1 98.44 27 ASN B CA 1
ATOM 2997 C C . ASN B 1 27 ? 15.992 2.289 -17.234 1 98.44 27 ASN B C 1
ATOM 2999 O O . ASN B 1 27 ? 17.078 2.564 -16.734 1 98.44 27 ASN B O 1
ATOM 3003 N N . GLY B 1 28 ? 15.469 3.059 -18.156 1 98 28 GLY B N 1
ATOM 3004 C CA . GLY B 1 28 ? 16.016 4.359 -18.484 1 98 28 GLY B CA 1
ATOM 3005 C C . GLY B 1 28 ? 17.141 4.289 -19.5 1 98 28 GLY B C 1
ATOM 3006 O O . GLY B 1 28 ? 17.906 5.242 -19.672 1 98 28 GLY B O 1
ATOM 3007 N N . ASP B 1 29 ? 17.312 3.133 -20.125 1 98.19 29 ASP B N 1
ATOM 3008 C CA . ASP B 1 29 ? 18.344 2.973 -21.156 1 98.19 29 ASP B CA 1
ATOM 3009 C C . ASP B 1 29 ? 17.891 3.586 -22.469 1 98.19 29 ASP B C 1
ATOM 3011 O O . ASP B 1 29 ? 18.719 3.848 -23.359 1 98.19 29 ASP B O 1
ATOM 3015 N N . SER B 1 30 ? 16.562 3.752 -22.641 1 96.88 30 SER B N 1
ATOM 3016 C CA . SER B 1 30 ? 15.961 4.348 -23.828 1 96.88 30 SER B CA 1
ATOM 3017 C C . SER B 1 30 ? 14.781 5.246 -23.453 1 96.88 30 SER B C 1
ATOM 3019 O O . SER B 1 30 ? 14.148 5.047 -22.422 1 96.88 30 SER B O 1
ATOM 3021 N N . ASN B 1 31 ? 14.5 6.223 -24.25 1 95.31 31 ASN B N 1
ATOM 3022 C CA . ASN B 1 31 ? 13.367 7.117 -24.031 1 95.31 31 ASN B CA 1
ATOM 3023 C C . ASN B 1 31 ? 12.195 6.777 -24.938 1 95.31 31 ASN B C 1
ATOM 3025 O O . ASN B 1 31 ? 11.188 7.484 -24.953 1 95.31 31 ASN B O 1
ATOM 3029 N N . PHE B 1 32 ? 12.391 5.598 -25.609 1 94.5 32 PHE B N 1
ATOM 3030 C CA . PHE B 1 32 ? 11.352 5.176 -26.547 1 94.5 32 PHE B CA 1
ATOM 3031 C C . PHE B 1 32 ? 11.062 3.688 -26.391 1 94.5 32 PHE B C 1
ATOM 3033 O O . PHE B 1 32 ? 11.953 2.906 -26.047 1 94.5 32 PHE B O 1
ATOM 3040 N N . ILE B 1 33 ? 9.867 3.422 -26.516 1 95.94 33 ILE B N 1
ATOM 3041 C CA . ILE B 1 33 ? 9.477 2.031 -26.719 1 95.94 33 ILE B CA 1
ATOM 3042 C C . ILE B 1 33 ? 9.219 1.768 -28.188 1 95.94 33 ILE B C 1
ATOM 3044 O O . ILE B 1 33 ? 8.086 1.89 -28.656 1 95.94 33 ILE B O 1
ATOM 3048 N N . THR B 1 34 ? 10.188 1.362 -28.891 1 93 34 THR B N 1
ATOM 3049 C CA . THR B 1 34 ? 10.211 1.309 -30.344 1 93 34 THR B CA 1
ATOM 3050 C C . THR B 1 34 ? 9.164 0.323 -30.875 1 93 34 THR B C 1
ATOM 3052 O O . THR B 1 34 ? 8.594 0.523 -31.938 1 93 34 THR B O 1
ATOM 3055 N N . GLU B 1 35 ? 8.883 -0.687 -30.156 1 94.62 35 GLU B N 1
ATOM 3056 C CA . GLU B 1 35 ? 8.016 -1.751 -30.656 1 94.62 35 GLU B CA 1
ATOM 3057 C C . GLU B 1 35 ? 6.629 -1.669 -30 1 94.62 35 GLU B C 1
ATOM 3059 O O . GLU B 1 35 ? 5.871 -2.641 -30.031 1 94.62 35 GLU B O 1
ATOM 3064 N N . LYS B 1 36 ? 6.32 -0.547 -29.469 1 93.88 36 LYS B N 1
ATOM 3065 C CA . LYS B 1 36 ? 5.027 -0.35 -28.812 1 93.88 36 LYS B CA 1
ATOM 3066 C C . LYS B 1 36 ? 3.877 -0.543 -29.797 1 93.88 36 LYS B C 1
ATOM 3068 O O . LYS B 1 36 ? 2.814 -1.045 -29.422 1 93.88 36 LYS B O 1
ATOM 3073 N N . GLU B 1 37 ? 4.125 -0.216 -31 1 94.31 37 GLU B N 1
ATOM 3074 C CA . GLU B 1 37 ? 3.084 -0.291 -32.031 1 94.31 37 GLU B CA 1
ATOM 3075 C C . GLU B 1 37 ? 2.668 -1.736 -32.281 1 94.31 37 GLU B C 1
ATOM 3077 O O . GLU B 1 37 ? 1.592 -1.99 -32.844 1 94.31 37 GLU B O 1
ATOM 3082 N N . LYS B 1 38 ? 3.5 -2.672 -31.906 1 97.56 38 LYS B N 1
ATOM 3083 C CA . LYS B 1 38 ? 3.23 -4.09 -32.125 1 97.56 38 LYS B CA 1
ATOM 3084 C C . LYS B 1 38 ? 2.334 -4.66 -31.047 1 97.56 38 LYS B C 1
ATOM 3086 O O . LYS B 1 38 ? 1.858 -5.793 -31.156 1 97.56 38 LYS B O 1
ATOM 3091 N N . LEU B 1 39 ? 2.109 -3.975 -29.984 1 98.44 39 LEU B N 1
ATOM 3092 C CA . LEU B 1 39 ? 1.352 -4.477 -28.844 1 98.44 39 LEU B CA 1
ATOM 3093 C C . LEU B 1 39 ? -0.021 -4.977 -29.281 1 98.44 39 LEU B C 1
ATOM 3095 O O . LEU B 1 39 ? -0.484 -6.02 -28.828 1 98.44 39 LEU B O 1
ATOM 3099 N N . GLY B 1 40 ? -0.646 -4.211 -30.172 1 98.31 40 GLY B N 1
ATOM 3100 C CA . GLY B 1 40 ? -1.954 -4.629 -30.656 1 98.31 40 GLY B CA 1
ATOM 3101 C C . GLY B 1 40 ? -1.945 -6.012 -31.281 1 98.31 40 GLY B C 1
ATOM 3102 O O . GLY B 1 40 ? -2.824 -6.828 -31 1 98.31 40 GLY B O 1
ATOM 3103 N N . VAL B 1 41 ? -0.99 -6.293 -32.125 1 98.5 41 VAL B N 1
ATOM 3104 C CA . VAL B 1 41 ? -0.842 -7.574 -32.812 1 98.5 41 VAL B CA 1
ATOM 3105 C C . VAL B 1 41 ? -0.543 -8.672 -31.781 1 98.5 41 VAL B C 1
ATOM 3107 O O . VAL B 1 41 ? -1.115 -9.758 -31.844 1 98.5 41 VAL B O 1
ATOM 3110 N N . ILE B 1 42 ? 0.314 -8.367 -30.859 1 98.81 42 ILE B N 1
ATOM 3111 C CA . ILE B 1 42 ? 0.684 -9.336 -29.828 1 98.81 42 ILE B CA 1
ATOM 3112 C C . ILE B 1 42 ? -0.547 -9.711 -29.016 1 98.81 42 ILE B C 1
ATOM 3114 O O . ILE B 1 42 ? -0.776 -10.891 -28.734 1 98.81 42 ILE B O 1
ATOM 3118 N N . LEU B 1 43 ? -1.372 -8.75 -28.688 1 98.81 43 LEU B N 1
ATOM 3119 C CA . LEU B 1 43 ? -2.568 -8.992 -27.891 1 98.81 43 LEU B CA 1
ATOM 3120 C C . LEU B 1 43 ? -3.582 -9.82 -28.656 1 98.81 43 LEU B C 1
ATOM 3122 O O . LEU B 1 43 ? -4.219 -10.719 -28.094 1 98.81 43 LEU B O 1
ATOM 3126 N N . GLU B 1 44 ? -3.707 -9.516 -29.938 1 98.5 44 GLU B N 1
ATOM 3127 C CA . GLU B 1 44 ? -4.609 -10.305 -30.766 1 98.5 44 GLU B CA 1
ATOM 3128 C C . GLU B 1 44 ? -4.16 -11.758 -30.844 1 98.5 44 GLU B C 1
ATOM 3130 O O . GLU B 1 44 ? -4.973 -12.672 -30.688 1 98.5 44 GLU B O 1
ATOM 3135 N N . HIS B 1 45 ? -2.857 -11.984 -31.047 1 98.69 45 HIS B N 1
ATOM 3136 C CA . HIS B 1 45 ? -2.32 -13.344 -31.094 1 98.69 45 HIS B CA 1
ATOM 3137 C C . HIS B 1 45 ? -2.447 -14.039 -29.75 1 98.69 45 HIS B C 1
ATOM 3139 O O . HIS B 1 45 ? -2.809 -15.219 -29.688 1 98.69 45 HIS B O 1
ATOM 3145 N N . ALA B 1 46 ? -2.186 -13.297 -28.719 1 98.62 46 ALA B N 1
ATOM 3146 C CA . ALA B 1 46 ? -2.199 -13.867 -27.375 1 98.62 46 ALA B CA 1
ATOM 3147 C C . ALA B 1 46 ? -3.598 -14.344 -26.984 1 98.62 46 ALA B C 1
ATOM 3149 O O . ALA B 1 46 ? -3.777 -15.484 -26.547 1 98.62 46 ALA B O 1
ATOM 3150 N N . TYR B 1 47 ? -4.672 -13.508 -27.25 1 98.06 47 TYR B N 1
ATOM 3151 C CA . TYR B 1 47 ? -5.93 -13.789 -26.562 1 98.06 47 TYR B CA 1
ATOM 3152 C C . TYR B 1 47 ? -7.043 -14.078 -27.562 1 98.06 47 TYR B C 1
ATOM 3154 O O . TYR B 1 47 ? -8.008 -14.766 -27.25 1 98.06 47 TYR B O 1
ATOM 3162 N N . ASP B 1 48 ? -6.934 -13.586 -28.781 1 97.38 48 ASP B N 1
ATOM 3163 C CA . ASP B 1 48 ? -7.91 -13.945 -29.797 1 97.38 48 ASP B CA 1
ATOM 3164 C C . ASP B 1 48 ? -7.523 -15.25 -30.5 1 97.38 48 ASP B C 1
ATOM 3166 O O . ASP B 1 48 ? -8.391 -16.078 -30.797 1 97.38 48 ASP B O 1
ATOM 3170 N N . ARG B 1 49 ? -6.184 -15.484 -30.719 1 97.5 49 ARG B N 1
ATOM 3171 C CA . ARG B 1 49 ? -5.719 -16.688 -31.406 1 97.5 49 ARG B CA 1
ATOM 3172 C C . ARG B 1 49 ? -5.121 -17.688 -30.422 1 97.5 49 ARG B C 1
ATOM 3174 O O . ARG B 1 49 ? -4.641 -18.75 -30.812 1 97.5 49 ARG B O 1
ATOM 3181 N N . HIS B 1 50 ? -5.027 -17.297 -29.156 1 96.81 50 HIS B N 1
ATOM 3182 C CA . HIS B 1 50 ? -4.637 -18.172 -28.062 1 96.81 50 HIS B CA 1
ATOM 3183 C C . HIS B 1 50 ? -3.213 -18.688 -28.234 1 96.81 50 HIS B C 1
ATOM 3185 O O . HIS B 1 50 ? -2.939 -19.859 -28 1 96.81 50 HIS B O 1
ATOM 3191 N N . SER B 1 51 ? -2.348 -17.781 -28.734 1 97.94 51 SER B N 1
ATOM 3192 C CA . SER B 1 51 ? -0.926 -18.094 -28.844 1 97.94 51 SER B CA 1
ATOM 3193 C C . SER B 1 51 ? -0.25 -18.047 -27.469 1 97.94 51 SER B C 1
ATOM 3195 O O . SER B 1 51 ? -0.112 -16.984 -26.875 1 97.94 51 SER B O 1
ATOM 3197 N N . ALA B 1 52 ? 0.27 -19.172 -27.016 1 96.88 52 ALA B N 1
ATOM 3198 C CA . ALA B 1 52 ? 0.912 -19.266 -25.703 1 96.88 52 ALA B CA 1
ATOM 3199 C C . ALA B 1 52 ? 2.17 -18.406 -25.656 1 96.88 52 ALA B C 1
ATOM 3201 O O . ALA B 1 52 ? 2.463 -17.781 -24.625 1 96.88 52 ALA B O 1
ATOM 3202 N N . SER B 1 53 ? 2.898 -18.391 -26.734 1 97.56 53 SER B N 1
ATOM 3203 C CA . SER B 1 53 ? 4.129 -17.609 -26.781 1 97.56 53 SER B CA 1
ATOM 3204 C C . SER B 1 53 ? 3.842 -16.125 -26.656 1 97.56 53 SER B C 1
ATOM 3206 O O . SER B 1 53 ? 4.566 -15.398 -25.969 1 97.56 53 SER B O 1
ATOM 3208 N N . ASP B 1 54 ? 2.789 -15.664 -27.297 1 98.69 54 ASP B N 1
ATOM 3209 C CA . ASP B 1 54 ? 2.43 -14.25 -27.234 1 98.69 54 ASP B CA 1
ATOM 3210 C C . ASP B 1 54 ? 1.825 -13.906 -25.875 1 98.69 54 ASP B C 1
ATOM 3212 O O . ASP B 1 54 ? 2.021 -12.797 -25.359 1 98.69 54 ASP B O 1
ATOM 3216 N N . GLN B 1 55 ? 1.072 -14.859 -25.297 1 98.75 55 GLN B N 1
ATOM 3217 C CA . GLN B 1 55 ? 0.583 -14.656 -23.938 1 98.75 55 GLN B CA 1
ATOM 3218 C C . GLN B 1 55 ? 1.738 -14.477 -22.953 1 98.75 55 GLN B C 1
ATOM 3220 O O . GLN B 1 55 ? 1.666 -13.648 -22.047 1 98.75 55 GLN B O 1
ATOM 3225 N N . LYS B 1 56 ? 2.766 -15.25 -23.141 1 98.62 56 LYS B N 1
ATOM 3226 C CA . LYS B 1 56 ? 3.936 -15.133 -22.266 1 98.62 56 LYS B CA 1
ATOM 3227 C C . LYS B 1 56 ? 4.547 -13.734 -22.359 1 98.62 56 LYS B C 1
ATOM 3229 O O . LYS B 1 56 ? 4.965 -13.172 -21.344 1 98.62 56 LYS B O 1
ATOM 3234 N N . ILE B 1 57 ? 4.582 -13.188 -23.562 1 98.75 57 ILE B N 1
ATOM 3235 C CA . ILE B 1 57 ? 5.164 -11.867 -23.781 1 98.75 57 ILE B CA 1
ATOM 3236 C C . ILE B 1 57 ? 4.355 -10.812 -23.016 1 98.75 57 ILE B C 1
ATOM 3238 O O . ILE B 1 57 ? 4.922 -9.992 -22.297 1 98.75 57 ILE B O 1
ATOM 3242 N N . VAL B 1 58 ? 3.057 -10.859 -23.125 1 98.81 58 VAL B N 1
ATOM 3243 C CA . VAL B 1 58 ? 2.25 -9.797 -22.531 1 98.81 58 VAL B CA 1
ATOM 3244 C C . VAL B 1 58 ? 2.152 -10 -21.016 1 98.81 58 VAL B C 1
ATOM 3246 O O . VAL B 1 58 ? 2.121 -9.031 -20.266 1 98.81 58 VAL B O 1
ATOM 3249 N N . GLN B 1 59 ? 2.123 -11.234 -20.578 1 98.88 59 GLN B N 1
ATOM 3250 C CA . GLN B 1 59 ? 2.172 -11.477 -19.125 1 98.88 59 GLN B CA 1
ATOM 3251 C C . GLN B 1 59 ? 3.512 -11.039 -18.547 1 98.88 59 GLN B C 1
ATOM 3253 O O . GLN B 1 59 ? 3.566 -10.523 -17.422 1 98.88 59 GLN B O 1
ATOM 3258 N N . HIS B 1 60 ? 4.555 -11.266 -19.281 1 98.81 60 HIS B N 1
ATOM 3259 C CA . HIS B 1 60 ? 5.875 -10.812 -18.859 1 98.81 60 HIS B CA 1
ATOM 3260 C C . HIS B 1 60 ? 5.945 -9.289 -18.797 1 98.81 60 HIS B C 1
ATOM 3262 O O . HIS B 1 60 ? 6.535 -8.734 -17.859 1 98.81 60 HIS B O 1
ATOM 3268 N N . ALA B 1 61 ? 5.359 -8.633 -19.75 1 98.81 61 ALA B N 1
ATOM 3269 C CA . ALA B 1 61 ? 5.32 -7.176 -19.734 1 98.81 61 ALA B CA 1
ATOM 3270 C C . ALA B 1 61 ? 4.645 -6.664 -18.469 1 98.81 61 ALA B C 1
ATOM 3272 O O . ALA B 1 61 ? 5.156 -5.754 -17.812 1 98.81 61 ALA B O 1
ATOM 3273 N N . LEU B 1 62 ? 3.5 -7.27 -18.125 1 98.75 62 LEU B N 1
ATOM 3274 C CA . LEU B 1 62 ? 2.822 -6.906 -16.875 1 98.75 62 LEU B CA 1
ATOM 3275 C C . LEU B 1 62 ? 3.719 -7.164 -15.672 1 98.75 62 LEU B C 1
ATOM 3277 O O . LEU B 1 62 ? 3.816 -6.32 -14.781 1 98.75 62 LEU B O 1
ATOM 3281 N N . PHE B 1 63 ? 4.367 -8.297 -15.742 1 98.31 63 PHE B N 1
ATOM 3282 C CA . PHE B 1 63 ? 5.266 -8.672 -14.656 1 98.31 63 PHE B CA 1
ATOM 3283 C C . PHE B 1 63 ? 6.348 -7.621 -14.461 1 98.31 63 PHE B C 1
ATOM 3285 O O . PHE B 1 63 ? 6.617 -7.207 -13.328 1 98.31 63 PHE B O 1
ATOM 3292 N N . LEU B 1 64 ? 6.941 -7.16 -15.523 1 98.06 64 LEU B N 1
ATOM 3293 C CA . LEU B 1 64 ? 7.98 -6.141 -15.477 1 98.06 64 LEU B CA 1
ATOM 3294 C C . LEU B 1 64 ? 7.434 -4.836 -14.898 1 98.06 64 LEU B C 1
ATOM 3296 O O . LEU B 1 64 ? 8.062 -4.219 -14.039 1 98.06 64 LEU B O 1
ATOM 3300 N N . ILE B 1 65 ? 6.281 -4.465 -15.383 1 98.38 65 ILE B N 1
ATOM 3301 C CA . ILE B 1 65 ? 5.664 -3.215 -14.953 1 98.38 65 ILE B CA 1
ATOM 3302 C C . ILE B 1 65 ? 5.309 -3.297 -13.469 1 98.38 65 ILE B C 1
ATOM 3304 O O . ILE B 1 65 ? 5.562 -2.359 -12.711 1 98.38 65 ILE B O 1
ATOM 3308 N N . TYR B 1 66 ? 4.789 -4.422 -13.047 1 97.88 66 TYR B N 1
ATOM 3309 C CA . TYR B 1 66 ? 4.41 -4.602 -11.648 1 97.88 66 TYR B CA 1
ATOM 3310 C C . TYR B 1 66 ? 5.641 -4.605 -10.75 1 97.88 66 TYR B C 1
ATOM 3312 O O . TYR B 1 66 ? 5.598 -4.098 -9.625 1 97.88 66 TYR B O 1
ATOM 3320 N N . GLN B 1 67 ? 6.707 -5.172 -11.219 1 96.25 67 GLN B N 1
ATOM 3321 C CA . GLN B 1 67 ? 7.957 -5.137 -10.461 1 96.25 67 GLN B CA 1
ATOM 3322 C C . GLN B 1 67 ? 8.414 -3.703 -10.227 1 96.25 67 GLN B C 1
ATOM 3324 O O . GLN B 1 67 ? 8.984 -3.389 -9.18 1 96.25 67 GLN B O 1
ATOM 3329 N N . SER B 1 68 ? 8.141 -2.836 -11.117 1 95.81 68 SER B N 1
ATOM 3330 C CA . SER B 1 68 ? 8.641 -1.465 -11.055 1 95.81 68 SER B CA 1
ATOM 3331 C C . SER B 1 68 ? 7.992 -0.691 -9.914 1 95.81 68 SER B C 1
ATOM 3333 O O . SER B 1 68 ? 8.602 0.223 -9.352 1 95.81 68 SER B O 1
ATOM 3335 N N . VAL B 1 69 ? 6.801 -1.066 -9.492 1 95.19 69 VAL B N 1
ATOM 3336 C CA . VAL B 1 69 ? 6.109 -0.317 -8.445 1 95.19 69 VAL B CA 1
ATOM 3337 C C . VAL B 1 69 ? 6.688 -0.684 -7.078 1 95.19 69 VAL B C 1
ATOM 3339 O O . VAL B 1 69 ? 6.406 -0.016 -6.082 1 95.19 69 VAL B O 1
ATOM 3342 N N . LEU B 1 70 ? 7.52 -1.714 -7.051 1 96.44 70 LEU B N 1
ATOM 3343 C CA . LEU B 1 70 ? 8.188 -2.139 -5.828 1 96.44 70 LEU B CA 1
ATOM 3344 C C . LEU B 1 70 ? 9.688 -1.887 -5.91 1 96.44 70 LEU B C 1
ATOM 3346 O O . LEU B 1 70 ? 10.445 -2.32 -5.039 1 96.44 70 LEU B O 1
ATOM 3350 N N . ALA B 1 71 ? 10.172 -1.236 -6.949 1 97.38 71 ALA B N 1
ATOM 3351 C CA . ALA B 1 71 ? 11.586 -1.001 -7.199 1 97.38 71 ALA B CA 1
ATOM 3352 C C . ALA B 1 71 ? 12.18 -0.058 -6.156 1 97.38 71 ALA B C 1
ATOM 3354 O O . ALA B 1 71 ? 11.445 0.542 -5.363 1 97.38 71 ALA B O 1
ATOM 3355 N N . HIS B 1 72 ? 13.516 0.007 -6.109 1 97.75 72 HIS B N 1
ATOM 3356 C CA . HIS B 1 72 ? 14.188 0.989 -5.262 1 97.75 72 HIS B CA 1
ATOM 3357 C C . HIS B 1 72 ? 13.688 2.398 -5.551 1 97.75 72 HIS B C 1
ATOM 3359 O O . HIS B 1 72 ? 13.656 2.828 -6.703 1 97.75 72 HIS B O 1
ATOM 3365 N N . PRO B 1 73 ? 13.336 3.123 -4.512 1 98.25 73 PRO B N 1
ATOM 3366 C CA . PRO B 1 73 ? 12.648 4.406 -4.715 1 98.25 73 PRO B CA 1
ATOM 3367 C C . PRO B 1 73 ? 13.492 5.398 -5.516 1 98.25 73 PRO B C 1
ATOM 3369 O O . PRO B 1 73 ? 12.938 6.277 -6.184 1 98.25 73 PRO B O 1
ATOM 3372 N N . LEU B 1 74 ? 14.805 5.301 -5.543 1 98.12 74 LEU B N 1
ATOM 3373 C CA . LEU B 1 74 ? 15.664 6.234 -6.254 1 98.12 74 LEU B CA 1
ATOM 3374 C C . LEU B 1 74 ? 16.016 5.703 -7.641 1 98.12 74 LEU B C 1
ATOM 3376 O O . LEU B 1 74 ? 16.891 6.254 -8.312 1 98.12 74 LEU B O 1
ATOM 3380 N N . SER B 1 75 ? 15.367 4.625 -8.078 1 98.25 75 SER B N 1
ATOM 3381 C CA . SER B 1 75 ? 15.633 4.012 -9.375 1 98.25 75 SER B CA 1
ATOM 3382 C C . SER B 1 75 ? 14.828 4.688 -10.484 1 98.25 75 SER B C 1
ATOM 3384 O O . SER B 1 75 ? 13.852 5.383 -10.211 1 98.25 75 SER B O 1
ATOM 3386 N N . THR B 1 76 ? 15.219 4.473 -11.734 1 98.19 76 THR B N 1
ATOM 3387 C CA . THR B 1 76 ? 14.484 4.965 -12.891 1 98.19 76 THR B CA 1
ATOM 3388 C C . THR B 1 76 ? 13.117 4.301 -12.984 1 98.19 76 THR B C 1
ATOM 3390 O O . THR B 1 76 ? 12.109 4.973 -13.234 1 98.19 76 THR B O 1
ATOM 3393 N N . PRO B 1 77 ? 13.078 2.959 -12.703 1 98.12 77 PRO B N 1
ATOM 3394 C CA . PRO B 1 77 ? 11.75 2.338 -12.727 1 98.12 77 PRO B CA 1
ATOM 3395 C C . PRO B 1 77 ? 10.773 2.992 -11.75 1 98.12 77 PRO B C 1
ATOM 3397 O O . PRO B 1 77 ? 9.609 3.199 -12.086 1 98.12 77 PRO B O 1
ATOM 3400 N N . ALA B 1 78 ? 11.227 3.33 -10.57 1 98.06 78 ALA B N 1
ATOM 3401 C CA . ALA B 1 78 ? 10.359 3.971 -9.578 1 98.06 78 ALA B CA 1
ATOM 3402 C C . ALA B 1 78 ? 9.859 5.324 -10.086 1 98.06 78 ALA B C 1
ATOM 3404 O O . ALA B 1 78 ? 8.695 5.676 -9.883 1 98.06 78 ALA B O 1
ATOM 3405 N N . ALA B 1 79 ? 10.727 6.051 -10.789 1 97.81 79 ALA B N 1
ATOM 3406 C CA . ALA B 1 79 ? 10.391 7.367 -11.312 1 97.81 79 ALA B CA 1
ATOM 3407 C C . ALA B 1 79 ? 9.359 7.262 -12.438 1 97.81 79 ALA B C 1
ATOM 3409 O O . ALA B 1 79 ? 8.664 8.234 -12.734 1 97.81 79 ALA B O 1
ATOM 3410 N N . ARG B 1 80 ? 9.188 6.074 -12.992 1 97.62 80 ARG B N 1
ATOM 3411 C CA . ARG B 1 80 ? 8.32 5.887 -14.148 1 97.62 80 ARG B CA 1
ATOM 3412 C C . ARG B 1 80 ? 7.012 5.215 -13.742 1 97.62 80 ARG B C 1
ATOM 3414 O O . ARG B 1 80 ? 6.25 4.762 -14.602 1 97.62 80 ARG B O 1
ATOM 3421 N N . GLN B 1 81 ? 6.707 5.18 -12.492 1 97.38 81 GLN B N 1
ATOM 3422 C CA . GLN B 1 81 ? 5.523 4.523 -11.945 1 97.38 81 GLN B CA 1
ATOM 3423 C C . GLN B 1 81 ? 4.258 4.988 -12.664 1 97.38 81 GLN B C 1
ATOM 3425 O O . GLN B 1 81 ? 3.365 4.18 -12.938 1 97.38 81 GLN B O 1
ATOM 3430 N N . TYR B 1 82 ? 4.18 6.285 -13.008 1 97.44 82 TYR B N 1
ATOM 3431 C CA . TYR B 1 82 ? 2.986 6.863 -13.617 1 97.44 82 TYR B CA 1
ATOM 3432 C C . TYR B 1 82 ? 3.271 7.336 -15.039 1 97.44 82 TYR B C 1
ATOM 3434 O O . TYR B 1 82 ? 2.607 8.242 -15.547 1 97.44 82 TYR B O 1
ATOM 3442 N N . ASP B 1 83 ? 4.277 6.758 -15.664 1 97.56 83 ASP B N 1
ATOM 3443 C CA . ASP B 1 83 ? 4.605 7.105 -17.047 1 97.56 83 ASP B CA 1
ATOM 3444 C C . ASP B 1 83 ? 3.457 6.754 -17.984 1 97.56 83 ASP B C 1
ATOM 3446 O O . ASP B 1 83 ? 2.977 5.621 -17.984 1 97.56 83 ASP B O 1
ATOM 3450 N N . PRO B 1 84 ? 3.031 7.711 -18.781 1 96.81 84 PRO B N 1
ATOM 3451 C CA . PRO B 1 84 ? 1.841 7.488 -19.594 1 96.81 84 PRO B CA 1
ATOM 3452 C C . PRO B 1 84 ? 2.008 6.32 -20.578 1 96.81 84 PRO B C 1
ATOM 3454 O O . PRO B 1 84 ? 1.059 5.566 -20.812 1 96.81 84 PRO B O 1
ATOM 3457 N N . ALA B 1 85 ? 3.195 6.184 -21.141 1 97.19 85 ALA B N 1
ATOM 3458 C CA . ALA B 1 85 ? 3.414 5.094 -22.094 1 97.19 85 ALA B CA 1
ATOM 3459 C C . ALA B 1 85 ? 3.336 3.738 -21.406 1 97.19 85 ALA B C 1
ATOM 3461 O O . ALA B 1 85 ? 2.732 2.799 -21.938 1 97.19 85 ALA B O 1
ATOM 3462 N N . ILE B 1 86 ? 3.928 3.613 -20.25 1 98.19 86 ILE B N 1
ATOM 3463 C CA . ILE B 1 86 ? 3.906 2.373 -19.484 1 98.19 86 ILE B CA 1
ATOM 3464 C C . ILE B 1 86 ? 2.475 2.051 -19.062 1 98.19 86 ILE B C 1
ATOM 3466 O O . ILE B 1 86 ? 2.031 0.906 -19.172 1 98.19 86 ILE B O 1
ATOM 3470 N N . LEU B 1 87 ? 1.755 3.088 -18.656 1 98.25 87 LEU B N 1
ATOM 3471 C CA . LEU B 1 87 ? 0.389 2.889 -18.188 1 98.25 87 LEU B CA 1
ATOM 3472 C C . LEU B 1 87 ? -0.527 2.473 -19.328 1 98.25 87 LEU B C 1
ATOM 3474 O O . LEU B 1 87 ? -1.459 1.689 -19.141 1 98.25 87 LEU B O 1
ATOM 3478 N N . GLU B 1 88 ? -0.294 3.016 -20.453 1 97.81 88 GLU B N 1
ATOM 3479 C CA . GLU B 1 88 ? -1.07 2.605 -21.625 1 97.81 88 GLU B CA 1
ATOM 3480 C C . GLU B 1 88 ? -0.883 1.12 -21.922 1 97.81 88 GLU B C 1
ATOM 3482 O O . GLU 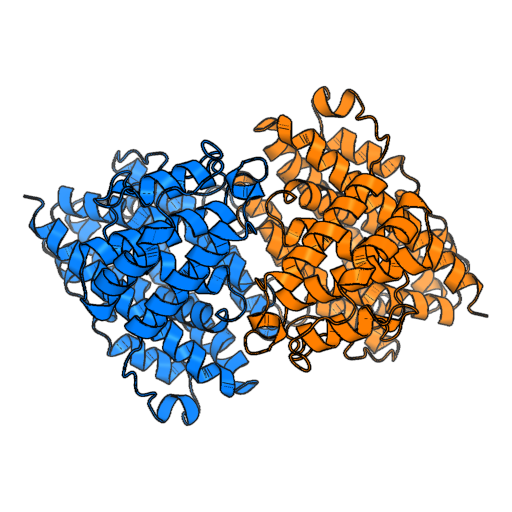B 1 88 ? -1.853 0.407 -22.172 1 97.81 88 GLU B O 1
ATOM 3487 N N . ILE B 1 89 ? 0.34 0.658 -21.891 1 98.62 89 ILE B N 1
ATOM 3488 C CA . ILE B 1 89 ? 0.664 -0.746 -22.125 1 98.62 89 ILE B CA 1
ATOM 3489 C C . ILE B 1 89 ? 0.02 -1.607 -21.031 1 98.62 89 ILE B C 1
ATOM 3491 O O . ILE B 1 89 ? -0.66 -2.59 -21.344 1 98.62 89 ILE B O 1
ATOM 3495 N N . LYS B 1 90 ? 0.209 -1.224 -19.781 1 98.75 90 LYS B N 1
ATOM 3496 C CA . LYS B 1 90 ? -0.352 -1.945 -18.656 1 98.75 90 LYS B CA 1
ATOM 3497 C C . LYS B 1 90 ? -1.862 -2.107 -18.797 1 98.75 90 LYS B C 1
ATOM 3499 O O . LYS B 1 90 ? -2.387 -3.217 -18.672 1 98.75 90 LYS B O 1
ATOM 3504 N N . ASN B 1 91 ? -2.525 -0.985 -19.062 1 98.38 91 ASN B N 1
ATOM 3505 C CA . ASN B 1 91 ? -3.982 -0.977 -19.125 1 98.38 91 ASN B CA 1
ATOM 3506 C C . ASN B 1 91 ? -4.496 -1.845 -20.266 1 98.38 91 ASN B C 1
ATOM 3508 O O . ASN B 1 91 ? -5.473 -2.582 -20.094 1 98.38 91 ASN B O 1
ATOM 3512 N N . ALA B 1 92 ? -3.85 -1.751 -21.406 1 98.56 92 ALA B N 1
ATOM 3513 C CA . ALA B 1 92 ? -4.262 -2.539 -22.562 1 98.56 92 ALA B CA 1
ATOM 3514 C C . ALA B 1 92 ? -4.141 -4.035 -22.281 1 98.56 92 ALA B C 1
ATOM 3516 O O . ALA B 1 92 ? -5.055 -4.805 -22.578 1 98.56 92 ALA B O 1
ATOM 3517 N N . ILE B 1 93 ? -3.053 -4.43 -21.688 1 98.88 93 ILE B N 1
ATOM 3518 C CA . ILE B 1 93 ? -2.812 -5.844 -21.422 1 98.88 93 ILE B CA 1
ATOM 3519 C C . ILE B 1 93 ? -3.773 -6.344 -20.344 1 98.88 93 ILE B C 1
ATOM 3521 O O . ILE B 1 93 ? -4.387 -7.402 -20.5 1 98.88 93 ILE B O 1
ATOM 3525 N N . GLU B 1 94 ? -3.93 -5.582 -19.25 1 98.88 94 GLU B N 1
ATOM 3526 C CA . GLU B 1 94 ? -4.832 -5.98 -18.172 1 98.88 94 GLU B CA 1
ATOM 3527 C C . GLU B 1 94 ? -6.25 -6.191 -18.688 1 98.88 94 GLU B C 1
ATOM 3529 O O . GLU B 1 94 ? -6.902 -7.184 -18.344 1 98.88 94 GLU B O 1
ATOM 3534 N N . GLN B 1 95 ? -6.684 -5.258 -19.469 1 98.31 95 GLN B N 1
ATOM 3535 C CA . GLN B 1 95 ? -8.047 -5.316 -19.984 1 98.31 95 GLN B CA 1
ATOM 3536 C C . GLN B 1 95 ? -8.242 -6.555 -20.859 1 98.31 95 GLN B C 1
ATOM 3538 O O . GLN B 1 95 ? -9.188 -7.32 -20.656 1 98.31 95 GLN B O 1
ATOM 3543 N N . LYS B 1 96 ? -7.371 -6.785 -21.812 1 98.62 96 LYS B N 1
ATOM 3544 C CA . LYS B 1 96 ? -7.508 -7.914 -22.734 1 98.62 96 LYS B CA 1
ATOM 3545 C C . LYS B 1 96 ? -7.355 -9.242 -22 1 98.62 96 LYS B C 1
ATOM 3547 O O . LYS B 1 96 ? -8.055 -10.211 -22.312 1 98.62 96 LYS B O 1
ATOM 3552 N N . TRP B 1 97 ? -6.449 -9.266 -21.062 1 98.81 97 TRP B N 1
ATOM 3553 C CA . TRP B 1 97 ? -6.234 -10.469 -20.266 1 98.81 97 TRP B CA 1
ATOM 3554 C C . TRP B 1 97 ? -7.5 -10.859 -19.5 1 98.81 97 TRP B C 1
ATOM 3556 O O . TRP B 1 97 ? -7.988 -11.984 -19.625 1 98.81 97 TRP B O 1
ATOM 3566 N N . LEU B 1 98 ? -8.125 -9.93 -18.766 1 98.56 98 LEU B N 1
ATOM 3567 C CA . LEU B 1 98 ? -9.297 -10.219 -17.953 1 98.56 98 LEU B CA 1
ATOM 3568 C C . LEU B 1 98 ? -10.5 -10.531 -18.828 1 98.56 98 LEU B C 1
ATOM 3570 O O . LEU B 1 98 ? -11.297 -11.422 -18.516 1 98.56 98 LEU B O 1
ATOM 3574 N N . GLU B 1 99 ? -10.578 -9.773 -19.938 1 98 99 GLU B N 1
ATOM 3575 C CA . GLU B 1 99 ? -11.664 -10.078 -20.875 1 98 99 GLU B CA 1
ATOM 3576 C C . GLU B 1 99 ? -11.57 -11.516 -21.391 1 98 99 GLU B C 1
ATOM 3578 O O . GLU B 1 99 ? -12.578 -12.219 -21.453 1 98 99 GLU B O 1
ATOM 3583 N N . SER B 1 100 ? -10.391 -11.867 -21.734 1 98.06 100 SER B N 1
ATOM 3584 C CA . SER B 1 100 ? -10.188 -13.219 -22.234 1 98.06 100 SER B CA 1
ATOM 3585 C C . SER B 1 100 ? -10.375 -14.266 -21.141 1 98.06 100 SER B C 1
ATOM 3587 O O . SER B 1 100 ? -11.039 -15.281 -21.359 1 98.06 100 SER B O 1
ATOM 3589 N N . GLU B 1 101 ? -9.812 -14.039 -19.938 1 97.75 101 GLU B N 1
ATOM 3590 C CA . GLU B 1 101 ? -9.859 -14.969 -18.828 1 97.75 101 GLU B CA 1
ATOM 3591 C C . GLU B 1 101 ? -11.305 -15.289 -18.438 1 97.75 101 GLU B C 1
ATOM 3593 O O . GLU B 1 101 ? -11.609 -16.422 -18.047 1 97.75 101 GLU B O 1
ATOM 3598 N N . PHE B 1 102 ? -12.195 -14.352 -18.656 1 97.81 102 PHE B N 1
ATOM 3599 C CA . PHE B 1 102 ? -13.539 -14.547 -18.141 1 97.81 102 PHE B CA 1
ATOM 3600 C C . PHE B 1 102 ? -14.57 -14.445 -19.266 1 97.81 102 PHE B C 1
ATOM 3602 O O . PHE B 1 102 ? -15.734 -14.133 -19.016 1 97.81 102 PHE B O 1
ATOM 3609 N N . SER B 1 103 ? -14.055 -14.617 -20.406 1 96.25 103 SER B N 1
ATOM 3610 C CA . SER B 1 103 ? -14.969 -14.695 -21.547 1 96.25 103 SER B CA 1
ATOM 3611 C C . SER B 1 103 ? -15.977 -15.828 -21.359 1 96.25 103 SER B C 1
ATOM 3613 O O . SER B 1 103 ? -15.602 -16.969 -21.078 1 96.25 103 SER B O 1
ATOM 3615 N N . GLY B 1 104 ? -17.25 -15.484 -21.422 1 95.38 104 GLY B N 1
ATOM 3616 C CA . GLY B 1 104 ? -18.297 -16.484 -21.344 1 95.38 104 GLY B CA 1
ATOM 3617 C C . GLY B 1 104 ? -18.625 -16.922 -19.922 1 95.38 104 GLY B C 1
ATOM 3618 O O . GLY B 1 104 ? -19.453 -17.797 -19.719 1 95.38 104 GLY B O 1
ATOM 3619 N N . LEU B 1 105 ? -17.938 -16.297 -18.969 1 96.81 105 LEU B N 1
ATOM 3620 C CA . LEU B 1 105 ? -18.203 -16.672 -17.594 1 96.81 105 LEU B CA 1
ATOM 3621 C C . LEU B 1 105 ? -19.656 -16.328 -17.219 1 96.81 105 LEU B C 1
ATOM 3623 O O . LEU B 1 105 ? -20.109 -15.203 -17.438 1 96.81 105 LEU B O 1
ATOM 3627 N N . VAL B 1 106 ? -20.375 -17.328 -16.719 1 96.62 106 VAL B N 1
ATOM 3628 C CA . VAL B 1 106 ? -21.719 -17.125 -16.156 1 96.62 106 VAL B CA 1
ATOM 3629 C C . VAL B 1 106 ? -21.641 -17.094 -14.633 1 96.62 106 VAL B C 1
ATOM 3631 O O . VAL B 1 106 ? -21.172 -18.047 -14.016 1 96.62 106 VAL B O 1
ATOM 3634 N N . ILE B 1 107 ? -22.016 -16.047 -14.102 1 97.06 107 ILE B N 1
ATOM 3635 C CA . ILE B 1 107 ? -22.031 -15.914 -12.648 1 97.06 107 ILE B CA 1
ATOM 3636 C C . ILE B 1 107 ? -23.172 -16.75 -12.062 1 97.06 107 ILE B C 1
ATOM 3638 O O . ILE B 1 107 ? -24.344 -16.5 -12.336 1 97.06 107 ILE B O 1
ATOM 3642 N N . PRO B 1 108 ? -22.812 -17.703 -11.289 1 97 108 PRO B N 1
ATOM 3643 C CA . PRO B 1 108 ? -23.875 -18.516 -10.688 1 97 108 PRO B CA 1
ATOM 3644 C C . PRO B 1 108 ? -24.812 -17.703 -9.781 1 97 108 PRO B C 1
ATOM 3646 O O . PRO B 1 108 ? -24.359 -16.781 -9.102 1 97 108 PRO B O 1
ATOM 3649 N N . PRO B 1 109 ? -26.094 -18.094 -9.773 1 96.5 109 PRO B N 1
ATOM 3650 C CA . PRO B 1 109 ? -27.047 -17.359 -8.938 1 96.5 109 PRO B CA 1
ATOM 3651 C C . PRO B 1 109 ? -26.672 -17.375 -7.453 1 96.5 109 PRO B C 1
ATOM 3653 O O . PRO B 1 109 ? -27.016 -16.453 -6.715 1 96.5 109 PRO B O 1
ATOM 3656 N N . GLU B 1 110 ? -25.891 -18.344 -7.039 1 95.25 110 GLU B N 1
ATOM 3657 C CA . GLU B 1 110 ? -25.469 -18.484 -5.648 1 95.25 110 GLU B CA 1
ATOM 3658 C C . GLU B 1 110 ? -24.609 -17.297 -5.207 1 95.25 110 GLU B C 1
ATOM 3660 O O . GLU B 1 110 ? -24.641 -16.922 -4.035 1 95.25 110 GLU B O 1
ATOM 3665 N N . VAL B 1 111 ? -23.922 -16.703 -6.09 1 97.06 111 VAL B N 1
ATOM 3666 C CA . VAL B 1 111 ? -23.062 -15.562 -5.781 1 97.06 111 VAL B CA 1
ATOM 3667 C C . VAL B 1 111 ? -23.875 -14.445 -5.145 1 97.06 111 VAL B C 1
ATOM 3669 O O . VAL B 1 111 ? -23.422 -13.797 -4.199 1 97.06 111 VAL B O 1
ATOM 3672 N N . ASP B 1 112 ? -25.078 -14.305 -5.555 1 93.69 112 ASP B N 1
ATOM 3673 C CA . ASP B 1 112 ? -25.891 -13.195 -5.066 1 93.69 112 ASP B CA 1
ATOM 3674 C C . ASP B 1 112 ? -26.859 -13.664 -3.986 1 93.69 112 ASP B C 1
ATOM 3676 O O . ASP B 1 112 ? -27.406 -12.852 -3.234 1 93.69 112 ASP B O 1
ATOM 3680 N N . SER B 1 113 ? -27.078 -14.961 -3.908 1 92.88 113 SER B N 1
ATOM 3681 C CA . SER B 1 113 ? -28.25 -15.383 -3.158 1 92.88 113 SER B CA 1
ATOM 3682 C C . SER B 1 113 ? -27.859 -16.062 -1.854 1 92.88 113 SER B C 1
ATOM 3684 O O . SER B 1 113 ? -28.656 -16.109 -0.908 1 92.88 113 SER B O 1
ATOM 3686 N N . VAL B 1 114 ? -26.672 -16.547 -1.777 1 93.5 114 VAL B N 1
ATOM 3687 C CA . VAL B 1 114 ? -26.359 -17.391 -0.633 1 93.5 114 VAL B CA 1
ATOM 3688 C C . VAL B 1 114 ? -26.156 -16.516 0.607 1 93.5 114 VAL B C 1
ATOM 3690 O O . VAL B 1 114 ? -25.609 -15.414 0.519 1 93.5 114 VAL B O 1
ATOM 3693 N N . LYS B 1 115 ? -26.578 -17 1.73 1 91.31 115 LYS B N 1
ATOM 3694 C CA . LYS B 1 115 ? -26.469 -16.281 3 1 91.31 115 LYS B CA 1
ATOM 3695 C C . LYS B 1 115 ? -25.047 -16.375 3.557 1 91.31 115 LYS B C 1
ATOM 3697 O O . LYS B 1 115 ? -24.484 -15.375 4.008 1 91.31 115 LYS B O 1
ATOM 3702 N N . HIS B 1 116 ? -24.453 -17.562 3.43 1 93.94 116 HIS B N 1
ATOM 3703 C CA . HIS B 1 116 ? -23.078 -17.797 3.887 1 93.94 116 HIS B CA 1
ATOM 3704 C C . HIS B 1 116 ? -22.109 -17.797 2.719 1 93.94 116 HIS B C 1
ATOM 3706 O O . HIS B 1 116 ? -21.625 -18.844 2.287 1 93.94 116 HIS B O 1
ATOM 3712 N N . TYR B 1 117 ? -21.688 -16.688 2.328 1 97.88 117 TYR B N 1
ATOM 3713 C CA . TYR B 1 117 ? -20.938 -16.5 1.1 1 97.88 117 TYR B CA 1
ATOM 3714 C C . TYR B 1 117 ? -19.547 -17.109 1.218 1 97.88 117 TYR B C 1
ATOM 3716 O O . TYR B 1 117 ? -19.031 -17.703 0.259 1 97.88 117 TYR B O 1
ATOM 3724 N N . GLY B 1 118 ? -18.938 -16.984 2.379 1 98.12 118 GLY B N 1
ATOM 3725 C CA . GLY B 1 118 ? -17.672 -17.656 2.615 1 98.12 118 GLY B CA 1
ATOM 3726 C C . GLY B 1 118 ? -17.719 -19.156 2.389 1 98.12 118 GLY B C 1
ATOM 3727 O O . GLY B 1 118 ? -16.812 -19.734 1.799 1 98.12 118 GLY B O 1
ATOM 3728 N N . ASP B 1 119 ? -18.797 -19.781 2.816 1 98 119 ASP B N 1
ATOM 3729 C CA . ASP B 1 119 ? -18.984 -21.203 2.6 1 98 119 ASP B CA 1
ATOM 3730 C C . ASP B 1 119 ? -19.094 -21.531 1.109 1 98 119 ASP B C 1
ATOM 3732 O O . ASP B 1 119 ? -18.562 -22.547 0.65 1 98 119 ASP B O 1
ATOM 3736 N N . TYR B 1 120 ? -19.812 -20.719 0.467 1 98.31 120 TYR B N 1
ATOM 3737 C CA . TYR B 1 120 ? -19.938 -20.922 -0.973 1 98.31 120 TYR B CA 1
ATOM 3738 C C . TYR B 1 120 ? -18.578 -20.844 -1.654 1 98.31 120 TYR B C 1
ATOM 3740 O O . TYR B 1 120 ? -18.234 -21.688 -2.471 1 98.31 120 TYR B O 1
ATOM 3748 N N . LEU B 1 121 ? -17.797 -19.812 -1.321 1 98.75 121 LEU B N 1
ATOM 3749 C CA . LEU B 1 121 ? -16.469 -19.672 -1.905 1 98.75 121 LEU B CA 1
ATOM 3750 C C . LEU B 1 121 ? -15.594 -20.875 -1.541 1 98.75 121 LEU B C 1
ATOM 3752 O O . LEU B 1 121 ? -14.781 -21.312 -2.35 1 98.75 121 LEU B O 1
ATOM 3756 N N . LYS B 1 122 ? -15.727 -21.312 -0.308 1 98.19 122 LYS B N 1
ATOM 3757 C CA . LYS B 1 122 ? -15 -22.516 0.089 1 98.19 122 LYS B CA 1
ATOM 3758 C C . LYS B 1 122 ? -15.375 -23.703 -0.798 1 98.19 122 LYS B C 1
ATOM 3760 O O . LYS B 1 122 ? -14.516 -24.5 -1.169 1 98.19 122 LYS B O 1
ATOM 3765 N N . SER B 1 123 ? -16.656 -23.812 -1.109 1 98.19 123 SER B N 1
ATOM 3766 C CA . SER B 1 123 ? -17.094 -24.891 -1.99 1 98.19 123 SER B CA 1
ATOM 3767 C C . SER B 1 123 ? -16.531 -24.719 -3.398 1 98.19 123 SER B C 1
ATOM 3769 O O . SER B 1 123 ? -16.234 -25.719 -4.074 1 98.19 123 SER B O 1
ATOM 3771 N N . VAL B 1 124 ? -16.453 -23.484 -3.844 1 98.56 124 VAL B N 1
ATOM 3772 C CA . VAL B 1 124 ? -15.836 -23.203 -5.141 1 98.56 124 VAL B CA 1
ATOM 3773 C C . VAL B 1 124 ? -14.398 -23.719 -5.164 1 98.56 124 VAL B C 1
ATOM 3775 O O . VAL B 1 124 ? -13.984 -24.359 -6.125 1 98.56 124 VAL B O 1
ATOM 3778 N N . TRP B 1 125 ? -13.633 -23.484 -4.109 1 98.56 125 TRP B N 1
ATOM 3779 C CA . TRP B 1 125 ? -12.273 -24 -3.961 1 98.56 125 TRP B CA 1
ATOM 3780 C C . TRP B 1 125 ? -12.266 -25.516 -3.943 1 98.56 125 TRP B C 1
ATOM 3782 O O . TRP B 1 125 ? -11.531 -26.141 -4.711 1 98.56 125 TRP B O 1
ATOM 3792 N N . GLN B 1 126 ? -13.109 -26.156 -3.16 1 98.25 126 GLN B N 1
ATOM 3793 C CA . GLN B 1 126 ? -13.094 -27.609 -2.951 1 98.25 126 GLN B CA 1
ATOM 3794 C C . GLN B 1 126 ? -13.414 -28.359 -4.242 1 98.25 126 GLN B C 1
ATOM 3796 O O . GLN B 1 126 ? -12.906 -29.453 -4.473 1 98.25 126 GLN B O 1
ATOM 3801 N N . THR B 1 127 ? -14.188 -27.734 -5.066 1 98.12 127 THR B N 1
ATOM 3802 C CA . THR B 1 127 ? -14.648 -28.422 -6.27 1 98.12 127 THR B CA 1
ATOM 3803 C C . THR B 1 127 ? -13.719 -28.125 -7.445 1 98.12 127 THR B C 1
ATOM 3805 O O . THR B 1 127 ? -13.812 -28.781 -8.492 1 98.12 127 THR B O 1
ATOM 3808 N N . HIS B 1 128 ? -12.883 -27.188 -7.316 1 98.5 128 HIS B N 1
ATOM 3809 C CA . HIS B 1 128 ? -11.961 -26.828 -8.391 1 98.5 128 HIS B CA 1
ATOM 3810 C C . HIS B 1 128 ? -10.766 -27.781 -8.422 1 98.5 128 HIS B C 1
ATOM 3812 O O . HIS B 1 128 ? -10.242 -28.172 -7.375 1 98.5 128 HIS B O 1
ATOM 3818 N N . ASN B 1 129 ? -10.25 -28.062 -9.539 1 98.19 129 ASN B N 1
ATOM 3819 C CA . ASN B 1 129 ? -9.172 -29.031 -9.719 1 98.19 129 ASN B CA 1
ATOM 3820 C C . ASN B 1 129 ? -7.887 -28.578 -9.031 1 98.19 129 ASN B C 1
ATOM 3822 O O . ASN B 1 129 ? -7.082 -29.406 -8.602 1 98.19 129 ASN B O 1
ATOM 3826 N N . ALA B 1 130 ? -7.695 -27.281 -8.883 1 98.38 130 ALA B N 1
ATOM 3827 C CA . ALA B 1 130 ? -6.488 -26.766 -8.242 1 98.38 130 ALA B CA 1
ATOM 3828 C C . ALA B 1 130 ? -6.359 -27.266 -6.812 1 98.38 130 ALA B C 1
ATOM 3830 O O . ALA B 1 130 ? -5.246 -27.406 -6.293 1 98.38 130 ALA B O 1
ATOM 3831 N N . SER B 1 131 ? -7.445 -27.594 -6.141 1 98.19 131 SER B N 1
ATOM 3832 C CA . SER B 1 131 ? -7.449 -27.984 -4.734 1 98.19 131 SER B CA 1
ATOM 3833 C C . SER B 1 131 ? -6.926 -29.406 -4.543 1 98.19 131 SER B C 1
ATOM 3835 O O . SER B 1 131 ? -6.48 -29.766 -3.453 1 98.19 131 SER B O 1
ATOM 3837 N N . HIS B 1 132 ? -6.938 -30.234 -5.582 1 97.25 132 HIS B N 1
ATOM 3838 C CA . HIS B 1 132 ? -6.484 -31.609 -5.512 1 97.25 132 HIS B CA 1
ATOM 3839 C C . HIS B 1 132 ? -5.641 -31.984 -6.727 1 97.25 132 HIS B C 1
ATOM 3841 O O . HIS B 1 132 ? -5.766 -33.094 -7.262 1 97.25 132 HIS B O 1
ATOM 3847 N N . HIS B 1 133 ? -4.926 -31.062 -7.16 1 98.19 133 HIS B N 1
ATOM 3848 C CA . HIS B 1 133 ? -4.113 -31.266 -8.359 1 98.19 133 HIS B CA 1
ATOM 3849 C C . HIS B 1 133 ? -3.113 -32.406 -8.156 1 98.19 133 HIS B C 1
ATOM 3851 O O . HIS B 1 133 ? -2.516 -32.531 -7.082 1 98.19 133 HIS B O 1
ATOM 3857 N N . GLN B 1 134 ? -2.811 -33.156 -9.156 1 98 134 GLN B N 1
ATOM 3858 C CA . GLN B 1 134 ? -2.031 -34.406 -9.094 1 98 134 GLN B CA 1
ATOM 3859 C C . GLN B 1 134 ? -0.561 -34.094 -8.812 1 98 134 GLN B C 1
ATOM 3861 O O . GLN B 1 134 ? 0.178 -34.969 -8.359 1 98 134 GLN B O 1
ATOM 3866 N N . VAL B 1 135 ? -0.094 -32.875 -9.055 1 98.5 135 VAL B N 1
ATOM 3867 C CA . VAL B 1 135 ? 1.311 -32.531 -8.867 1 98.5 135 VAL B CA 1
ATOM 3868 C C . VAL B 1 135 ? 1.705 -32.719 -7.41 1 98.5 135 VAL B C 1
ATOM 3870 O O . VAL B 1 135 ? 2.828 -33.125 -7.117 1 98.5 135 VAL B O 1
ATOM 3873 N N . PHE B 1 136 ? 0.833 -32.531 -6.496 1 98.56 136 PHE B N 1
ATOM 3874 C CA . PHE B 1 136 ? 1.192 -32.656 -5.086 1 98.56 136 PHE B CA 1
ATOM 3875 C C . PHE B 1 136 ? 1.179 -34.094 -4.633 1 98.56 136 PHE B C 1
ATOM 3877 O O . PHE B 1 136 ? 1.928 -34.469 -3.732 1 98.56 136 PHE B O 1
ATOM 3884 N N . GLU B 1 137 ? 0.307 -34.906 -5.27 1 98.25 137 GLU B N 1
ATOM 3885 C CA . GLU B 1 137 ? 0.425 -36.344 -5.055 1 98.25 137 GLU B CA 1
ATOM 3886 C C . GLU B 1 137 ? 1.76 -36.875 -5.574 1 98.25 137 GLU B C 1
ATOM 3888 O O . GLU B 1 137 ? 2.395 -37.719 -4.93 1 98.25 137 GLU B O 1
ATOM 3893 N N . PHE B 1 138 ? 2.115 -36.438 -6.707 1 98.62 138 PHE B N 1
ATOM 3894 C CA . PHE B 1 138 ? 3.395 -36.812 -7.297 1 98.62 138 PHE B CA 1
ATOM 3895 C C . PHE B 1 138 ? 4.551 -36.406 -6.391 1 98.62 138 PHE B C 1
ATOM 3897 O O . PHE B 1 138 ? 5.465 -37.188 -6.145 1 98.62 138 PHE B O 1
ATOM 3904 N N . LEU B 1 139 ? 4.566 -35.156 -5.879 1 98.56 139 LEU B N 1
ATOM 3905 C CA . LEU B 1 139 ? 5.594 -34.656 -4.965 1 98.56 139 LEU B CA 1
ATOM 3906 C C . LEU B 1 139 ? 5.641 -35.5 -3.697 1 98.56 139 LEU B C 1
ATOM 3908 O O . LEU B 1 139 ? 6.719 -35.781 -3.162 1 98.56 139 LEU B O 1
ATOM 3912 N N . GLU B 1 140 ? 4.48 -35.906 -3.234 1 98.75 140 GLU B N 1
ATOM 3913 C CA . GLU B 1 140 ? 4.363 -36.719 -2.02 1 98.75 140 GLU B CA 1
ATOM 3914 C C . GLU B 1 140 ? 4.945 -38.125 -2.223 1 98.75 140 GLU B C 1
ATOM 3916 O O . GLU B 1 140 ? 5.73 -38.594 -1.4 1 98.75 140 GLU B O 1
ATOM 3921 N N . LYS B 1 141 ? 4.656 -38.781 -3.398 1 98.56 141 LYS B N 1
ATOM 3922 C CA . LYS B 1 141 ? 4.82 -40.219 -3.48 1 98.56 141 LYS B CA 1
ATOM 3923 C C . LYS B 1 141 ? 5.953 -40.594 -4.43 1 98.56 141 LYS B C 1
ATOM 3925 O O . LYS B 1 141 ? 6.602 -41.625 -4.258 1 98.56 141 LYS B O 1
ATOM 3930 N N . ASP B 1 142 ? 6.227 -39.719 -5.441 1 98.38 142 ASP B N 1
ATOM 3931 C CA . ASP B 1 142 ? 6.992 -40.25 -6.562 1 98.38 142 ASP B CA 1
ATOM 3932 C C . ASP B 1 142 ? 8.188 -39.344 -6.887 1 98.38 142 ASP B C 1
ATOM 3934 O O . ASP B 1 142 ? 9.156 -39.812 -7.496 1 98.38 142 ASP B O 1
ATOM 3938 N N . ALA B 1 143 ? 8.211 -38.094 -6.555 1 98.44 143 ALA B N 1
ATOM 3939 C CA . ALA B 1 143 ? 9.211 -37.125 -7.008 1 98.44 143 ALA B CA 1
ATOM 3940 C C . ALA B 1 143 ? 10.609 -37.531 -6.527 1 98.44 143 ALA B C 1
ATOM 3942 O O . ALA B 1 143 ? 10.766 -38.062 -5.43 1 98.44 143 ALA B O 1
ATOM 3943 N N . THR B 1 144 ? 11.609 -37.281 -7.309 1 98.38 144 THR B N 1
ATOM 3944 C CA . THR B 1 144 ? 13.016 -37.375 -6.918 1 98.38 144 THR B CA 1
ATOM 3945 C C . THR B 1 144 ? 13.477 -36.094 -6.234 1 98.38 144 THR B C 1
ATOM 3947 O O . THR B 1 144 ? 12.758 -35.094 -6.23 1 98.38 144 THR B O 1
ATOM 3950 N N . THR B 1 145 ? 14.641 -36.156 -5.664 1 98.06 145 THR B N 1
ATOM 3951 C CA . THR B 1 145 ? 15.219 -34.969 -5.012 1 98.06 145 THR B CA 1
ATOM 3952 C C . THR B 1 145 ? 15.398 -33.844 -6.012 1 98.06 145 THR B C 1
ATOM 3954 O O . THR B 1 145 ? 15.117 -32.688 -5.691 1 98.06 145 THR B O 1
ATOM 3957 N N . LYS B 1 146 ? 15.836 -34.188 -7.195 1 98 146 LYS B N 1
ATOM 3958 C CA . LYS B 1 146 ? 16.016 -33.156 -8.227 1 98 146 LYS B CA 1
ATOM 3959 C C . LYS B 1 146 ? 14.703 -32.469 -8.57 1 98 146 LYS B C 1
ATOM 3961 O O . LYS B 1 146 ? 14.672 -31.266 -8.75 1 98 146 LYS B O 1
ATOM 3966 N N . GLN B 1 147 ? 13.672 -33.281 -8.641 1 98.38 147 GLN B N 1
ATOM 3967 C CA . GLN B 1 147 ? 12.352 -32.75 -8.953 1 98.38 147 GLN B CA 1
ATOM 3968 C C . GLN B 1 147 ? 11.82 -31.891 -7.801 1 98.38 147 GLN B C 1
ATOM 3970 O O . GLN B 1 147 ? 11.219 -30.828 -8.023 1 98.38 147 GLN B O 1
ATOM 3975 N N . LEU B 1 148 ? 12.086 -32.281 -6.598 1 98.38 148 LEU B N 1
ATOM 3976 C CA . LEU B 1 148 ? 11.688 -31.516 -5.426 1 98.38 148 LEU B CA 1
ATOM 3977 C C . LEU B 1 148 ? 12.391 -30.156 -5.406 1 98.38 148 LEU B C 1
ATOM 3979 O O . LEU B 1 148 ? 11.758 -29.141 -5.121 1 98.38 148 LEU B O 1
ATOM 3983 N N . TYR B 1 149 ? 13.68 -30.156 -5.719 1 98.06 149 TYR B N 1
ATOM 3984 C CA . TYR B 1 149 ? 14.453 -28.906 -5.746 1 98.06 149 TYR B CA 1
ATOM 3985 C C . TYR B 1 149 ? 13.938 -27.969 -6.828 1 98.06 149 TYR B C 1
ATOM 3987 O O . TYR B 1 149 ? 13.922 -26.75 -6.641 1 98.06 149 TYR B O 1
ATOM 3995 N N . TYR B 1 150 ? 13.523 -28.578 -7.922 1 97.94 150 TYR B N 1
ATOM 3996 C CA . TYR B 1 150 ? 12.914 -27.766 -8.969 1 97.94 150 TYR B CA 1
ATOM 3997 C C . TYR B 1 150 ? 11.656 -27.062 -8.453 1 97.94 150 TYR B C 1
ATOM 3999 O O . TYR B 1 150 ? 11.438 -25.891 -8.742 1 97.94 150 TYR B O 1
ATOM 4007 N N . PHE B 1 151 ? 10.859 -27.797 -7.684 1 98.06 151 PHE B N 1
ATOM 4008 C CA . PHE B 1 151 ? 9.656 -27.203 -7.098 1 98.06 151 PHE B CA 1
ATOM 4009 C C . PHE B 1 151 ? 10.016 -26.047 -6.18 1 98.06 151 PHE B C 1
ATOM 4011 O O . PHE B 1 151 ? 9.422 -24.969 -6.277 1 98.06 151 PHE B O 1
ATOM 4018 N N . PHE B 1 152 ? 11.055 -26.25 -5.297 1 98.12 152 PHE B N 1
ATOM 4019 C CA . PHE B 1 152 ? 11.477 -25.203 -4.371 1 98.12 152 PHE B CA 1
ATOM 4020 C C . PHE B 1 152 ? 11.875 -23.938 -5.129 1 98.12 152 PHE B C 1
ATOM 4022 O O . PHE B 1 152 ? 11.477 -22.828 -4.762 1 98.12 152 PHE B O 1
ATOM 4029 N N . LYS B 1 153 ? 12.578 -24.109 -6.215 1 97.88 153 LYS B N 1
ATOM 4030 C CA . LYS B 1 153 ? 13.062 -22.984 -7.008 1 97.88 153 LYS B CA 1
ATOM 4031 C C . LYS B 1 153 ? 11.914 -22.281 -7.719 1 97.88 153 LYS B C 1
ATOM 4033 O O . LYS B 1 153 ? 11.812 -21.047 -7.676 1 97.88 153 LYS B O 1
ATOM 4038 N N . SER B 1 154 ? 10.992 -23.062 -8.25 1 96.5 154 SER B N 1
ATOM 4039 C CA . SER B 1 154 ? 9.883 -22.516 -9.023 1 96.5 154 SER B CA 1
ATOM 4040 C C . SER B 1 154 ? 8.922 -21.719 -8.141 1 96.5 154 SER B C 1
ATOM 4042 O O . SER B 1 154 ? 8.297 -20.766 -8.602 1 96.5 154 SER B O 1
ATOM 4044 N N . ASP B 1 155 ? 8.883 -22.078 -6.898 1 95.56 155 ASP B N 1
ATOM 4045 C CA . ASP B 1 155 ? 7.93 -21.484 -5.961 1 95.56 155 ASP B CA 1
ATOM 4046 C C . ASP B 1 155 ? 8.539 -20.266 -5.258 1 95.56 155 ASP B C 1
ATOM 4048 O O . ASP B 1 155 ? 7.863 -19.594 -4.48 1 95.56 155 ASP B O 1
ATOM 4052 N N . SER B 1 156 ? 9.742 -19.891 -5.531 1 96 156 SER B N 1
ATOM 4053 C CA . SER B 1 156 ? 10.508 -18.969 -4.711 1 96 156 SER B CA 1
ATOM 4054 C C . SER B 1 156 ? 10.039 -17.531 -4.914 1 96 156 SER B C 1
ATOM 4056 O O . SER B 1 156 ? 9.695 -16.844 -3.951 1 96 156 SER B O 1
ATOM 4058 N N . ALA B 1 157 ? 9.859 -17.062 -6.125 1 94.38 157 ALA B N 1
ATOM 4059 C CA . ALA B 1 157 ? 9.641 -15.641 -6.414 1 94.38 157 ALA B CA 1
ATOM 4060 C C . ALA B 1 157 ? 8.328 -15.148 -5.805 1 94.38 157 ALA B C 1
ATOM 4062 O O . ALA B 1 157 ? 8.289 -14.102 -5.164 1 94.38 157 ALA B O 1
ATOM 4063 N N . LEU B 1 158 ? 7.258 -15.875 -5.969 1 94.31 158 LEU B N 1
ATOM 4064 C CA . LEU B 1 158 ? 5.961 -15.461 -5.445 1 94.31 158 LEU B CA 1
ATOM 4065 C C . LEU B 1 158 ? 5.961 -15.484 -3.918 1 94.31 158 LEU B C 1
ATOM 4067 O O . LEU B 1 158 ? 5.453 -14.555 -3.283 1 94.31 158 LEU B O 1
ATOM 4071 N N . ASN B 1 159 ? 6.566 -16.5 -3.295 1 94.38 159 ASN B N 1
ATOM 4072 C CA . ASN B 1 159 ? 6.613 -16.625 -1.841 1 94.38 159 ASN B CA 1
ATOM 4073 C C . ASN B 1 159 ? 7.387 -15.461 -1.215 1 94.38 159 ASN B C 1
ATOM 4075 O O . ASN B 1 159 ? 7.039 -14.992 -0.132 1 94.38 159 ASN B O 1
ATOM 4079 N N . LEU B 1 160 ? 8.336 -14.984 -1.933 1 94.25 160 LEU B N 1
ATOM 4080 C CA . LEU B 1 160 ? 9.242 -13.992 -1.366 1 94.25 160 LEU B CA 1
ATOM 4081 C C . LEU B 1 160 ? 8.641 -12.594 -1.444 1 94.25 160 LEU B C 1
ATOM 4083 O O . LEU B 1 160 ? 9.125 -11.664 -0.792 1 94.25 160 LEU B O 1
ATOM 4087 N N . ILE B 1 161 ? 7.523 -12.438 -2.174 1 94.38 161 ILE B N 1
ATOM 4088 C CA . ILE B 1 161 ? 6.91 -11.117 -2.221 1 94.38 161 ILE B CA 1
ATOM 4089 C C . ILE B 1 161 ? 5.555 -11.156 -1.513 1 94.38 161 ILE B C 1
ATOM 4091 O O . ILE B 1 161 ? 4.82 -10.164 -1.517 1 94.38 161 ILE B O 1
ATOM 4095 N N . PHE B 1 162 ? 5.219 -12.242 -0.909 1 96.75 162 PHE B N 1
ATOM 4096 C CA . PHE B 1 162 ? 3.881 -12.43 -0.357 1 96.75 162 PHE B CA 1
ATOM 4097 C C . PHE B 1 162 ? 3.604 -11.406 0.74 1 96.75 162 PHE B C 1
ATOM 4099 O O . PHE B 1 162 ? 2.475 -10.938 0.887 1 96.75 162 PHE B O 1
ATOM 4106 N N . PHE B 1 163 ? 4.641 -11.023 1.497 1 96.19 163 PHE B N 1
ATOM 4107 C CA . PHE B 1 163 ? 4.492 -9.992 2.516 1 96.19 163 PHE B CA 1
ATOM 4108 C C . PHE B 1 163 ? 3.924 -8.711 1.909 1 96.19 163 PHE B C 1
ATOM 4110 O O . PHE B 1 163 ? 2.992 -8.117 2.459 1 96.19 163 PHE B O 1
ATOM 4117 N N . ASP B 1 164 ? 4.484 -8.297 0.783 1 97.25 164 ASP B N 1
ATOM 4118 C CA . ASP B 1 164 ? 4.035 -7.086 0.109 1 97.25 164 ASP B CA 1
ATOM 4119 C C . ASP B 1 164 ? 2.588 -7.223 -0.359 1 97.25 164 ASP B C 1
ATOM 4121 O O . ASP B 1 164 ? 1.827 -6.254 -0.331 1 97.25 164 ASP B O 1
ATOM 4125 N N . LEU B 1 165 ? 2.242 -8.398 -0.821 1 97.94 165 LEU B N 1
ATOM 4126 C CA . LEU B 1 165 ? 0.885 -8.633 -1.302 1 97.94 165 LEU B CA 1
ATOM 4127 C C . LEU B 1 165 ? -0.126 -8.484 -0.17 1 97.94 165 LEU B 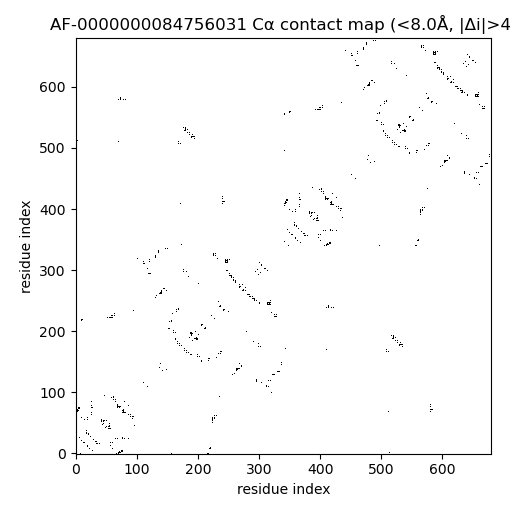C 1
ATOM 4129 O O . LEU B 1 165 ? -1.179 -7.871 -0.348 1 97.94 165 LEU B O 1
ATOM 4133 N N . VAL B 1 166 ? 0.217 -9.008 1.01 1 98.56 166 VAL B N 1
ATOM 4134 C CA . VAL B 1 166 ? -0.661 -8.836 2.162 1 98.56 166 VAL B CA 1
ATOM 4135 C C . VAL B 1 166 ? -0.721 -7.363 2.549 1 98.56 166 VAL B C 1
ATOM 4137 O O . VAL B 1 166 ? -1.795 -6.836 2.855 1 98.56 166 VAL B O 1
ATOM 4140 N N . ALA B 1 167 ? 0.383 -6.703 2.516 1 98.19 167 ALA B N 1
ATOM 4141 C CA . ALA B 1 167 ? 0.429 -5.285 2.857 1 98.19 167 ALA B CA 1
ATOM 4142 C C . ALA B 1 167 ? -0.476 -4.469 1.939 1 98.19 167 ALA B C 1
ATOM 4144 O O . ALA B 1 167 ? -1.166 -3.553 2.391 1 98.19 167 ALA B O 1
ATOM 4145 N N . TYR B 1 168 ? -0.517 -4.82 0.672 1 98.31 168 TYR B N 1
ATOM 4146 C CA . TYR B 1 168 ? -1.356 -4.113 -0.288 1 98.31 168 TYR B CA 1
ATOM 4147 C C . TYR B 1 168 ? -2.828 -4.215 0.097 1 98.31 168 TYR B C 1
ATOM 4149 O O . TYR B 1 168 ? -3.607 -3.293 -0.162 1 98.31 168 TYR B O 1
ATOM 4157 N N . THR B 1 169 ? -3.209 -5.297 0.738 1 98.69 169 THR B N 1
ATOM 4158 C CA . THR B 1 169 ? -4.617 -5.496 1.058 1 98.69 169 THR B CA 1
ATOM 4159 C C . THR B 1 169 ? -5.047 -4.586 2.205 1 98.69 169 THR B C 1
ATOM 4161 O O . THR B 1 169 ? -6.242 -4.41 2.453 1 98.69 169 THR B O 1
ATOM 4164 N N . LEU B 1 170 ? -4.098 -3.982 2.848 1 98 170 LEU B N 1
ATOM 4165 C CA . LEU B 1 170 ? -4.422 -3.111 3.973 1 98 170 LEU B CA 1
ATOM 4166 C C . LEU B 1 170 ? -4.793 -1.713 3.488 1 98 170 LEU B C 1
ATOM 4168 O O . LEU B 1 170 ? -5.527 -0.992 4.168 1 98 170 LEU B O 1
ATOM 4172 N N . ILE B 1 171 ? -4.281 -1.292 2.359 1 97.31 171 ILE B N 1
ATOM 4173 C CA . ILE B 1 171 ? -4.484 0.057 1.843 1 97.31 171 ILE B CA 1
ATOM 4174 C C . ILE B 1 171 ? -5.961 0.269 1.519 1 97.31 171 ILE B C 1
ATOM 4176 O O . ILE B 1 171 ? -6.508 -0.386 0.629 1 97.31 171 ILE B O 1
ATOM 4180 N N . GLY B 1 172 ? -6.562 1.174 2.234 1 96.12 172 GLY B N 1
ATOM 4181 C CA . GLY B 1 172 ? -7.957 1.493 1.979 1 96.12 172 GLY B CA 1
ATOM 4182 C C . GLY B 1 172 ? -8.906 0.393 2.406 1 96.12 172 GLY B C 1
ATOM 4183 O O . GLY B 1 172 ? -10.047 0.324 1.925 1 96.12 172 GLY B O 1
ATOM 4184 N N . SER B 1 173 ? -8.508 -0.523 3.25 1 96.5 173 SER B N 1
ATOM 4185 C CA . SER B 1 173 ? -9.336 -1.645 3.688 1 96.5 173 SER B CA 1
ATOM 4186 C C . SER B 1 173 ? -10.492 -1.171 4.562 1 96.5 173 SER B C 1
ATOM 4188 O O . SER B 1 173 ? -10.414 -0.108 5.184 1 96.5 173 SER B O 1
ATOM 4190 N N . GLN B 1 174 ? -11.547 -1.932 4.543 1 94.75 174 GLN B N 1
ATOM 4191 C CA . GLN B 1 174 ? -12.648 -1.665 5.457 1 94.75 174 GLN B CA 1
ATOM 4192 C C . GLN B 1 174 ? -12.188 -1.759 6.91 1 94.75 174 GLN B C 1
ATOM 4194 O O . GLN B 1 174 ? -11.492 -2.705 7.289 1 94.75 174 GLN B O 1
ATOM 4199 N N . PRO B 1 175 ? -12.555 -0.771 7.699 1 92.19 175 PRO B N 1
ATOM 4200 C CA . PRO B 1 175 ? -12.055 -0.719 9.078 1 92.19 175 PRO B CA 1
ATOM 4201 C C . PRO B 1 175 ? -12.289 -2.021 9.836 1 92.19 175 PRO B C 1
ATOM 4203 O O . PRO B 1 175 ? -11.406 -2.486 10.562 1 92.19 175 PRO B O 1
ATOM 4206 N N . GLU B 1 176 ? -13.398 -2.713 9.609 1 92.75 176 GLU B N 1
ATOM 4207 C CA . GLU B 1 176 ? -13.797 -3.908 10.352 1 92.75 176 GLU B CA 1
ATOM 4208 C C . GLU B 1 176 ? -12.891 -5.09 10.016 1 92.75 176 GLU B C 1
ATOM 4210 O O . GLU B 1 176 ? -12.883 -6.094 10.727 1 92.75 176 GLU B O 1
ATOM 4215 N N . THR B 1 177 ? -12.188 -4.973 8.914 1 96 177 THR B N 1
ATOM 4216 C CA . THR B 1 177 ? -11.391 -6.102 8.461 1 96 177 THR B CA 1
ATOM 4217 C C . THR B 1 177 ? -9.914 -5.902 8.812 1 96 177 THR B C 1
ATOM 4219 O O . THR B 1 177 ? -9.125 -6.844 8.734 1 96 177 THR B O 1
ATOM 4222 N N . ARG B 1 178 ? -9.477 -4.738 9.258 1 95.75 178 ARG B N 1
ATOM 4223 C CA . ARG B 1 178 ? -8.086 -4.34 9.414 1 95.75 178 ARG B CA 1
ATOM 4224 C C . ARG B 1 178 ? -7.387 -5.191 10.469 1 95.75 178 ARG B C 1
ATOM 4226 O O . ARG B 1 178 ? -6.227 -5.574 10.297 1 95.75 178 ARG B O 1
ATOM 4233 N N . GLY B 1 179 ? -8.094 -5.449 11.539 1 95.94 179 GLY B N 1
ATOM 4234 C CA . GLY B 1 179 ? -7.496 -6.285 12.57 1 95.94 179 GLY B CA 1
ATOM 4235 C C . GLY B 1 179 ? -7.105 -7.664 12.062 1 95.94 179 GLY B C 1
ATOM 4236 O O . GLY B 1 179 ? -5.98 -8.117 12.289 1 95.94 179 GLY B O 1
ATOM 4237 N N . THR B 1 180 ? -8.008 -8.266 11.32 1 96.5 180 THR B N 1
ATOM 4238 C CA . THR B 1 180 ? -7.812 -9.609 10.781 1 96.5 180 THR B CA 1
ATOM 4239 C C . THR B 1 180 ? -6.656 -9.617 9.781 1 96.5 180 THR B C 1
ATOM 4241 O O . THR B 1 180 ? -5.777 -10.477 9.852 1 96.5 180 THR B O 1
ATOM 4244 N N . ILE B 1 181 ? -6.617 -8.68 8.875 1 97.56 181 ILE B N 1
ATOM 4245 C CA . ILE B 1 181 ? -5.59 -8.625 7.844 1 97.56 181 ILE B CA 1
ATOM 4246 C C . ILE B 1 181 ? -4.234 -8.312 8.477 1 97.56 181 ILE B C 1
ATOM 4248 O O . ILE B 1 181 ? -3.215 -8.883 8.094 1 97.56 181 ILE B O 1
ATOM 4252 N N . SER B 1 182 ? -4.266 -7.434 9.484 1 97 182 SER B N 1
ATOM 4253 C CA . SER B 1 182 ? -3.029 -7.078 10.172 1 97 182 SER B CA 1
ATOM 4254 C C . SER B 1 182 ? -2.447 -8.281 10.914 1 97 182 SER B C 1
ATOM 4256 O O . SER B 1 182 ? -1.227 -8.414 11.023 1 97 182 SER B O 1
ATOM 4258 N N . GLU B 1 183 ? -3.295 -9.094 11.438 1 96.31 183 GLU B N 1
ATOM 4259 C CA . GLU B 1 183 ? -2.811 -10.305 12.094 1 96.31 183 GLU B CA 1
ATOM 4260 C C . GLU B 1 183 ? -2.098 -11.219 11.109 1 96.31 183 GLU B C 1
ATOM 4262 O O . GLU B 1 183 ? -1.059 -11.805 11.43 1 96.31 183 GLU B O 1
ATOM 4267 N N . ASN B 1 1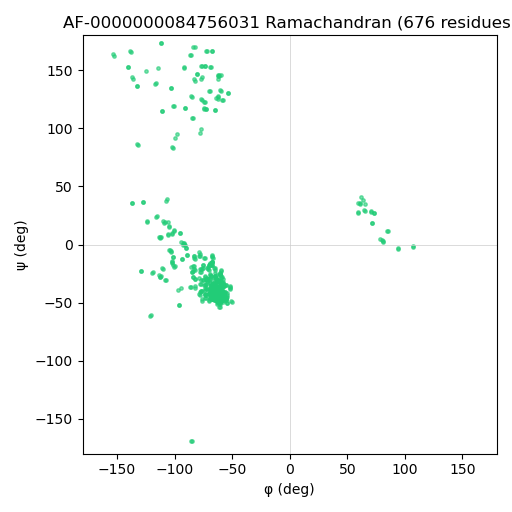84 ? -2.68 -11.359 9.969 1 97.25 184 ASN B N 1
ATOM 4268 C CA . ASN B 1 184 ? -2.02 -12.141 8.922 1 97.25 184 ASN B CA 1
ATOM 4269 C C . ASN B 1 184 ? -0.637 -11.578 8.594 1 97.25 184 ASN B C 1
ATOM 4271 O O . ASN B 1 184 ? 0.337 -12.328 8.516 1 97.25 184 ASN B O 1
ATOM 4275 N N . LEU B 1 185 ? -0.533 -10.289 8.453 1 97.31 185 LEU B N 1
ATOM 4276 C CA . LEU B 1 185 ? 0.735 -9.625 8.156 1 97.31 185 LEU B CA 1
ATOM 4277 C C . LEU B 1 185 ? 1.73 -9.828 9.289 1 97.31 185 LEU B C 1
ATOM 4279 O O . LEU B 1 185 ? 2.92 -10.047 9.047 1 97.31 185 LEU B O 1
ATOM 4283 N N . TRP B 1 186 ? 1.231 -9.711 10.484 1 95.56 186 TRP B N 1
ATOM 4284 C CA . TRP B 1 186 ? 2.059 -9.883 11.68 1 95.56 186 TRP B CA 1
ATOM 4285 C C . TRP B 1 186 ? 2.646 -11.289 11.727 1 95.56 186 TRP B C 1
ATOM 4287 O O . TRP B 1 186 ? 3.818 -11.461 12.07 1 95.56 186 TRP B O 1
ATOM 4297 N N . ASP B 1 187 ? 1.86 -12.25 11.344 1 94.88 187 ASP B N 1
ATOM 4298 C CA . ASP B 1 187 ? 2.346 -13.625 11.258 1 94.88 187 ASP B CA 1
ATOM 4299 C C . ASP B 1 187 ? 3.404 -13.766 10.164 1 94.88 187 ASP B C 1
ATOM 4301 O O . ASP B 1 187 ? 4.414 -14.445 10.359 1 94.88 187 ASP B O 1
ATOM 4305 N N . GLU B 1 188 ? 3.188 -13.094 9.023 1 95.44 188 GLU B N 1
ATOM 4306 C CA . GLU B 1 188 ? 4.125 -13.18 7.914 1 95.44 188 GLU B CA 1
ATOM 4307 C C . GLU B 1 188 ? 5.512 -12.688 8.32 1 95.44 188 GLU B C 1
ATOM 4309 O O . GLU B 1 188 ? 6.527 -13.211 7.855 1 95.44 188 GLU B O 1
ATOM 4314 N N . ILE B 1 189 ? 5.484 -11.688 9.25 1 94.94 189 ILE B N 1
ATOM 4315 C CA . ILE B 1 189 ? 6.762 -11.055 9.562 1 94.94 189 ILE B CA 1
ATOM 4316 C C . ILE B 1 189 ? 7.309 -11.617 10.867 1 94.94 189 ILE B C 1
ATOM 4318 O O . ILE B 1 189 ? 8.234 -11.055 11.453 1 94.94 189 ILE B O 1
ATOM 4322 N N . GLY B 1 190 ? 6.754 -12.703 11.406 1 92.94 190 GLY B N 1
ATOM 4323 C CA . GLY B 1 190 ? 7.293 -13.391 12.57 1 92.94 190 GLY B CA 1
ATOM 4324 C C . GLY B 1 190 ? 7.133 -12.609 13.859 1 92.94 190 GLY B C 1
ATOM 4325 O O . GLY B 1 190 ? 8.016 -12.633 14.711 1 92.94 190 GLY B O 1
ATOM 4326 N N . HIS B 1 191 ? 6.082 -11.781 13.891 1 90.56 191 HIS B N 1
ATOM 4327 C CA . HIS B 1 191 ? 5.754 -10.992 15.078 1 90.56 191 HIS B CA 1
ATOM 4328 C C . HIS B 1 191 ? 6.895 -10.039 15.438 1 90.56 191 HIS B C 1
ATOM 4330 O O . HIS B 1 191 ? 7.273 -9.938 16.609 1 90.56 191 HIS B O 1
ATOM 4336 N N . GLY B 1 192 ? 7.531 -9.547 14.391 1 81.5 192 GLY B N 1
ATOM 4337 C CA . GLY B 1 192 ? 8.539 -8.516 14.57 1 81.5 192 GLY B CA 1
ATOM 4338 C C . GLY B 1 192 ? 9.945 -9.07 14.68 1 81.5 192 GLY B C 1
ATOM 4339 O O . GLY B 1 192 ? 10.914 -8.312 14.75 1 81.5 192 GLY B O 1
ATOM 4340 N N . ASP B 1 193 ? 10.016 -10.375 14.672 1 82.31 193 ASP B N 1
ATOM 4341 C CA . ASP B 1 193 ? 11.32 -11.031 14.68 1 82.31 193 ASP B CA 1
ATOM 4342 C C . ASP B 1 193 ? 11.875 -11.164 13.266 1 82.31 193 ASP B C 1
ATOM 4344 O O . ASP B 1 193 ? 11.227 -11.719 12.383 1 82.31 193 ASP B O 1
ATOM 4348 N N . ASN B 1 194 ? 13.062 -10.711 13.047 1 77.31 194 ASN B N 1
ATOM 4349 C CA . ASN B 1 194 ? 13.641 -10.695 11.711 1 77.31 194 ASN B CA 1
ATOM 4350 C C . ASN B 1 194 ? 14.133 -12.078 11.297 1 77.31 194 ASN B C 1
ATOM 4352 O O . ASN B 1 194 ? 14.391 -12.328 10.117 1 77.31 194 ASN B O 1
ATOM 4356 N N . VAL B 1 195 ? 14.094 -12.969 12.258 1 81 195 VAL B N 1
ATOM 4357 C CA . VAL B 1 195 ? 14.672 -14.273 11.953 1 81 195 VAL B CA 1
ATOM 4358 C C . VAL B 1 195 ? 13.578 -15.227 11.477 1 81 195 VAL B C 1
ATOM 4360 O O . VAL B 1 195 ? 13.75 -15.938 10.484 1 81 195 VAL B O 1
ATOM 4363 N N . PHE B 1 196 ? 12.445 -15.094 12.086 1 85.75 196 PHE B N 1
ATOM 4364 C CA . PHE B 1 196 ? 11.43 -16.109 11.82 1 85.75 196 PHE B CA 1
ATOM 4365 C C . PHE B 1 196 ? 10.312 -15.547 10.953 1 85.75 196 PHE B C 1
ATOM 4367 O O . PHE B 1 196 ? 9.141 -15.844 11.172 1 85.75 196 PHE B O 1
ATOM 4374 N N . THR B 1 197 ? 10.758 -14.703 10.023 1 92.19 197 THR B N 1
ATOM 4375 C CA . THR B 1 197 ? 9.773 -14.273 9.039 1 92.19 197 THR B CA 1
ATOM 4376 C C . THR B 1 197 ? 9.523 -15.383 8.016 1 92.19 197 THR B C 1
ATOM 4378 O O . THR B 1 197 ? 10.398 -16.203 7.762 1 92.19 197 THR B O 1
ATOM 4381 N N . HIS B 1 198 ? 8.352 -15.391 7.426 1 93.25 198 HIS B N 1
ATOM 4382 C CA . HIS B 1 198 ? 8.039 -16.391 6.418 1 93.25 198 HIS B CA 1
ATOM 4383 C C . HIS B 1 198 ? 9.008 -16.312 5.238 1 93.25 198 HIS B C 1
ATOM 4385 O O . HIS B 1 198 ? 9.383 -17.344 4.664 1 93.25 198 HIS B O 1
ATOM 4391 N N . VAL B 1 199 ? 9.43 -15.164 4.891 1 92.81 199 VAL B N 1
ATOM 4392 C CA . VAL B 1 199 ? 10.406 -14.977 3.816 1 92.81 199 VAL B CA 1
ATOM 4393 C C . VAL B 1 199 ? 11.719 -15.656 4.191 1 92.81 199 VAL B C 1
ATOM 4395 O O . VAL B 1 199 ? 12.289 -16.406 3.396 1 92.81 199 VAL B O 1
ATOM 4398 N N . ASN B 1 200 ? 12.172 -15.461 5.418 1 93.62 200 ASN B N 1
ATOM 4399 C CA . ASN B 1 200 ? 13.43 -16.062 5.848 1 93.62 200 ASN B CA 1
ATOM 4400 C C . ASN B 1 200 ? 13.289 -17.562 6.051 1 93.62 200 ASN B C 1
ATOM 4402 O O . ASN B 1 200 ? 14.234 -18.312 5.809 1 93.62 200 ASN B O 1
ATOM 4406 N N . LEU B 1 201 ? 12.141 -18 6.512 1 94.75 201 LEU B N 1
ATOM 4407 C CA . LEU B 1 201 ? 11.906 -19.438 6.613 1 94.75 201 LEU B CA 1
ATOM 4408 C C . LEU B 1 201 ? 11.992 -20.094 5.242 1 94.75 201 LEU B C 1
ATOM 4410 O O . LEU B 1 201 ? 12.523 -21.203 5.117 1 94.75 201 LEU B O 1
ATOM 4414 N N . TYR B 1 202 ? 11.492 -19.453 4.227 1 96.5 202 TYR B N 1
ATOM 4415 C CA . TYR B 1 202 ? 11.594 -20.016 2.887 1 96.5 202 TYR B CA 1
ATOM 4416 C C . TYR B 1 202 ? 13.039 -20.047 2.418 1 96.5 202 TYR B C 1
ATOM 4418 O O . TYR B 1 202 ? 13.484 -21.047 1.834 1 96.5 202 TYR B O 1
ATOM 4426 N N . LYS B 1 203 ? 13.742 -18.969 2.641 1 95.56 203 LYS B N 1
ATOM 4427 C CA . LYS B 1 203 ? 15.164 -18.953 2.291 1 95.56 203 LYS B CA 1
ATOM 4428 C C . LYS B 1 203 ? 15.922 -20.078 2.992 1 95.56 203 LYS B C 1
ATOM 4430 O O . LYS B 1 203 ? 16.844 -20.656 2.424 1 95.56 203 LYS B O 1
ATOM 4435 N N . ASP B 1 204 ? 15.531 -20.391 4.195 1 95.62 204 ASP B N 1
ATOM 4436 C CA . ASP B 1 204 ? 16.172 -21.453 4.961 1 95.62 204 ASP B CA 1
ATOM 4437 C C . ASP B 1 204 ? 15.914 -22.828 4.316 1 95.62 204 ASP B C 1
ATOM 4439 O O . ASP B 1 204 ? 16.781 -23.703 4.359 1 95.62 204 ASP B O 1
ATOM 4443 N N . VAL B 1 205 ? 14.68 -22.984 3.732 1 96.75 205 VAL B N 1
ATOM 4444 C CA . VAL B 1 205 ? 14.398 -24.234 3.012 1 96.75 205 VAL B CA 1
ATOM 4445 C C . VAL B 1 205 ? 15.445 -24.438 1.921 1 96.75 205 VAL B C 1
ATOM 4447 O O . VAL B 1 205 ? 16.016 -25.531 1.797 1 96.75 205 VAL B O 1
ATOM 4450 N N . LEU B 1 206 ? 15.727 -23.422 1.163 1 97.75 206 LEU B N 1
ATOM 4451 C CA . LEU B 1 206 ? 16.703 -23.5 0.072 1 97.75 206 LEU B CA 1
ATOM 4452 C C . LEU B 1 206 ? 18.109 -23.703 0.61 1 97.75 206 LEU B C 1
ATOM 4454 O O . LEU B 1 206 ? 18.812 -24.625 0.184 1 97.75 206 LEU B O 1
ATOM 4458 N N . ALA B 1 207 ? 18.5 -22.938 1.615 1 97.19 207 ALA B N 1
ATOM 4459 C CA . ALA B 1 207 ? 19.859 -22.953 2.152 1 97.19 207 ALA B CA 1
ATOM 4460 C C . ALA B 1 207 ? 20.203 -24.312 2.762 1 97.19 207 ALA B C 1
ATOM 4462 O O . ALA B 1 207 ? 21.312 -24.812 2.607 1 97.19 207 ALA B O 1
ATOM 4463 N N . ARG B 1 208 ? 19.297 -24.875 3.432 1 96.81 208 ARG B N 1
ATOM 4464 C CA . ARG B 1 208 ? 19.516 -26.156 4.113 1 96.81 208 ARG B CA 1
ATOM 4465 C C . ARG B 1 208 ? 19.656 -27.281 3.111 1 96.81 208 ARG B C 1
ATOM 4467 O O . ARG B 1 208 ? 20.141 -28.375 3.459 1 96.81 208 ARG B O 1
ATOM 4474 N N . GLN B 1 209 ? 19.266 -27.078 1.9 1 97.56 209 GLN B N 1
ATOM 4475 C CA . GLN B 1 209 ? 19.453 -28.047 0.83 1 97.56 209 GLN B CA 1
ATOM 4476 C C . GLN B 1 209 ? 20.562 -27.625 -0.121 1 97.56 209 GLN B C 1
ATOM 4478 O O . GLN B 1 209 ? 20.641 -28.109 -1.249 1 97.56 209 GLN B O 1
ATOM 4483 N N . ASP B 1 210 ? 21.312 -26.562 0.234 1 97.69 210 ASP B N 1
ATOM 4484 C CA . ASP B 1 210 ? 22.438 -26.031 -0.521 1 97.69 210 ASP B CA 1
ATOM 4485 C C . ASP B 1 210 ? 21.984 -25.469 -1.868 1 97.69 210 ASP B C 1
ATOM 4487 O O . ASP B 1 210 ? 22.672 -25.625 -2.875 1 97.69 210 ASP B O 1
ATOM 4491 N N . ILE B 1 211 ? 20.781 -25.031 -1.863 1 97.94 211 ILE B N 1
ATOM 4492 C CA . ILE B 1 211 ? 20.281 -24.344 -3.049 1 97.94 211 ILE B CA 1
ATOM 4493 C C . ILE B 1 211 ? 20.547 -22.844 -2.924 1 97.94 211 ILE B C 1
ATOM 4495 O O . ILE B 1 211 ? 20.031 -22.188 -2.016 1 97.94 211 ILE B O 1
ATOM 4499 N N . THR B 1 212 ? 21.344 -22.281 -3.803 1 97.19 212 THR B N 1
ATOM 4500 C CA . THR B 1 212 ? 21.641 -20.859 -3.816 1 97.19 212 THR B CA 1
ATOM 4501 C C . THR B 1 212 ? 20.484 -20.062 -4.414 1 97.19 212 THR B C 1
ATOM 4503 O O . THR B 1 212 ? 19.984 -20.406 -5.492 1 97.19 212 THR B O 1
ATOM 4506 N N . LEU B 1 213 ? 20.016 -19.125 -3.701 1 95.94 213 LEU B N 1
ATOM 4507 C CA . LEU B 1 213 ? 18.969 -18.25 -4.207 1 95.94 213 LEU B CA 1
ATOM 4508 C C . LEU B 1 213 ? 19.562 -17.094 -5.012 1 95.94 213 LEU B C 1
ATOM 4510 O O . LEU B 1 213 ? 20.219 -16.219 -4.449 1 95.94 213 LEU B O 1
ATOM 4514 N N . PRO B 1 214 ? 19.391 -17.094 -6.297 1 94.44 214 PRO B N 1
ATOM 4515 C CA . PRO B 1 214 ? 19.938 -16 -7.102 1 94.44 214 PRO B CA 1
ATOM 4516 C C . PRO B 1 214 ? 19.156 -14.695 -6.918 1 94.44 214 PRO B C 1
ATOM 4518 O O . PRO B 1 214 ? 18.047 -14.703 -6.379 1 94.44 214 PRO B O 1
ATOM 4521 N N . GLY B 1 215 ? 19.688 -13.625 -7.352 1 89.75 215 GLY B N 1
ATOM 4522 C CA . GLY B 1 215 ? 19.094 -12.305 -7.223 1 89.75 215 GLY B CA 1
ATOM 4523 C C . GLY B 1 215 ? 17.734 -12.195 -7.891 1 89.75 215 GLY B C 1
ATOM 4524 O O . GLY B 1 215 ? 16.875 -11.438 -7.438 1 89.75 215 GLY B O 1
ATOM 4525 N N . ASN B 1 216 ? 17.531 -12.984 -8.883 1 92.5 216 ASN B N 1
ATOM 4526 C CA . ASN B 1 216 ? 16.281 -12.906 -9.625 1 92.5 216 ASN B CA 1
ATOM 4527 C C . ASN B 1 216 ? 15.242 -13.875 -9.062 1 92.5 216 ASN B C 1
ATOM 4529 O O . ASN B 1 216 ? 14.156 -14.031 -9.633 1 92.5 216 ASN B O 1
ATOM 4533 N N . HIS B 1 217 ? 15.562 -14.648 -8.023 1 95.5 217 HIS B N 1
ATOM 4534 C CA . HIS B 1 217 ? 14.656 -15.547 -7.312 1 95.5 217 HIS B CA 1
ATOM 4535 C C . HIS B 1 217 ? 14.062 -16.594 -8.25 1 95.5 217 HIS B C 1
ATOM 4537 O O . HIS B 1 217 ? 12.891 -16.953 -8.125 1 95.5 217 HIS B O 1
ATOM 4543 N N . TYR B 1 218 ? 14.82 -16.938 -9.328 1 97 218 TYR B N 1
ATOM 4544 C CA . TYR B 1 218 ? 14.539 -18.016 -10.273 1 97 218 TYR B CA 1
ATOM 4545 C C . TYR B 1 218 ? 13.375 -17.641 -11.188 1 97 218 TYR B C 1
ATOM 4547 O O . TYR B 1 218 ? 12.633 -18.516 -11.641 1 97 218 TYR B O 1
ATOM 4555 N N . ILE B 1 219 ? 13.133 -16.359 -11.438 1 96.75 219 ILE B N 1
ATOM 4556 C CA . ILE B 1 219 ? 12.047 -15.945 -12.32 1 96.75 219 ILE B CA 1
ATOM 4557 C C . ILE B 1 219 ? 12.359 -16.375 -13.758 1 96.75 219 ILE B C 1
ATOM 4559 O O . ILE B 1 219 ? 11.477 -16.391 -14.617 1 96.75 219 ILE B O 1
ATOM 4563 N N . ASP B 1 220 ? 13.586 -16.734 -14.055 1 95.88 220 ASP B N 1
ATOM 4564 C CA . ASP B 1 220 ? 13.945 -17.25 -15.375 1 95.88 220 ASP B CA 1
ATOM 4565 C C . ASP B 1 220 ? 13.305 -18.609 -15.641 1 95.88 220 ASP B C 1
ATOM 4567 O O . ASP B 1 220 ? 13.273 -19.078 -16.781 1 95.88 220 ASP B O 1
ATOM 4571 N N . MET B 1 221 ? 12.703 -19.219 -14.625 1 96 221 MET B N 1
ATOM 4572 C CA . MET B 1 221 ? 12 -20.484 -14.758 1 96 221 MET B CA 1
ATOM 4573 C C . MET B 1 221 ? 10.539 -20.266 -15.125 1 96 221 MET B C 1
ATOM 4575 O O . MET B 1 221 ? 9.836 -21.219 -15.492 1 96 221 MET B O 1
ATOM 4579 N N . TYR B 1 222 ? 10.086 -19.016 -15.078 1 95.69 222 TYR B N 1
ATOM 4580 C CA . TYR B 1 222 ? 8.664 -18.75 -15.234 1 95.69 222 TYR B CA 1
ATOM 4581 C C . TYR B 1 222 ? 8.234 -18.906 -16.688 1 95.69 222 TYR B C 1
ATOM 4583 O O . TYR B 1 222 ? 8.812 -18.297 -17.578 1 95.69 222 TYR B O 1
ATOM 4591 N N . GLY B 1 223 ? 7.293 -19.766 -16.938 1 96.06 223 GLY B N 1
ATOM 4592 C CA . GLY B 1 223 ? 6.504 -19.734 -18.156 1 96.06 223 GLY B CA 1
ATOM 4593 C C . GLY B 1 223 ? 5.316 -18.797 -18.078 1 96.06 223 GLY B C 1
ATOM 4594 O O . GLY B 1 223 ? 5.23 -17.969 -17.156 1 96.06 223 GLY B O 1
ATOM 4595 N N . VAL B 1 224 ? 4.441 -18.859 -19.016 1 97.5 224 VAL B N 1
ATOM 4596 C CA . VAL B 1 224 ? 3.285 -17.969 -19.109 1 97.5 224 VAL B CA 1
ATOM 4597 C C . VAL B 1 224 ? 2.395 -18.156 -17.875 1 97.5 224 VAL B C 1
ATOM 4599 O O . VAL B 1 224 ? 1.89 -17.188 -17.328 1 97.5 224 VAL B O 1
ATOM 4602 N N . GLU B 1 225 ? 2.26 -19.391 -17.422 1 97.56 225 GLU B N 1
ATOM 4603 C CA . GLU B 1 225 ? 1.311 -19.672 -16.344 1 97.56 225 GLU B CA 1
ATOM 4604 C C . GLU B 1 225 ? 1.821 -19.172 -15.008 1 97.56 225 GLU B C 1
ATOM 4606 O O . GLU B 1 225 ? 1.045 -18.656 -14.195 1 97.56 225 GLU B O 1
ATOM 4611 N N . ALA B 1 226 ? 3.141 -19.297 -14.766 1 97.5 226 ALA B N 1
ATOM 4612 C CA . ALA B 1 226 ? 3.732 -18.75 -13.555 1 97.5 226 ALA B CA 1
ATOM 4613 C C . ALA B 1 226 ? 3.633 -17.234 -13.539 1 97.5 226 ALA B C 1
ATOM 4615 O O . ALA B 1 226 ? 3.32 -16.625 -12.5 1 97.5 226 ALA B O 1
ATOM 4616 N N . LEU B 1 227 ? 3.859 -16.625 -14.688 1 98.31 227 LEU B N 1
ATOM 4617 C CA . LEU B 1 227 ? 3.742 -15.18 -14.805 1 98.31 227 LEU B CA 1
ATOM 4618 C C . LEU B 1 227 ? 2.312 -14.719 -14.531 1 98.31 227 LEU B C 1
ATOM 4620 O O . LEU B 1 227 ? 2.094 -13.773 -13.773 1 98.31 227 LEU B O 1
ATOM 4624 N N . ALA B 1 228 ? 1.377 -15.43 -15.117 1 98.62 228 ALA B N 1
ATOM 4625 C CA . ALA B 1 228 ? -0.029 -15.094 -14.914 1 98.62 228 ALA B CA 1
ATOM 4626 C C . ALA B 1 228 ? -0.428 -15.258 -13.453 1 98.62 228 ALA B C 1
ATOM 4628 O O . ALA B 1 228 ? -1.214 -14.469 -12.922 1 98.62 228 ALA B O 1
ATOM 4629 N N . GLY B 1 229 ? 0.09 -16.328 -12.828 1 98.38 229 GLY B N 1
ATOM 4630 C CA . GLY B 1 229 ? -0.175 -16.531 -11.414 1 98.38 229 GLY B CA 1
ATOM 4631 C C . GLY B 1 229 ? 0.321 -15.391 -10.539 1 98.38 229 GLY B C 1
ATOM 4632 O O . GLY B 1 229 ? -0.387 -14.945 -9.633 1 98.38 229 GLY B O 1
ATOM 4633 N N . HIS B 1 230 ? 1.53 -14.953 -10.82 1 97.81 230 HIS B N 1
ATOM 4634 C CA . HIS B 1 230 ? 2.078 -13.797 -10.133 1 97.81 230 HIS B CA 1
ATOM 4635 C C . HIS B 1 230 ? 1.234 -12.547 -10.383 1 97.81 230 HIS B C 1
ATOM 4637 O O . HIS B 1 230 ? 0.865 -11.844 -9.445 1 97.81 230 HIS B O 1
ATOM 4643 N N . ASN B 1 231 ? 0.859 -12.359 -11.609 1 98.69 231 ASN B N 1
ATOM 4644 C CA . ASN B 1 231 ? 0.143 -11.156 -12.023 1 98.69 231 ASN B CA 1
ATOM 4645 C C . ASN B 1 231 ? -1.278 -11.133 -11.469 1 98.69 231 ASN B C 1
ATOM 4647 O O . ASN B 1 231 ? -1.871 -10.062 -11.312 1 98.69 231 ASN B O 1
ATOM 4651 N N . ALA B 1 232 ? -1.811 -12.305 -11.117 1 98.88 232 ALA B N 1
ATOM 4652 C CA . ALA B 1 232 ? -3.148 -12.406 -10.531 1 98.88 232 ALA B CA 1
ATOM 4653 C C . ALA B 1 232 ? -3.219 -11.672 -9.195 1 98.88 232 ALA B C 1
ATOM 4655 O O . ALA B 1 232 ? -4.258 -11.109 -8.844 1 98.88 232 ALA B O 1
ATOM 4656 N N . PHE B 1 233 ? -2.119 -11.648 -8.477 1 98.75 233 PHE B N 1
ATOM 4657 C CA . PHE B 1 233 ? -2.059 -10.891 -7.23 1 98.75 233 PHE B CA 1
ATOM 4658 C C . PHE B 1 233 ? -1.878 -9.406 -7.504 1 98.75 233 PHE B C 1
ATOM 4660 O O . PHE B 1 233 ? -2.615 -8.57 -6.969 1 98.75 233 PHE B O 1
ATOM 4667 N N . MET B 1 234 ? -1.038 -9.117 -8.406 1 98.5 234 MET B N 1
ATOM 4668 C CA . MET B 1 234 ? -0.557 -7.746 -8.562 1 98.5 234 MET B CA 1
ATOM 4669 C C . MET B 1 234 ? -1.616 -6.867 -9.219 1 98.5 234 MET B C 1
ATOM 4671 O O . MET B 1 234 ? -1.718 -5.676 -8.914 1 98.5 234 MET B O 1
ATOM 4675 N N . ILE B 1 235 ? -2.451 -7.488 -10.078 1 98.81 235 ILE B N 1
ATOM 4676 C CA . ILE B 1 235 ? -3.463 -6.688 -10.758 1 98.81 235 ILE B CA 1
ATOM 4677 C C . ILE B 1 235 ? -4.391 -6.047 -9.734 1 98.81 235 ILE B C 1
ATOM 4679 O O . ILE B 1 235 ? -4.785 -4.887 -9.883 1 98.81 235 ILE B O 1
ATOM 4683 N N . GLY B 1 236 ? -4.719 -6.777 -8.695 1 98.62 236 GLY B N 1
ATOM 4684 C CA . GLY B 1 236 ? -5.562 -6.223 -7.652 1 98.62 236 GLY B CA 1
ATOM 4685 C C . GLY B 1 236 ? -4.797 -5.391 -6.645 1 98.62 236 GLY B C 1
ATOM 4686 O O . GLY B 1 236 ? -5.387 -4.574 -5.93 1 98.62 236 GLY B O 1
ATOM 4687 N N . SER B 1 237 ? -3.486 -5.598 -6.531 1 98.31 237 SER B N 1
ATOM 4688 C CA . SER B 1 237 ? -2.645 -4.836 -5.613 1 98.31 237 SER B CA 1
ATOM 4689 C C . SER B 1 237 ? -2.447 -3.406 -6.102 1 98.31 237 SER B C 1
ATOM 4691 O O . SER B 1 237 ? -2.57 -2.457 -5.324 1 98.31 237 SER B O 1
ATOM 4693 N N . VAL B 1 238 ? -2.297 -3.236 -7.453 1 97.81 238 VAL B N 1
ATOM 4694 C CA . VAL B 1 238 ? -1.856 -1.931 -7.934 1 97.81 238 VAL B CA 1
ATOM 4695 C C . VAL B 1 238 ? -3.051 -1.153 -8.484 1 97.81 238 VAL B C 1
ATOM 4697 O O . VAL B 1 238 ? -2.959 0.054 -8.719 1 97.81 238 VAL B O 1
ATOM 4700 N N . ASN B 1 239 ? -4.176 -1.854 -8.727 1 98.44 239 ASN B N 1
ATOM 4701 C CA . ASN B 1 239 ? -5.391 -1.207 -9.211 1 98.44 239 ASN B CA 1
ATOM 4702 C C . ASN B 1 239 ? -6.488 -1.203 -8.156 1 98.44 239 ASN B C 1
ATOM 4704 O O . ASN B 1 239 ? -7.059 -2.248 -7.844 1 98.44 239 ASN B O 1
ATOM 4708 N N . ARG B 1 240 ? -6.832 -0.049 -7.719 1 98.38 240 ARG B N 1
ATOM 4709 C CA . ARG B 1 240 ? -7.855 0.072 -6.684 1 98.38 240 ARG B CA 1
ATOM 4710 C C . ARG B 1 240 ? -9.164 -0.571 -7.129 1 98.38 240 ARG B C 1
ATOM 4712 O O . ARG B 1 240 ? -9.836 -1.23 -6.332 1 98.38 240 ARG B O 1
ATOM 4719 N N . LYS B 1 241 ? -9.477 -0.474 -8.359 1 98.38 241 LYS B N 1
ATOM 4720 C CA . LYS B 1 241 ? -10.75 -0.982 -8.867 1 98.38 241 LYS B CA 1
ATOM 4721 C C . LYS B 1 241 ? -10.797 -2.506 -8.805 1 98.38 241 LYS B C 1
ATOM 4723 O O . LYS B 1 241 ? -11.875 -3.102 -8.891 1 98.38 241 LYS B O 1
ATOM 4728 N N . HIS B 1 242 ? -9.648 -3.176 -8.664 1 98.75 242 HIS B N 1
ATOM 4729 C CA . HIS B 1 242 ? -9.602 -4.633 -8.625 1 98.75 242 HIS B CA 1
ATOM 4730 C C . HIS B 1 242 ? -9.273 -5.137 -7.223 1 98.75 242 HIS B C 1
ATOM 4732 O O . HIS B 1 242 ? -8.891 -6.297 -7.047 1 98.75 242 HIS B O 1
ATOM 4738 N N . TYR B 1 243 ? -9.453 -4.312 -6.238 1 98.69 243 TYR B N 1
ATOM 4739 C CA . TYR B 1 243 ? -9.109 -4.621 -4.855 1 98.69 243 TYR B CA 1
ATOM 4740 C C . TYR B 1 243 ? -9.867 -5.844 -4.359 1 98.69 243 TYR B C 1
ATOM 4742 O O . TYR B 1 243 ? -9.297 -6.727 -3.721 1 98.69 243 TYR B O 1
ATOM 4750 N N . TYR B 1 244 ? -11.133 -5.945 -4.613 1 98.88 244 TYR B N 1
ATOM 4751 C CA . TYR B 1 244 ? -11.922 -7.059 -4.094 1 98.88 244 TYR B CA 1
ATOM 4752 C C . TYR B 1 244 ? -11.562 -8.359 -4.797 1 98.88 244 TYR B C 1
ATOM 4754 O O . TYR B 1 244 ? -11.641 -9.438 -4.199 1 98.88 244 TYR B O 1
ATOM 4762 N N . LYS B 1 245 ? -11.133 -8.328 -6.09 1 98.88 245 LYS B N 1
ATOM 4763 C CA . LYS B 1 245 ? -10.578 -9.516 -6.727 1 98.88 245 LYS B CA 1
ATOM 4764 C C . LYS B 1 245 ? -9.328 -10 -5.988 1 98.88 245 LYS B C 1
ATOM 4766 O O . LYS B 1 245 ? -9.141 -11.203 -5.801 1 98.88 245 LYS B O 1
ATOM 4771 N N . LEU B 1 246 ? -8.531 -9.023 -5.59 1 98.94 246 LEU B N 1
ATOM 4772 C CA . LEU B 1 246 ? -7.332 -9.375 -4.84 1 98.94 246 LEU B CA 1
ATOM 4773 C C . LEU B 1 246 ? -7.688 -10.148 -3.572 1 98.94 246 LEU B C 1
ATOM 4775 O O . LEU B 1 246 ? -7.023 -11.125 -3.229 1 98.94 246 LEU B O 1
ATOM 4779 N N . LEU B 1 247 ? -8.711 -9.711 -2.889 1 98.94 247 LEU B N 1
ATOM 4780 C CA . LEU B 1 247 ? -9.109 -10.391 -1.665 1 98.94 247 LEU B CA 1
ATOM 4781 C C . LEU B 1 247 ? -9.562 -11.82 -1.964 1 98.94 247 LEU B C 1
ATOM 4783 O O . LEU B 1 247 ? -9.312 -12.734 -1.175 1 98.94 247 LEU B O 1
ATOM 4787 N N . GLY B 1 248 ? -10.227 -12.008 -3.092 1 98.94 248 GLY B N 1
ATOM 4788 C CA . GLY B 1 248 ? -10.539 -13.359 -3.527 1 98.94 248 GLY B CA 1
ATOM 4789 C C . GLY B 1 248 ? -9.305 -14.195 -3.805 1 98.94 248 GLY B C 1
ATOM 4790 O O . GLY B 1 248 ? -9.234 -15.359 -3.395 1 98.94 248 GLY B O 1
ATOM 4791 N N . VAL B 1 249 ? -8.352 -13.594 -4.496 1 98.94 249 VAL B N 1
ATOM 4792 C CA . VAL B 1 249 ? -7.086 -14.258 -4.797 1 98.94 249 VAL B CA 1
ATOM 4793 C C . VAL B 1 249 ? -6.398 -14.672 -3.496 1 98.94 249 VAL B C 1
ATOM 4795 O O . VAL B 1 249 ? -5.91 -15.805 -3.377 1 98.94 249 VAL B O 1
ATOM 4798 N N . MET B 1 250 ? -6.371 -13.797 -2.49 1 98.94 250 MET B N 1
ATOM 4799 C CA . MET B 1 250 ? -5.734 -14.062 -1.203 1 98.94 250 MET B CA 1
ATOM 4800 C C . MET B 1 250 ? -6.418 -15.227 -0.488 1 98.94 250 MET B C 1
ATOM 4802 O O . MET B 1 250 ? -5.746 -16.125 0.026 1 98.94 250 MET B O 1
ATOM 4806 N N . ALA B 1 251 ? -7.727 -15.188 -0.489 1 98.88 251 ALA B N 1
ATOM 4807 C CA . ALA B 1 251 ? -8.484 -16.234 0.193 1 98.88 251 ALA B CA 1
ATOM 4808 C C . ALA B 1 251 ? -8.18 -17.609 -0.403 1 98.88 251 ALA B C 1
ATOM 4810 O O . ALA B 1 251 ? -7.883 -18.562 0.327 1 98.88 251 ALA B O 1
ATOM 4811 N N . MET B 1 252 ? -8.18 -17.688 -1.724 1 98.94 252 MET B N 1
ATOM 4812 C CA . MET B 1 252 ? -7.957 -18.969 -2.385 1 98.94 252 MET B CA 1
ATOM 4813 C C . MET B 1 252 ? -6.527 -19.453 -2.174 1 98.94 252 MET B C 1
ATOM 4815 O O . MET B 1 252 ? -6.285 -20.656 -2.049 1 98.94 252 MET B O 1
ATOM 4819 N N . THR B 1 253 ? -5.609 -18.5 -2.139 1 98.75 253 THR B N 1
ATOM 4820 C CA . THR B 1 253 ? -4.223 -18.875 -1.88 1 98.75 253 THR B CA 1
ATOM 4821 C C . THR B 1 253 ? -4.086 -19.516 -0.506 1 98.75 253 THR B C 1
ATOM 4823 O O . THR B 1 253 ? -3.451 -20.562 -0.369 1 98.75 253 THR B O 1
ATOM 4826 N N . GLU B 1 254 ? -4.711 -18.969 0.495 1 98.69 254 GLU B N 1
ATOM 4827 C CA . GLU B 1 254 ? -4.566 -19.438 1.873 1 98.69 254 GLU B CA 1
ATOM 4828 C C . GLU B 1 254 ? -5.266 -20.766 2.084 1 98.69 254 GLU B C 1
ATOM 4830 O O . GLU B 1 254 ? -4.812 -21.594 2.883 1 98.69 254 GLU B O 1
ATOM 4835 N N . VAL B 1 255 ? -6.355 -20.984 1.335 1 98.62 255 VAL B N 1
ATOM 4836 C CA . VAL B 1 255 ? -7.062 -22.25 1.545 1 98.62 255 VAL B CA 1
ATOM 4837 C C . VAL B 1 255 ? -6.406 -23.344 0.714 1 98.62 255 VAL B C 1
ATOM 4839 O O . VAL B 1 255 ? -6.5 -24.531 1.056 1 98.62 255 VAL B O 1
ATOM 4842 N N . LEU B 1 256 ? -5.715 -23.047 -0.35 1 98.69 256 LEU B N 1
ATOM 4843 C CA . LEU B 1 256 ? -5.027 -24.016 -1.192 1 98.69 256 LEU B CA 1
ATOM 4844 C C . LEU B 1 256 ? -3.83 -24.625 -0.462 1 98.69 256 LEU B C 1
ATOM 4846 O O . LEU B 1 256 ? -3.555 -25.812 -0.597 1 98.69 256 LEU B O 1
ATOM 4850 N N . ASP B 1 257 ? -3.16 -23.891 0.394 1 97.94 257 ASP B N 1
ATOM 4851 C CA . ASP B 1 257 ? -1.811 -24.188 0.862 1 97.94 257 ASP B CA 1
ATOM 4852 C C . ASP B 1 257 ? -1.817 -25.375 1.831 1 97.94 257 ASP B C 1
ATOM 4854 O O . ASP B 1 257 ? -1.033 -26.312 1.679 1 97.94 257 ASP B O 1
ATOM 4858 N N . PRO B 1 258 ? -2.709 -25.453 2.816 1 97.81 258 PRO B N 1
ATOM 4859 C CA . PRO B 1 258 ? -2.545 -26.453 3.865 1 97.81 258 PRO B CA 1
ATOM 4860 C C . PRO B 1 258 ? -2.584 -27.875 3.322 1 97.81 258 PRO B C 1
ATOM 4862 O O . PRO B 1 258 ? -1.642 -28.656 3.531 1 97.81 258 PRO B O 1
ATOM 4865 N N . PRO B 1 259 ? -3.607 -28.297 2.57 1 98.06 259 PRO B N 1
ATOM 4866 C CA . PRO B 1 259 ? -3.602 -29.688 2.1 1 98.06 259 PRO B CA 1
ATOM 4867 C C . PRO B 1 259 ? -2.463 -29.969 1.124 1 98.06 259 PRO B C 1
ATOM 4869 O O . PRO B 1 259 ? -1.93 -31.078 1.103 1 98.06 259 PRO B O 1
ATOM 4872 N N . GLN B 1 260 ? -2.072 -29.047 0.342 1 98.38 260 GLN B N 1
ATOM 4873 C CA . GLN B 1 260 ? -0.99 -29.203 -0.623 1 98.38 260 GLN B CA 1
ATOM 4874 C C . GLN B 1 260 ? 0.361 -29.312 0.079 1 98.38 260 GLN B C 1
ATOM 4876 O O . GLN B 1 260 ? 1.183 -30.156 -0.271 1 98.38 260 GLN B O 1
ATOM 4881 N N . TYR B 1 261 ? 0.542 -28.469 1.092 1 98.19 261 TYR B N 1
ATOM 4882 C CA . TYR B 1 261 ? 1.804 -28.453 1.822 1 98.19 261 TYR B CA 1
ATOM 4883 C C . TYR B 1 261 ? 1.937 -29.703 2.691 1 98.19 261 TYR B C 1
ATOM 4885 O O . TYR B 1 261 ? 3.047 -30.172 2.939 1 98.19 261 TYR B O 1
ATOM 4893 N N . GLU B 1 262 ? 0.817 -30.266 3.156 1 98.38 262 GLU B N 1
ATOM 4894 C CA . GLU B 1 262 ? 0.872 -31.531 3.855 1 98.38 262 GLU B CA 1
ATOM 4895 C C . GLU B 1 262 ? 1.491 -32.625 2.977 1 98.38 262 GLU B C 1
ATOM 4897 O O . GLU B 1 262 ? 2.363 -33.375 3.426 1 98.38 262 GLU B O 1
ATOM 4902 N N . LYS B 1 263 ? 1.048 -32.688 1.729 1 98.62 263 LYS B N 1
ATOM 4903 C CA . LYS B 1 263 ? 1.593 -33.656 0.79 1 98.62 263 LYS B CA 1
ATOM 4904 C C . LYS B 1 263 ? 3.055 -33.375 0.469 1 98.62 263 LYS B C 1
ATOM 4906 O O . LYS B 1 263 ? 3.885 -34.281 0.417 1 98.62 263 LYS B O 1
ATOM 4911 N N . LEU B 1 264 ? 3.35 -32.125 0.276 1 98.56 264 LEU B N 1
ATOM 4912 C CA . LEU B 1 264 ? 4.715 -31.719 -0.03 1 98.56 264 LEU B CA 1
ATOM 4913 C C . LEU B 1 264 ? 5.672 -32.125 1.087 1 98.56 264 LEU B C 1
ATOM 4915 O O . LEU B 1 264 ? 6.75 -32.656 0.823 1 98.56 264 LEU B O 1
ATOM 4919 N N . VAL B 1 265 ? 5.293 -31.859 2.367 1 98.56 265 VAL B N 1
ATOM 4920 C CA . VAL B 1 265 ? 6.141 -32.156 3.516 1 98.56 265 VAL B CA 1
ATOM 4921 C C . VAL B 1 265 ? 6.359 -33.656 3.615 1 98.56 265 VAL B C 1
ATOM 4923 O O . VAL B 1 265 ? 7.469 -34.125 3.898 1 98.56 265 VAL B O 1
ATOM 4926 N N . LYS B 1 266 ? 5.305 -34.469 3.361 1 98.56 266 LYS B N 1
ATOM 4927 C CA . LYS B 1 266 ? 5.465 -35.938 3.328 1 98.56 266 LYS B CA 1
ATOM 4928 C C . LYS B 1 266 ? 6.477 -36.344 2.266 1 98.56 266 LYS B C 1
ATOM 4930 O O . LYS B 1 266 ? 7.277 -37.25 2.486 1 98.56 266 LYS B O 1
ATOM 4935 N N . GLY B 1 267 ? 6.414 -35.688 1.108 1 98.75 267 GLY B N 1
ATOM 4936 C CA . GLY B 1 267 ? 7.398 -35.938 0.066 1 98.75 267 GLY B CA 1
ATOM 4937 C C . GLY B 1 267 ? 8.812 -35.594 0.477 1 98.75 267 GLY B C 1
ATOM 4938 O O . GLY B 1 267 ? 9.758 -36.312 0.184 1 98.75 267 GLY B O 1
ATOM 4939 N N . CYS B 1 268 ? 8.953 -34.5 1.138 1 98.62 268 CYS B N 1
ATOM 4940 C CA . CYS B 1 268 ? 10.25 -34.062 1.636 1 98.62 268 CYS B CA 1
ATOM 4941 C C . CYS B 1 268 ? 10.828 -35.094 2.605 1 98.62 268 CYS B C 1
ATOM 4943 O O . CYS B 1 268 ? 12 -35.469 2.496 1 98.62 268 CYS B O 1
ATOM 4945 N N . ILE B 1 269 ? 10.023 -35.531 3.516 1 98.25 269 ILE B N 1
ATOM 4946 C CA . ILE B 1 269 ? 10.445 -36.5 4.512 1 98.25 269 ILE B CA 1
ATOM 4947 C C . ILE B 1 269 ? 10.812 -37.812 3.822 1 98.25 269 ILE B C 1
ATOM 4949 O O . ILE B 1 269 ? 11.844 -38.438 4.133 1 98.25 269 ILE B O 1
ATOM 4953 N N . ARG B 1 270 ? 10.031 -38.25 2.871 1 98.5 270 ARG B N 1
ATOM 4954 C CA . ARG B 1 270 ? 10.312 -39.469 2.084 1 98.5 270 ARG B CA 1
ATOM 4955 C C . ARG B 1 270 ? 11.703 -39.375 1.446 1 98.5 270 ARG B C 1
ATOM 4957 O O . ARG B 1 270 ? 12.398 -40.375 1.34 1 98.5 270 ARG B O 1
ATOM 4964 N N . LEU B 1 271 ? 12.102 -38.219 1.066 1 98.31 271 LEU B N 1
ATOM 4965 C CA . LEU B 1 271 ? 13.344 -38 0.332 1 98.31 271 LEU B CA 1
ATOM 4966 C C . LEU B 1 271 ? 14.492 -37.688 1.284 1 98.31 271 LEU B C 1
ATOM 4968 O O . LEU B 1 271 ? 15.586 -37.312 0.845 1 98.31 271 LEU B O 1
ATOM 4972 N N . GLY B 1 272 ? 14.203 -37.688 2.588 1 98.06 272 GLY B N 1
ATOM 4973 C CA . GLY B 1 272 ? 15.289 -37.625 3.561 1 98.06 272 GLY B CA 1
ATOM 4974 C C . GLY B 1 272 ? 15.406 -36.281 4.25 1 98.06 272 GLY B C 1
ATOM 4975 O O . GLY B 1 272 ? 16.281 -36.094 5.102 1 98.06 272 GLY B O 1
ATOM 4976 N N . LEU B 1 273 ? 14.586 -35.344 3.91 1 97.81 273 LEU B N 1
ATOM 4977 C CA . LEU B 1 273 ? 14.578 -34.094 4.641 1 97.81 273 LEU B CA 1
ATOM 4978 C C . LEU B 1 273 ? 13.945 -34.25 6.016 1 97.81 273 LEU B C 1
ATOM 4980 O O . LEU B 1 273 ? 13.148 -35.156 6.223 1 97.81 273 LEU B O 1
ATOM 4984 N N . VAL B 1 274 ? 14.336 -33.406 6.945 1 96.69 274 VAL B N 1
ATOM 4985 C CA . VAL B 1 274 ? 13.781 -33.469 8.297 1 96.69 274 VAL B CA 1
ATOM 4986 C C . VAL B 1 274 ? 12.922 -32.219 8.562 1 96.69 274 VAL B C 1
ATOM 4988 O O . VAL B 1 274 ? 12.914 -31.281 7.766 1 96.69 274 VAL B O 1
ATOM 4991 N N . ASP B 1 275 ? 12.297 -32.25 9.641 1 93.12 275 ASP B N 1
ATOM 4992 C CA . ASP B 1 275 ? 11.305 -31.234 9.961 1 93.12 275 ASP B CA 1
ATOM 4993 C C . ASP B 1 275 ? 11.922 -29.828 9.914 1 93.12 275 ASP B C 1
ATOM 4995 O O . ASP B 1 275 ? 11.312 -28.891 9.406 1 93.12 275 ASP B O 1
ATOM 4999 N N . ARG B 1 276 ? 13.078 -29.656 10.422 1 93.44 276 ARG B N 1
ATOM 5000 C CA . ARG B 1 276 ? 13.734 -28.359 10.5 1 93.44 276 ARG B CA 1
ATOM 5001 C C . ARG B 1 276 ? 14.039 -27.812 9.102 1 93.44 276 ARG B C 1
ATOM 5003 O O . ARG B 1 276 ? 14.117 -26.609 8.906 1 93.44 276 ARG B O 1
ATOM 5010 N N . ASP B 1 277 ? 14.109 -28.703 8.094 1 95.06 277 ASP B N 1
ATOM 5011 C CA . ASP B 1 277 ? 14.445 -28.328 6.723 1 95.06 277 ASP B CA 1
ATOM 5012 C C . ASP B 1 277 ? 13.258 -27.672 6.023 1 95.06 277 ASP B C 1
ATOM 5014 O O . ASP B 1 277 ? 13.438 -26.906 5.074 1 95.06 277 ASP B O 1
ATOM 5018 N N . VAL B 1 278 ? 12.078 -28 6.543 1 96.19 278 VAL B N 1
ATOM 5019 C CA . VAL B 1 278 ? 10.898 -27.594 5.801 1 96.19 278 VAL B CA 1
ATOM 5020 C C . VAL B 1 278 ? 9.945 -26.828 6.723 1 96.19 278 VAL B C 1
ATOM 5022 O O . VAL B 1 278 ? 8.727 -26.938 6.602 1 96.19 278 VAL B O 1
ATOM 5025 N N . LYS B 1 279 ? 10.445 -26.016 7.66 1 95.5 279 LYS B N 1
ATOM 5026 C CA . LYS B 1 279 ? 9.664 -25.297 8.656 1 95.5 279 LYS B CA 1
ATOM 5027 C C . LYS B 1 279 ? 8.703 -24.312 7.988 1 95.5 279 LYS B C 1
ATOM 5029 O O . LYS B 1 279 ? 7.602 -24.078 8.484 1 95.5 279 LYS B O 1
ATOM 5034 N N . TYR B 1 280 ? 9.141 -23.719 6.922 1 96.94 280 TYR B N 1
ATOM 5035 C CA . TYR B 1 280 ? 8.258 -22.844 6.176 1 96.94 280 TYR B CA 1
ATOM 5036 C C . TYR B 1 280 ? 6.926 -23.516 5.883 1 96.94 280 TYR B C 1
ATOM 5038 O O . TYR B 1 280 ? 5.859 -22.953 6.145 1 96.94 280 TYR B O 1
ATOM 5046 N N . TYR B 1 281 ? 6.98 -24.703 5.379 1 97.69 281 TYR B N 1
ATOM 5047 C CA . TYR B 1 281 ? 5.789 -25.422 4.93 1 97.69 281 TYR B CA 1
ATOM 5048 C C . TYR B 1 281 ? 5.004 -25.969 6.117 1 97.69 281 TYR B C 1
ATOM 5050 O O . TYR B 1 281 ? 3.773 -25.891 6.137 1 97.69 281 TYR B O 1
ATOM 5058 N N . THR B 1 282 ? 5.691 -26.484 7.137 1 97 282 THR B N 1
ATOM 5059 C CA . THR B 1 282 ? 4.988 -27.031 8.289 1 97 282 THR B CA 1
ATOM 5060 C C . THR B 1 282 ? 4.238 -25.938 9.039 1 97 282 THR B C 1
ATOM 5062 O O . THR B 1 282 ? 3.129 -26.156 9.531 1 97 282 THR B O 1
ATOM 5065 N N . GLU B 1 283 ? 4.816 -24.75 9.102 1 95.06 283 GLU B N 1
ATOM 5066 C CA . GLU B 1 283 ? 4.125 -23.609 9.703 1 95.06 283 GLU B CA 1
ATOM 5067 C C . GLU B 1 283 ? 2.867 -23.25 8.922 1 95.06 283 GLU B C 1
ATOM 5069 O O . GLU B 1 283 ? 1.819 -22.984 9.508 1 95.06 283 GLU B O 1
ATOM 5074 N N . HIS B 1 284 ? 2.953 -23.297 7.637 1 96.44 284 HIS B N 1
ATOM 5075 C CA . HIS B 1 284 ? 1.842 -22.891 6.785 1 96.44 284 HIS B CA 1
ATOM 5076 C C . HIS B 1 284 ? 0.722 -23.922 6.809 1 96.44 284 HIS B C 1
ATOM 5078 O O . HIS B 1 284 ? -0.448 -23.578 6.621 1 96.44 284 HIS B O 1
ATOM 5084 N N . ILE B 1 285 ? 1.049 -25.234 7.062 1 97.25 285 ILE B N 1
ATOM 5085 C CA . ILE B 1 285 ? 0.026 -26.266 7.18 1 97.25 285 ILE B CA 1
ATOM 5086 C C . ILE B 1 285 ? -0.949 -25.906 8.297 1 97.25 285 ILE B C 1
ATOM 5088 O O . ILE B 1 285 ? -2.156 -26.125 8.172 1 97.25 285 ILE B O 1
ATOM 5092 N N . THR B 1 286 ? -0.449 -25.234 9.344 1 95.5 286 THR B N 1
ATOM 5093 C CA . THR B 1 286 ? -1.263 -24.938 10.516 1 95.5 286 THR B CA 1
ATOM 5094 C C . THR B 1 286 ? -1.85 -23.531 10.438 1 95.5 286 THR B C 1
ATOM 5096 O O . THR B 1 286 ? -3.07 -23.359 10.438 1 95.5 286 THR B O 1
ATOM 5099 N N . ILE B 1 287 ? -1.017 -22.562 10.211 1 95.56 287 ILE B N 1
ATOM 5100 C CA . ILE B 1 287 ? -1.438 -21.172 10.367 1 95.56 287 ILE B CA 1
ATOM 5101 C C . ILE B 1 287 ? -2.363 -20.781 9.211 1 95.56 287 ILE B C 1
ATOM 5103 O O . ILE B 1 287 ? -3.266 -19.969 9.391 1 95.56 287 ILE B O 1
ATOM 5107 N N . ASP B 1 288 ? -2.197 -21.375 8.07 1 96.12 288 ASP B N 1
ATOM 5108 C CA . ASP B 1 288 ? -2.977 -20.969 6.91 1 96.12 288 ASP B CA 1
ATOM 5109 C C . ASP B 1 288 ? -4.41 -21.484 7 1 96.12 288 ASP B C 1
ATOM 5111 O O . ASP B 1 288 ? -5.293 -21 6.281 1 96.12 288 ASP B O 1
ATOM 5115 N N . ILE B 1 289 ? -4.668 -22.484 7.855 1 97.25 289 ILE B N 1
ATOM 5116 C CA . ILE B 1 289 ? -6.051 -22.875 8.117 1 97.25 289 ILE B CA 1
ATOM 5117 C C . ILE B 1 289 ? -6.812 -21.688 8.711 1 97.25 289 ILE B C 1
ATOM 5119 O O . ILE B 1 289 ? -7.883 -21.328 8.219 1 97.25 289 ILE B O 1
ATOM 5123 N N . LYS B 1 290 ? -6.191 -21.094 9.703 1 97.75 290 LYS B N 1
ATOM 5124 C CA . LYS B 1 290 ? -6.797 -19.922 10.312 1 97.75 290 LYS B CA 1
ATOM 5125 C C . LYS B 1 290 ? -6.848 -18.75 9.32 1 97.75 290 LYS B C 1
ATOM 5127 O O . LYS B 1 290 ? -7.855 -18.047 9.242 1 97.75 290 LYS B O 1
ATOM 5132 N N . HIS B 1 291 ? -5.773 -18.469 8.586 1 98.12 291 HIS B N 1
ATOM 5133 C CA . HIS B 1 291 ? -5.742 -17.391 7.613 1 98.12 291 HIS B CA 1
ATOM 5134 C C . HIS B 1 291 ? -6.824 -17.562 6.555 1 98.12 291 HIS B C 1
ATOM 5136 O O . HIS B 1 291 ? -7.496 -16.609 6.18 1 98.12 291 HIS B O 1
ATOM 5142 N N . GLY B 1 292 ? -6.934 -18.828 6.035 1 98.56 292 GLY B N 1
ATOM 5143 C CA . GLY B 1 292 ? -7.973 -19.094 5.055 1 98.56 292 GLY B CA 1
ATOM 5144 C C . GLY B 1 292 ? -9.367 -18.766 5.555 1 98.56 292 GLY B C 1
ATOM 5145 O O . GLY B 1 292 ? -10.125 -18.062 4.883 1 98.56 292 GLY B O 1
ATOM 5146 N N . ASP B 1 293 ? -9.664 -19.25 6.781 1 98.31 293 ASP B N 1
ATOM 5147 C CA . ASP B 1 293 ? -10.945 -18.938 7.398 1 98.31 293 ASP B CA 1
ATOM 5148 C C . ASP B 1 293 ? -11.109 -17.438 7.617 1 98.31 293 ASP B C 1
ATOM 5150 O O . ASP B 1 293 ? -12.188 -16.891 7.383 1 98.31 293 ASP B O 1
ATOM 5154 N N . ASP B 1 294 ? -10.102 -16.812 8.039 1 98.06 294 ASP B N 1
ATOM 5155 C CA . ASP B 1 294 ? -10.148 -15.383 8.305 1 98.06 294 ASP B CA 1
ATOM 5156 C C . ASP B 1 294 ? -10.445 -14.594 7.031 1 98.06 294 ASP B C 1
ATOM 5158 O O . ASP B 1 294 ? -11.273 -13.688 7.039 1 98.06 294 ASP B O 1
ATOM 5162 N N . TRP B 1 295 ? -9.781 -14.914 5.973 1 98.75 295 TRP B N 1
ATOM 5163 C CA . TRP B 1 295 ? -10.039 -14.227 4.711 1 98.75 295 TRP B CA 1
ATOM 5164 C C . TRP B 1 295 ? -11.477 -14.43 4.266 1 98.75 295 TRP B C 1
ATOM 5166 O O . TRP B 1 295 ? -12.133 -13.484 3.816 1 98.75 295 TRP B O 1
ATOM 5176 N N . LEU B 1 296 ? -11.977 -15.664 4.406 1 98.81 296 LEU B N 1
ATOM 5177 C CA . LEU B 1 296 ? -13.312 -15.992 3.918 1 98.81 296 LEU B CA 1
ATOM 5178 C C . LEU B 1 296 ? -14.391 -15.383 4.812 1 98.81 296 LEU B C 1
ATOM 5180 O O . LEU B 1 296 ? -15.328 -14.758 4.32 1 98.81 296 LEU B O 1
ATOM 5184 N N . TYR B 1 297 ? -14.242 -15.445 6.137 1 98.5 297 TYR B N 1
ATOM 5185 C CA . TYR B 1 297 ? -15.367 -15.172 7.031 1 98.5 297 TYR B CA 1
ATOM 5186 C C . TYR B 1 297 ? -15.195 -13.828 7.72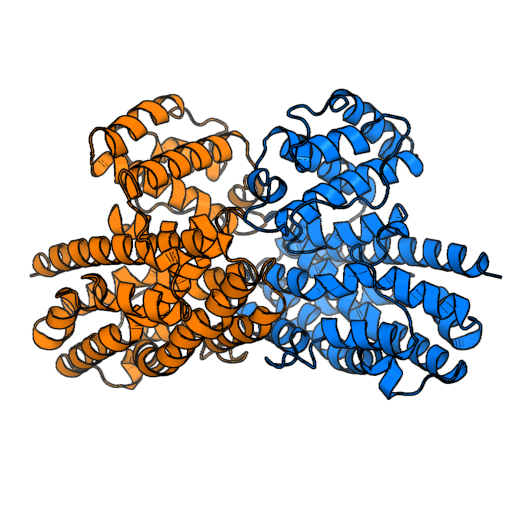3 1 98.5 297 TYR B C 1
ATOM 5188 O O . TYR B 1 297 ? -16.172 -13.133 8.008 1 98.5 297 TYR B O 1
ATOM 5196 N N . ASN B 1 298 ? -13.992 -13.445 7.953 1 97.81 298 ASN B N 1
ATOM 5197 C CA . ASN B 1 298 ? -13.766 -12.227 8.719 1 97.81 298 ASN B CA 1
ATOM 5198 C C . ASN B 1 298 ? -13.367 -11.062 7.82 1 97.81 298 ASN B C 1
ATOM 5200 O O . ASN B 1 298 ? -13.273 -9.922 8.281 1 97.81 298 ASN B O 1
ATOM 5204 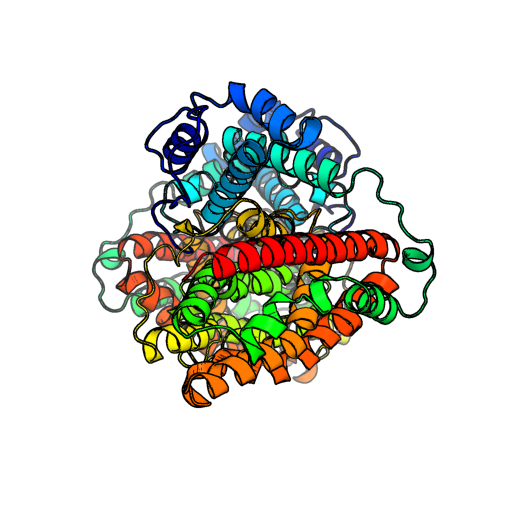N N . VAL B 1 299 ? -13.172 -11.305 6.543 1 98.31 299 VAL B N 1
ATOM 5205 C CA . VAL B 1 299 ? -12.883 -10.219 5.609 1 98.31 299 VAL B CA 1
ATOM 5206 C C . VAL B 1 299 ? -13.945 -10.188 4.516 1 98.31 299 VAL B C 1
ATOM 5208 O O . VAL B 1 299 ? -14.773 -9.273 4.473 1 98.31 299 VAL B O 1
ATOM 5211 N N . ILE B 1 300 ? -14.047 -11.273 3.758 1 98.81 300 ILE B N 1
ATOM 5212 C CA . ILE B 1 300 ? -14.914 -11.281 2.586 1 98.81 300 ILE B CA 1
ATOM 5213 C C . ILE B 1 300 ? -16.375 -11.25 3.025 1 98.81 300 ILE B C 1
ATOM 5215 O O . ILE B 1 300 ? -17.156 -10.43 2.553 1 98.81 300 ILE B O 1
ATOM 5219 N N . ASP B 1 301 ? -16.781 -12.109 3.969 1 98.69 301 ASP B N 1
ATOM 5220 C CA . ASP B 1 301 ? -18.156 -12.117 4.426 1 98.69 301 ASP B CA 1
ATOM 5221 C C . ASP B 1 301 ? -18.547 -10.773 5.039 1 98.69 301 ASP B C 1
ATOM 5223 O O . ASP B 1 301 ? -19.656 -10.281 4.828 1 98.69 301 ASP B O 1
ATOM 5227 N N . VAL B 1 302 ? -17.641 -10.203 5.773 1 97.62 302 VAL B N 1
ATOM 5228 C CA . VAL B 1 302 ? -17.906 -8.93 6.434 1 97.62 302 VAL B CA 1
ATOM 5229 C C . VAL B 1 302 ? -18.188 -7.855 5.387 1 97.62 302 VAL B C 1
ATOM 5231 O O . VAL B 1 302 ? -19.172 -7.121 5.492 1 97.62 302 VAL B O 1
ATOM 5234 N N . ILE B 1 303 ? -17.422 -7.773 4.332 1 97.94 303 ILE B N 1
ATOM 5235 C CA . ILE B 1 303 ? -17.578 -6.766 3.293 1 97.94 303 ILE B CA 1
ATOM 5236 C C . ILE B 1 303 ? -18.812 -7.074 2.453 1 97.94 303 ILE B C 1
ATOM 5238 O O . ILE B 1 303 ? -19.609 -6.18 2.16 1 97.94 303 ILE B O 1
ATOM 5242 N N . ALA B 1 304 ? -18.969 -8.352 2.125 1 98.19 304 ALA B N 1
ATOM 5243 C CA . ALA B 1 304 ? -20.062 -8.766 1.256 1 98.19 304 ALA B CA 1
ATOM 5244 C C . ALA B 1 304 ? -21.422 -8.508 1.915 1 98.19 304 ALA B C 1
ATOM 5246 O O . ALA B 1 304 ? -22.391 -8.203 1.235 1 98.19 304 ALA B O 1
ATOM 5247 N N . ASN B 1 305 ? -21.5 -8.688 3.219 1 97.31 305 ASN B N 1
ATOM 5248 C CA . ASN B 1 305 ? -22.75 -8.422 3.943 1 97.31 305 ASN B CA 1
ATOM 5249 C C . ASN B 1 305 ? -23.094 -6.938 3.932 1 97.31 305 ASN B C 1
ATOM 5251 O O . ASN B 1 305 ? -24.266 -6.574 3.842 1 97.31 305 ASN B O 1
ATOM 5255 N N . LYS B 1 306 ? -22.109 -6.141 3.957 1 95.5 306 LYS B N 1
ATOM 5256 C CA . LYS B 1 306 ? -22.297 -4.695 3.963 1 95.5 306 LYS B CA 1
ATOM 5257 C C . LYS B 1 306 ? -22.531 -4.168 2.549 1 95.5 306 LYS B C 1
ATOM 5259 O O . LYS B 1 306 ? -23.312 -3.238 2.348 1 95.5 306 LYS B O 1
ATOM 5264 N N . TYR B 1 307 ? -21.812 -4.785 1.585 1 96.31 307 TYR B N 1
ATOM 5265 C CA . TYR B 1 307 ? -21.859 -4.379 0.186 1 96.31 307 TYR B CA 1
ATOM 5266 C C . TYR B 1 307 ? -22.062 -5.582 -0.729 1 96.31 307 TYR B C 1
ATOM 5268 O O . TYR B 1 307 ? -21.109 -6.055 -1.355 1 96.31 307 TYR B O 1
ATOM 5276 N N . PRO B 1 308 ? -23.281 -5.953 -0.916 1 97.25 308 PRO B N 1
ATOM 5277 C CA . PRO B 1 308 ? -23.562 -7.184 -1.663 1 97.25 308 PRO B CA 1
ATOM 5278 C C . PRO B 1 308 ? -23.031 -7.137 -3.092 1 97.25 308 PRO B C 1
ATOM 5280 O O . PRO B 1 308 ? -22.703 -8.18 -3.672 1 97.25 308 PRO B O 1
ATOM 5283 N N . GLU B 1 309 ? -22.875 -5.918 -3.65 1 96.44 309 GLU B N 1
ATOM 5284 C CA . GLU B 1 309 ? -22.375 -5.758 -5.016 1 96.44 309 GLU B CA 1
ATOM 5285 C C . GLU B 1 309 ? -20.922 -6.207 -5.137 1 96.44 309 GLU B C 1
ATOM 5287 O O . GLU B 1 309 ? -20.422 -6.41 -6.242 1 96.44 309 GLU B O 1
ATOM 5292 N N . THR B 1 310 ? -20.25 -6.441 -4.035 1 98.19 310 THR B N 1
ATOM 5293 C CA . THR B 1 310 ? -18.859 -6.852 -4.047 1 98.19 310 THR B CA 1
ATOM 5294 C C . THR B 1 310 ? -18.734 -8.359 -4.254 1 98.19 310 THR B C 1
ATOM 5296 O O . THR B 1 310 ? -17.656 -8.859 -4.598 1 98.19 310 THR B O 1
ATOM 5299 N N . ARG B 1 311 ? -19.75 -9.125 -4.035 1 98.62 311 ARG B N 1
ATOM 5300 C CA . ARG B 1 311 ? -19.734 -10.586 -4.074 1 98.62 311 ARG B CA 1
ATOM 5301 C C . ARG B 1 311 ? -19.203 -11.086 -5.41 1 98.62 311 ARG B C 1
ATOM 5303 O O . ARG B 1 311 ? -18.359 -11.992 -5.449 1 98.62 311 ARG B O 1
ATOM 5310 N N . LYS B 1 312 ? -19.672 -10.508 -6.445 1 98.44 312 LYS B N 1
ATOM 5311 C CA . LYS B 1 312 ? -19.234 -10.914 -7.781 1 98.44 312 LYS B CA 1
ATOM 5312 C C . LYS B 1 312 ? -17.734 -10.75 -7.945 1 98.44 312 LYS B C 1
ATOM 5314 O O . LYS B 1 312 ? -17.078 -11.602 -8.539 1 98.44 312 LYS B O 1
ATOM 5319 N N . GLU B 1 313 ? -17.203 -9.648 -7.441 1 98.69 313 GLU B N 1
ATOM 5320 C CA . GLU B 1 313 ? -15.773 -9.375 -7.566 1 98.69 313 GLU B CA 1
ATOM 5321 C C . GLU B 1 313 ? -14.945 -10.398 -6.785 1 98.69 313 GLU B C 1
ATOM 5323 O O . GLU B 1 313 ? -13.906 -10.844 -7.258 1 98.69 313 GLU B O 1
ATOM 5328 N N . PHE B 1 314 ? -15.406 -10.789 -5.578 1 98.88 314 PHE B N 1
ATOM 5329 C CA . PHE B 1 314 ? -14.742 -11.828 -4.805 1 98.88 314 PHE B CA 1
ATOM 5330 C C . PHE B 1 314 ? -14.734 -13.156 -5.566 1 98.88 314 PHE B C 1
ATOM 5332 O O . PHE B 1 314 ? -13.719 -13.852 -5.598 1 98.88 314 PHE B O 1
ATOM 5339 N N . TYR B 1 315 ? -15.844 -13.469 -6.148 1 98.88 315 TYR B N 1
ATOM 5340 C CA . TYR B 1 315 ? -15.969 -14.703 -6.91 1 98.88 315 TYR B CA 1
ATOM 5341 C C . TYR B 1 315 ? -15 -14.727 -8.086 1 98.88 315 TYR B C 1
ATOM 5343 O O . TYR B 1 315 ? -14.281 -15.703 -8.281 1 98.88 315 TYR B O 1
ATOM 5351 N N . ILE B 1 316 ? -14.969 -13.648 -8.836 1 98.81 316 ILE B N 1
ATOM 5352 C CA . ILE B 1 316 ? -14.109 -13.539 -10.008 1 98.81 316 ILE B CA 1
ATOM 5353 C C . ILE B 1 316 ? -12.648 -13.617 -9.578 1 98.81 316 ILE B C 1
ATOM 5355 O O . ILE B 1 316 ? -11.844 -14.305 -10.219 1 98.81 316 ILE B O 1
ATOM 5359 N N . GLY B 1 317 ? -12.297 -12.93 -8.492 1 98.94 317 GLY B N 1
ATOM 5360 C CA . GLY B 1 317 ? -10.953 -13.023 -7.953 1 98.94 317 GLY B CA 1
ATOM 5361 C C . GLY B 1 317 ? -10.586 -14.43 -7.516 1 98.94 317 GLY B C 1
ATOM 5362 O O . GLY B 1 317 ? -9.469 -14.891 -7.758 1 98.94 317 GLY B O 1
ATOM 5363 N N . SER B 1 318 ? -11.508 -15.102 -6.871 1 98.94 318 SER B N 1
ATOM 5364 C CA . SER B 1 318 ? -11.297 -16.484 -6.461 1 98.94 318 SER B CA 1
ATOM 5365 C C . SER B 1 318 ? -11.031 -17.391 -7.668 1 98.94 318 SER B C 1
ATOM 5367 O O . SER B 1 318 ? -10.078 -18.172 -7.664 1 98.94 318 SER B O 1
ATOM 5369 N N . LEU B 1 319 ? -11.82 -17.188 -8.688 1 98.88 319 LEU B N 1
ATOM 5370 C CA . LEU B 1 319 ? -11.641 -17.984 -9.898 1 98.88 319 LEU B CA 1
ATOM 5371 C C . LEU B 1 319 ? -10.305 -17.656 -10.57 1 98.88 319 LEU B C 1
ATOM 5373 O O . LEU B 1 319 ? -9.641 -18.547 -11.094 1 98.88 319 LEU B O 1
ATOM 5377 N N . LEU B 1 320 ? -9.992 -16.391 -10.578 1 98.88 320 LEU B N 1
ATOM 5378 C CA . LEU B 1 320 ? -8.727 -15.984 -11.164 1 98.88 320 LEU B CA 1
ATOM 5379 C C . LEU B 1 320 ? -7.559 -16.734 -10.523 1 98.88 320 LEU B C 1
ATOM 5381 O O . LEU B 1 320 ? -6.699 -17.266 -11.219 1 98.88 320 LEU B O 1
ATOM 5385 N N . ARG B 1 321 ? -7.523 -16.812 -9.211 1 98.94 321 ARG B N 1
ATOM 5386 C CA . ARG B 1 321 ? -6.457 -17.516 -8.5 1 98.94 321 ARG B CA 1
ATOM 5387 C C . ARG B 1 321 ? -6.484 -19.016 -8.797 1 98.94 321 ARG B C 1
ATOM 5389 O O . ARG B 1 321 ? -5.453 -19.609 -9.125 1 98.94 321 ARG B O 1
ATOM 5396 N N . LEU B 1 322 ? -7.652 -19.578 -8.703 1 98.88 322 LEU B N 1
ATOM 5397 C CA . LEU B 1 322 ? -7.777 -21.031 -8.883 1 98.88 322 LEU B CA 1
ATOM 5398 C C . LEU B 1 322 ? -7.371 -21.438 -10.297 1 98.88 322 LEU B C 1
ATOM 5400 O O . LEU B 1 322 ? -6.641 -22.406 -10.484 1 98.88 322 LEU B O 1
ATOM 5404 N N . ARG B 1 323 ? -7.793 -20.656 -11.281 1 98.75 323 ARG B N 1
ATOM 5405 C CA . ARG B 1 323 ? -7.48 -20.969 -12.68 1 98.75 323 ARG B CA 1
ATOM 5406 C C . ARG B 1 323 ? -5.988 -20.812 -12.945 1 98.75 323 ARG B C 1
ATOM 5408 O O . ARG B 1 323 ? -5.371 -21.672 -13.586 1 98.75 323 ARG B O 1
ATOM 5415 N N . THR B 1 324 ? -5.441 -19.734 -12.492 1 98.75 324 THR B N 1
ATOM 5416 C CA . THR B 1 324 ? -4.02 -19.516 -12.742 1 98.75 324 THR B CA 1
ATOM 5417 C C . THR B 1 324 ? -3.172 -20.516 -11.961 1 98.75 324 THR B C 1
ATOM 5419 O O . THR B 1 324 ? -2.148 -20.984 -12.461 1 98.75 324 THR B O 1
ATOM 5422 N N . ALA B 1 325 ? -3.57 -20.906 -10.719 1 98.69 325 ALA B N 1
ATOM 5423 C CA . ALA B 1 325 ? -2.861 -21.922 -9.945 1 98.69 325 ALA B CA 1
ATOM 5424 C C . ALA B 1 325 ? -2.904 -23.281 -10.656 1 98.69 325 ALA B C 1
ATOM 5426 O O . ALA B 1 325 ? -1.881 -23.953 -10.766 1 98.69 325 ALA B O 1
ATOM 5427 N N . GLU B 1 326 ? -4.086 -23.625 -11.148 1 98.75 326 GLU B N 1
ATOM 5428 C CA . GLU B 1 326 ? -4.234 -24.906 -11.844 1 98.75 326 GLU B CA 1
ATOM 5429 C C . GLU B 1 326 ? -3.311 -24.984 -13.055 1 98.75 326 GLU B C 1
ATOM 5431 O O . GLU B 1 326 ? -2.615 -25.969 -13.25 1 98.75 326 GLU B O 1
ATOM 5436 N N . ARG B 1 327 ? -3.336 -23.938 -13.852 1 98.5 327 ARG B N 1
ATOM 5437 C CA . ARG B 1 327 ? -2.506 -23.938 -15.047 1 98.5 327 ARG B CA 1
ATOM 5438 C C . ARG B 1 327 ? -1.024 -23.953 -14.688 1 98.5 327 ARG B C 1
ATOM 5440 O O . ARG B 1 327 ? -0.221 -24.578 -15.383 1 98.5 327 ARG B O 1
ATOM 5447 N N . TYR B 1 328 ? -0.652 -23.25 -13.672 1 98.25 328 TYR B N 1
ATOM 5448 C CA . TYR B 1 328 ? 0.724 -23.297 -13.195 1 98.25 328 TYR B CA 1
ATOM 5449 C C . TYR B 1 328 ? 1.101 -24.719 -12.75 1 98.25 328 TYR B C 1
ATOM 5451 O O . TYR B 1 328 ? 2.189 -25.203 -13.07 1 98.25 328 TYR B O 1
ATOM 5459 N N . TYR B 1 329 ? 0.208 -25.391 -11.984 1 98.44 329 TYR B N 1
ATOM 5460 C CA . TYR B 1 329 ? 0.454 -26.766 -11.531 1 98.44 329 TYR B CA 1
ATOM 5461 C C . TYR B 1 329 ? 0.613 -27.703 -12.719 1 98.44 329 TYR B C 1
ATOM 5463 O O . TYR B 1 329 ? 1.471 -28.594 -12.711 1 98.44 329 TYR B O 1
ATOM 5471 N N . ASP B 1 330 ? -0.258 -27.484 -13.75 1 98.25 330 ASP B N 1
ATOM 5472 C CA . ASP B 1 330 ? -0.13 -28.266 -14.969 1 98.25 330 ASP B CA 1
ATOM 5473 C C . ASP B 1 330 ? 1.254 -28.109 -15.586 1 98.25 330 ASP B C 1
ATOM 5475 O O . ASP B 1 330 ? 1.9 -29.094 -15.953 1 98.25 330 ASP B O 1
ATOM 5479 N N . GLN B 1 331 ? 1.642 -26.891 -15.703 1 96.62 331 GLN B N 1
ATOM 5480 C CA . GLN B 1 331 ? 2.953 -26.594 -16.266 1 96.62 331 GLN B CA 1
ATOM 5481 C C . GLN B 1 331 ? 4.07 -27.188 -15.406 1 96.62 331 GLN B C 1
ATOM 5483 O O . GLN B 1 331 ? 5.047 -27.719 -15.93 1 96.62 331 GLN B O 1
ATOM 5488 N N . LEU B 1 332 ? 3.963 -27.078 -14.125 1 97.06 332 LEU B N 1
ATOM 5489 C CA . LEU B 1 332 ? 4.934 -27.625 -13.18 1 97.06 332 LEU B CA 1
ATOM 5490 C C . LEU B 1 332 ? 5.047 -29.141 -13.336 1 97.06 332 LEU B C 1
ATOM 5492 O O . LEU B 1 332 ? 6.156 -29.672 -13.391 1 97.06 332 LEU B O 1
ATOM 5496 N N . MET B 1 333 ? 3.906 -29.828 -13.43 1 97.25 333 MET B N 1
ATOM 5497 C CA . MET B 1 333 ? 3.896 -31.266 -13.594 1 97.25 333 MET B CA 1
ATOM 5498 C C . MET B 1 333 ? 4.633 -31.688 -14.867 1 97.25 333 MET B C 1
ATOM 5500 O O . MET B 1 333 ? 5.418 -32.625 -14.852 1 97.25 333 MET B O 1
ATOM 5504 N N . ASN B 1 334 ? 4.355 -30.906 -15.938 1 97 334 ASN B N 1
ATOM 5505 C CA . ASN B 1 334 ? 5.035 -31.188 -17.203 1 97 334 ASN B CA 1
ATOM 5506 C C . ASN B 1 334 ? 6.543 -31 -17.078 1 97 334 ASN B C 1
ATOM 5508 O O . ASN B 1 334 ? 7.316 -31.812 -17.594 1 97 334 ASN B O 1
ATOM 5512 N N . ASN B 1 335 ? 6.98 -29.953 -16.422 1 96.69 335 ASN B N 1
ATOM 5513 C CA . ASN B 1 335 ? 8.398 -29.688 -16.234 1 96.69 335 ASN B CA 1
ATOM 5514 C C . ASN B 1 335 ? 9.055 -30.75 -15.352 1 96.69 335 ASN B C 1
ATOM 5516 O O . ASN B 1 335 ? 10.188 -31.172 -15.609 1 96.69 335 ASN B O 1
ATOM 5520 N N . LEU B 1 336 ? 8.352 -31.188 -14.305 1 97.06 336 LEU B N 1
ATOM 5521 C CA . LEU B 1 336 ? 8.867 -32.219 -13.406 1 97.06 336 LEU B CA 1
ATOM 5522 C C . LEU B 1 336 ? 9.031 -33.531 -14.133 1 97.06 336 LEU B C 1
ATOM 5524 O O . LEU B 1 336 ? 10.016 -34.25 -13.922 1 97.06 336 LEU B O 1
ATOM 5528 N N . ASP B 1 337 ? 8.102 -33.844 -15.008 1 95.62 337 ASP B N 1
ATOM 5529 C CA . ASP B 1 337 ? 8.156 -35.094 -15.781 1 95.62 337 ASP B CA 1
ATOM 5530 C C . ASP B 1 337 ? 9.359 -35.094 -16.719 1 95.62 337 ASP B C 1
ATOM 5532 O O . ASP B 1 337 ? 9.891 -36.156 -17.062 1 95.62 337 ASP B O 1
ATOM 5536 N N . SER B 1 338 ? 9.766 -33.938 -17.031 1 94.38 338 SER B N 1
ATOM 5537 C CA . SER B 1 338 ? 10.875 -33.812 -17.969 1 94.38 338 SER B CA 1
ATOM 5538 C C . SER B 1 338 ? 12.219 -33.938 -17.266 1 94.38 338 SER B C 1
ATOM 5540 O O . SER B 1 338 ? 13.258 -34.094 -17.906 1 94.38 338 SER B O 1
ATOM 5542 N N . ILE B 1 339 ? 12.18 -33.656 -15.945 1 91.12 339 ILE B N 1
ATOM 5543 C CA . ILE B 1 339 ? 13.391 -33.75 -15.141 1 91.12 339 ILE B CA 1
ATOM 5544 C C . ILE B 1 339 ? 13.68 -35.219 -14.836 1 91.12 339 ILE B C 1
ATOM 5546 O O . ILE B 1 339 ? 12.844 -35.938 -14.266 1 91.12 339 ILE B O 1
ATOM 5550 N N . VAL B 1 340 ? 14.625 -35.906 -15.578 1 71.88 340 VAL B N 1
ATOM 5551 C CA . VAL B 1 340 ? 15.07 -37.281 -15.461 1 71.88 340 VAL B CA 1
ATOM 5552 C C . VAL B 1 340 ? 16.281 -37.375 -14.523 1 71.88 340 VAL B C 1
ATOM 5554 O O . VAL B 1 340 ? 17.141 -36.5 -14.539 1 71.88 340 VAL B O 1
#

pLDDT: mean 96.82, std 3.4, range [67.44, 98.94]

Sequence (680 aa):
MFNLLRIEPAFTDDEYGFTQSLLAYINGDSNFITEKEKLGVILEHAYDRHSASDQKIVQHALFLIYQSVLAHPLSTPAARQYDPAILEIKNAIEQKWLESEFSGLVIPPEVDSVKHYGDYLKSVWQTHNASHHQVFEFLEKDATTKQLYYFFKSDSALNLIFFDLVAYTLIGSQPETRGTISENLWDEIGHGDNVFTHVNLYKDVLARQDITLPGNHYIDMYGVEALAGHNAFMIGSVNRKHYYKLLGVMAMTEVLDPPQYEKLVKGCIRLGLVDRDVKYYTEHITIDIKHGDDWLYNVIDVIANKYPETRKEFYIGSLLRLRTAERYYDQLMNNLDSIVMFNLLRIEPAFTDDEYGFTQSLLAYINGDSNFITEKEKLGVILEHAYDRHSASDQKIVQHALFLIYQSVLAHPLSTPAARQYDPAILEIKNAIEQKWLESEFSGLVIPPEVDSVKHYGDYLKSVWQTHNASHHQVFEFLEKDATTKQLYYFFKSDSALNLIFFDLVAYTLIGSQPETRGTISENLWDEIGHGDNVFTHVNLYKDVLARQDITLPGNHYIDMYGVEALAGHNAFMIGSVNRKHYYKLLGVMAMTEVLDPPQYEKLVKGCIRLGLVDRDVKYYTEHITIDIKHGDDWLYNVIDVIANKYPETRKEFYIGSLLRLRTAERYYDQLMNNLDSIV

Secondary structure (DSSP, 8-state):
--S-SSPPPS-S--TTSHHHHHHHHHTTS-S--TTGGGHHHHHIIIIIS--HHHHHHHHHHHHHHHHHTTS-TTSHHHHTTT-HHHHHHHHHHHHHHHHHHTTTPPPPTHHHH-S-HHHHHHHHHHHSGGGG-HHHHHHHHT--HHHHHHHHHHTHHHHHTHHHHHHHHHTT--HHHHHHHHHHHHHHTGGG-SSS-HHHHHHHHHHHTT----TTTTGGG--HHHHHHHHHHHHHHH-GGGHHHHHHHHHHHHHHHHHHHHHHHHHHHHTT--GGGGHHHHHHHHHHHHHHHIIIIIIIHHHHHH-GGGHHHHHHHHHHHHHHHHHHHHHHHHHHHH--/--S-SSPPPS-S--TTSHHHHHHHHHTTS-S--TTGGGHHHHHIIIIIS--HHHHHHHHHHHHHHHHHTTS-TTSHHHHTTT-HHHHHHHHHHHHHHHHHHTTTPPPPTHHHH-S-HHHHHHHHHHHSGGGG-HHHHHHHHT--HHHHHHHHHHTHHHHHTHHHHHHHHHTT--HHHHHHHHHHHHHHTGGG-SSS-HHHHHHHHHHHTT----TTTTGGG--HHHHHHHHHHHHHHH-GGGHHHHHHHHHHHHHHHHHHHHHHHHHHHHTT--GGGGHHHHHHHHHHHHHHHIIIIIIIHHHHHH-GGGHHHHHHHHHHHHHHHHHHHHHHHHHHHH--

Radius of gyration: 25.59 Å; Cα contacts (8 Å, |Δi|>4): 1059; chains: 2; bounding box: 57×75×66 Å